Protein 4YF2 (pdb70)

Nearest PDB structures (foldseek):
  4yf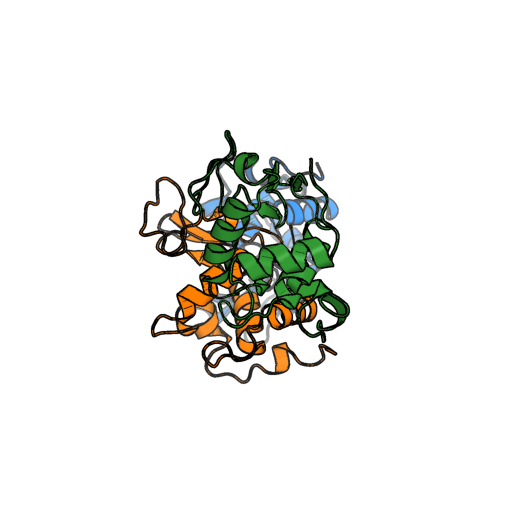2-assembly3_C  TM=1.007E+00  e=3.853E-25  Mus musculus
  1ior-assembly1_A  TM=9.791E-01  e=5.642E-15  Gallus gallus
  1ghl-assembly1_A  TM=9.785E-01  e=8.133E-15  Phasianus colchicus
  3g3a-assembly3_F  TM=9.579E-01  e=1.427E-13  Gallus gallus
  6p4b-assembly2_D  TM=9.277E-01  e=6.462E-14  Gallus gallus

Secondary structure (DSSP, 8-state):
--B--HHHHHHHHHHTT-TTGGG--HHHHHHHHHHHHTTBTT-EEE-TTS-EEETTTTEETTTTSB-SSS----TT-SBGGGGG-SS-HHHHHHHHHHHTSTTGGGGSHHHHHHTTTS--GGGTTT-TT-/--B--HHHHHHHHHHTT-TTGGG--HHHHHHHHHHHHTTBTT-EEE-TTS-EEETTTTEETTTTSB-SSS----TT-SBGGGGG-SS-HHHHHHHHHHTTSTTGGGGSHHHHHHTTTS--GGGTTT---/--B--HHHHHHHHHHTT-TTGGG--HHHHHHHHHHHHTTBTT-EEE-TTS-EEETTTTEETTTTSB-SSS----TT-SBGGGGG-SS-HHHHHHHHHHHTSTTGGGGSHHHHHHTTTS--GGGTTT-

Radius of gyration: 26.05 Å; Cα contacts (8 Å, |Δi|>4): 697; chains: 3; bounding box: 58×75×46 Å

Structure (mmCIF, N/CA/C/O backbone):
data_4YF2
#
_entry.id   4YF2
#
_cell.length_a   136.592
_cell.length_b   136.592
_cell.length_c   33.315
_cell.angle_alpha   90.00
_cell.angle_beta   90.00
_cell.angle_gamma   120.00
#
_symmetry.space_group_name_H-M   'P 65'
#
loop_
_entity.id
_entity.type
_entity.pdbx_description
1 polymer 'Sperm acrosome membrane-associated protein 3'
2 water water
#
loop_
_atom_site.group_PDB
_atom_site.id
_atom_site.type_symbol
_atom_site.label_atom_id
_atom_site.label_alt_id
_atom_site.label_comp_id
_atom_site.label_asym_id
_atom_site.label_entity_id
_atom_site.label_seq_id
_atom_site.pdbx_PDB_ins_code
_atom_site.Cartn_x
_atom_site.Cartn_y
_atom_site.Cartn_z
_atom_site.occupancy
_atom_site.B_iso_or_equiv
_atom_site.auth_seq_id
_atom_site.auth_comp_id
_atom_site.auth_asym_id
_atom_site.auth_atom_id
_atom_site.pdbx_PDB_model_num
ATOM 1 N N . ALA A 1 2 ? -6.891 -34.642 5.379 1.00 67.46 0 ALA A N 1
ATOM 2 C CA . ALA A 1 2 ? -8.368 -34.651 5.489 1.00 66.48 0 ALA A CA 1
ATOM 3 C C . ALA A 1 2 ? -9.058 -34.921 4.139 1.00 66.81 0 ALA A C 1
ATOM 4 O O . ALA A 1 2 ? -10.178 -35.423 4.123 1.00 72.16 0 ALA A O 1
ATOM 6 N N . LYS A 1 3 ? -8.404 -34.612 3.020 1.00 63.76 1 LYS A N 1
ATOM 7 C CA . LYS A 1 3 ? -8.900 -35.008 1.695 1.00 63.82 1 LYS A CA 1
ATOM 8 C C . LYS A 1 3 ? -7.775 -35.313 0.704 1.00 61.48 1 LYS A C 1
ATOM 9 O O . LYS A 1 3 ? -6.834 -34.490 0.549 1.00 58.61 1 LYS A O 1
ATOM 15 N N . VAL A 1 4 ? -7.869 -36.476 0.049 1.00 58.99 2 VAL A N 1
ATOM 16 C CA . VAL A 1 4 ? -7.017 -36.805 -1.092 1.00 57.31 2 VAL A CA 1
ATOM 17 C C . VAL A 1 4 ? -7.913 -37.001 -2.312 1.00 56.43 2 VAL A C 1
ATOM 18 O O . VAL A 1 4 ? -8.695 -37.936 -2.355 1.00 58.66 2 VAL A O 1
ATOM 22 N N . PHE A 1 5 ? -7.784 -36.092 -3.282 1.00 52.20 3 PHE A N 1
ATOM 23 C CA . PHE A 1 5 ? -8.509 -36.145 -4.558 1.00 49.04 3 PHE A CA 1
ATOM 24 C C . PHE A 1 5 ? -7.988 -37.258 -5.450 1.00 50.48 3 PHE A C 1
ATOM 25 O O . PHE A 1 5 ? -6.793 -37.587 -5.391 1.00 51.13 3 PHE A O 1
ATOM 33 N N . SER A 1 6 ? -8.893 -37.857 -6.230 1.00 50.50 4 SER A N 1
ATOM 34 C CA . SER A 1 6 ? -8.542 -38.561 -7.454 1.00 49.65 4 SER A CA 1
ATOM 35 C C . SER A 1 6 ? -8.253 -37.551 -8.559 1.00 47.69 4 SER A C 1
ATOM 36 O O . SER A 1 6 ? -8.663 -36.374 -8.509 1.00 46.92 4 SER A O 1
ATOM 39 N N . ARG A 1 7 ? -7.504 -37.998 -9.542 1.00 46.42 5 ARG A N 1
ATOM 40 C CA . ARG A 1 7 ? -7.084 -37.156 -10.649 1.00 45.47 5 ARG A CA 1
ATOM 41 C C . ARG A 1 7 ? -8.221 -36.347 -11.349 1.00 44.34 5 ARG A C 1
ATOM 42 O O . ARG A 1 7 ? -8.122 -35.147 -11.514 1.00 39.15 5 ARG A O 1
ATOM 50 N N . CYS A 1 8 ? -9.296 -37.042 -11.727 1.00 45.53 6 CYS A N 1
ATOM 51 C CA . CYS A 1 8 ? -10.442 -36.411 -12.401 1.00 44.60 6 CYS A CA 1
ATOM 52 C C . CYS A 1 8 ? -11.321 -35.581 -11.455 1.00 42.85 6 CYS A C 1
ATOM 53 O O . CYS A 1 8 ? -11.838 -34.562 -11.863 1.00 39.59 6 CYS A O 1
ATOM 56 N N . GLU A 1 9 ? -11.480 -36.007 -10.205 1.00 43.56 7 GLU A N 1
ATOM 57 C CA . GLU A 1 9 ? -12.138 -35.202 -9.190 1.00 44.16 7 GLU A CA 1
ATOM 58 C C . GLU A 1 9 ? -11.421 -33.846 -9.073 1.00 40.96 7 GLU A C 1
ATOM 59 O O . GLU A 1 9 ? -12.057 -32.768 -9.082 1.00 37.85 7 GLU A O 1
ATOM 65 N N . LEU A 1 10 ? -10.085 -33.897 -8.996 1.00 38.05 8 LEU A N 1
ATOM 66 C CA . LEU A 1 10 ? -9.319 -32.681 -8.896 1.00 35.82 8 LEU A CA 1
ATOM 67 C C . LEU A 1 10 ? -9.428 -31.823 -10.144 1.00 34.22 8 LEU A C 1
ATOM 68 O O . LEU A 1 10 ? -9.586 -30.623 -10.054 1.00 30.50 8 LEU A O 1
ATOM 73 N N . ALA A 1 11 ? -9.376 -32.464 -11.310 1.00 34.42 9 ALA A N 1
ATOM 74 C CA . ALA A 1 11 ? -9.532 -31.758 -12.543 1.00 33.69 9 ALA A CA 1
ATOM 75 C C . ALA A 1 11 ? -10.877 -31.034 -12.584 1.00 33.85 9 ALA A C 1
ATOM 76 O O . ALA A 1 11 ? -10.936 -29.886 -12.933 1.00 31.27 9 ALA A O 1
ATOM 78 N N . LYS A 1 12 ? -11.932 -31.698 -12.163 1.00 35.30 10 LYS A N 1
ATOM 79 C CA . LYS A 1 12 ? -13.253 -31.107 -12.153 1.00 37.49 10 LYS A CA 1
ATOM 80 C C . LYS A 1 12 ? -13.316 -29.883 -11.230 1.00 35.95 10 LYS A C 1
ATOM 81 O O . LYS A 1 12 ? -13.851 -28.838 -11.638 1.00 33.71 10 LYS A O 1
ATOM 87 N N . GLU A 1 13 ? -12.728 -29.982 -10.047 1.00 34.35 11 GLU A N 1
ATOM 88 C CA . GLU A 1 13 ? -12.745 -28.847 -9.115 1.00 36.89 11 GLU A CA 1
ATOM 89 C C . GLU A 1 13 ? -11.989 -27.660 -9.692 1.00 33.63 11 GLU A C 1
ATOM 90 O O . GLU A 1 13 ? -12.482 -26.579 -9.720 1.00 32.57 11 GLU A O 1
ATOM 96 N N . MET A 1 14 ? -10.808 -27.900 -10.214 1.00 33.90 12 MET A N 1
ATOM 97 C CA . MET A 1 14 ? -10.025 -26.880 -10.881 1.00 33.16 12 MET A CA 1
ATOM 98 C C . MET A 1 14 ? -10.685 -26.278 -12.110 1.00 34.20 12 MET A C 1
ATOM 99 O O . MET A 1 14 ? -10.502 -25.105 -12.355 1.00 34.41 12 MET A O 1
ATOM 104 N N . HIS A 1 15 ? -11.447 -27.072 -12.874 1.00 33.51 13 HIS A N 1
ATOM 105 C CA . HIS A 1 15 ? -12.239 -26.541 -13.959 1.00 35.39 13 HIS A CA 1
ATOM 106 C C . HIS A 1 15 ? -13.296 -25.610 -13.409 1.00 36.05 13 HIS A C 1
ATOM 107 O O . HIS A 1 15 ? -13.467 -24.562 -13.956 1.00 34.45 13 HIS A O 1
ATOM 114 N N . ASP A 1 16 ? -13.953 -25.982 -12.299 1.00 36.71 14 ASP A N 1
ATOM 115 C CA . ASP A 1 16 ? -14.938 -25.113 -11.618 1.00 37.68 14 ASP A CA 1
ATOM 116 C C . ASP A 1 16 ? -14.353 -23.782 -11.126 1.00 35.75 14 ASP A C 1
ATOM 117 O O . ASP A 1 16 ? -15.047 -22.839 -11.060 1.00 35.86 14 ASP A O 1
ATOM 122 N N . PHE A 1 17 ? -13.084 -23.770 -10.760 1.00 34.39 15 PHE A N 1
ATOM 123 C CA . PHE A 1 17 ? -12.406 -22.582 -10.361 1.00 35.23 15 PHE A CA 1
ATOM 124 C C . PHE A 1 17 ? -11.881 -21.722 -11.540 1.00 39.33 15 PHE A C 1
ATOM 125 O O . PHE A 1 17 ? -11.183 -20.705 -11.285 1.00 43.68 15 PHE A O 1
ATOM 133 N N . GLY A 1 18 ? -12.100 -22.118 -12.809 1.00 40.36 16 GLY A N 1
ATOM 134 C CA . GLY A 1 18 ? -11.594 -21.367 -13.945 1.00 39.95 16 GLY A CA 1
ATOM 135 C C . GLY A 1 18 ? -10.099 -21.444 -14.268 1.00 42.34 16 GLY A C 1
ATOM 136 O O . GLY A 1 18 ? -9.552 -20.536 -14.910 1.00 46.24 16 GLY A O 1
ATOM 137 N N . LEU A 1 19 ? -9.398 -22.490 -13.850 1.00 42.40 17 LEU A N 1
ATOM 138 C CA . LEU A 1 19 ? -7.939 -22.570 -14.120 1.00 42.51 17 LEU A CA 1
ATOM 139 C C . LEU A 1 19 ? -7.539 -23.034 -15.537 1.00 46.93 17 LEU A C 1
ATOM 140 O O . LEU A 1 19 ? -6.333 -22.889 -15.904 1.00 48.21 17 LEU A O 1
ATOM 145 N N . ASP A 1 20 ? -8.489 -23.586 -16.321 1.00 46.18 18 ASP A N 1
ATOM 146 C CA . ASP A 1 20 ? -8.178 -23.995 -17.718 1.00 47.37 18 ASP A CA 1
ATOM 147 C C . ASP A 1 20 ? -7.876 -22.673 -18.485 1.00 46.43 18 ASP A C 1
ATOM 148 O O . ASP A 1 20 ? -8.659 -21.737 -18.464 1.00 43.12 18 ASP A O 1
ATOM 153 N N . GLY A 1 21 ? -6.637 -22.551 -18.961 1.00 46.25 19 GLY A N 1
ATOM 154 C CA . GLY A 1 21 ? -6.198 -21.401 -19.714 1.00 46.22 19 GLY A CA 1
ATOM 155 C C . GLY A 1 21 ? -5.711 -20.230 -18.914 1.00 45.62 19 GLY A C 1
ATOM 156 O O . GLY A 1 21 ? -5.175 -19.294 -19.501 1.00 47.51 19 GLY A O 1
ATOM 157 N N . TYR A 1 22 ? -5.817 -20.280 -17.580 1.00 42.64 20 TYR A N 1
ATOM 158 C CA . TYR A 1 22 ? -5.378 -19.181 -16.752 1.00 39.20 20 TYR A CA 1
ATOM 159 C C . TYR A 1 22 ? -3.852 -18.969 -16.903 1.00 37.84 20 TYR A C 1
ATOM 160 O O . TYR A 1 22 ? -3.026 -19.902 -16.711 1.00 35.05 20 TYR A O 1
ATOM 169 N N . ARG A 1 23 ? -3.484 -17.744 -17.257 1.00 39.09 21 ARG A N 1
ATOM 170 C CA . ARG A 1 23 ? -2.076 -17.374 -17.600 1.00 40.64 21 ARG A CA 1
ATOM 171 C C . ARG A 1 23 ? -1.398 -18.308 -18.650 1.00 40.15 21 ARG A C 1
ATOM 172 O O . ARG A 1 23 ? -0.205 -18.571 -18.601 1.00 39.58 21 ARG A O 1
ATOM 180 N N . GLY A 1 24 ? -2.212 -18.820 -19.559 1.00 40.72 22 GLY A N 1
ATOM 181 C CA . GLY A 1 24 ? -1.773 -19.724 -20.596 1.00 41.03 22 GLY A CA 1
ATOM 182 C C . GLY A 1 24 ? -1.476 -21.147 -20.196 1.00 38.89 22 GLY A C 1
ATOM 183 O O . GLY A 1 24 ? -0.738 -21.813 -20.898 1.00 38.42 22 GLY A O 1
ATOM 184 N N . TYR A 1 25 ? -1.986 -21.599 -19.050 1.00 37.16 23 TYR A N 1
ATOM 185 C CA . TYR A 1 25 ? -1.787 -22.973 -18.591 1.00 36.52 23 TYR A CA 1
ATOM 186 C C . TYR A 1 25 ? -3.113 -23.663 -18.643 1.00 39.09 23 TYR A C 1
ATOM 187 O O . TYR A 1 25 ? -4.120 -23.107 -18.242 1.00 42.25 23 TYR A O 1
ATOM 196 N N . ASN A 1 26 ? -3.133 -24.887 -19.131 1.00 40.61 24 ASN A N 1
ATOM 197 C CA . ASN A 1 26 ? -4.380 -25.608 -19.189 1.00 41.31 24 ASN A CA 1
ATOM 198 C C . ASN A 1 26 ? -4.559 -26.459 -17.942 1.00 38.51 24 ASN A C 1
ATOM 199 O O . ASN A 1 26 ? -3.667 -26.559 -17.089 1.00 34.75 24 ASN A O 1
ATOM 204 N N . LEU A 1 27 ? -5.713 -27.099 -17.886 1.00 37.59 25 LEU A N 1
ATOM 205 C CA . LEU A 1 27 ? -6.090 -27.905 -16.727 1.00 36.72 25 LEU A CA 1
ATOM 206 C C . LEU A 1 27 ? -5.064 -28.964 -16.366 1.00 35.04 25 LEU A C 1
ATOM 207 O O . LEU A 1 27 ? -4.698 -29.093 -15.211 1.00 32.99 25 LEU A O 1
ATOM 212 N N . ALA A 1 28 ? -4.505 -29.607 -17.372 1.00 35.82 26 ALA A N 1
ATOM 213 C CA . ALA A 1 28 ? -3.515 -30.631 -17.202 1.00 36.58 26 ALA A CA 1
ATOM 214 C C . ALA A 1 28 ? -2.267 -30.168 -16.468 1.00 35.57 26 ALA A C 1
ATOM 215 O O . ALA A 1 28 ? -1.730 -30.882 -15.609 1.00 35.44 26 ALA A O 1
ATOM 217 N N . ASP A 1 29 ? -1.810 -28.966 -16.804 1.00 36.17 27 ASP A N 1
ATOM 218 C CA . ASP A 1 29 ? -0.676 -28.343 -16.129 1.00 34.38 27 ASP A CA 1
ATOM 219 C C . ASP A 1 29 ? -0.877 -28.331 -14.658 1.00 31.32 27 ASP A C 1
ATOM 220 O O . ASP A 1 29 ? 0.032 -28.631 -13.935 1.00 32.14 27 ASP A O 1
ATOM 225 N N . TRP A 1 30 ? -2.052 -27.877 -14.221 1.00 30.31 28 TRP A N 1
ATOM 226 C CA . TRP A 1 30 ? -2.391 -27.738 -12.800 1.00 28.59 28 TRP A CA 1
ATOM 227 C C . TRP A 1 30 ? -2.551 -29.090 -12.091 1.00 28.60 28 TRP A C 1
ATOM 228 O O . TRP A 1 30 ? -2.231 -29.263 -10.901 1.00 26.72 28 TRP A O 1
ATOM 239 N N . VAL A 1 31 ? -3.133 -30.048 -12.810 1.00 29.51 29 VAL A N 1
ATOM 240 C CA . VAL A 1 31 ? -3.323 -31.387 -12.227 1.00 30.37 29 VAL A CA 1
ATOM 241 C C . VAL A 1 31 ? -1.918 -32.021 -12.028 1.00 31.89 29 VAL A C 1
ATOM 242 O O . VAL A 1 31 ? -1.600 -32.525 -10.972 1.00 31.69 29 VAL A O 1
ATOM 246 N N . CYS A 1 32 ? -1.087 -31.977 -13.066 1.00 32.95 30 CYS A N 1
ATOM 247 C CA . CYS A 1 32 ? 0.276 -32.486 -12.964 1.00 34.66 30 CYS A CA 1
ATOM 248 C C . CYS A 1 32 ? 1.020 -31.797 -11.769 1.00 33.93 30 CYS A C 1
ATOM 249 O O . CYS A 1 32 ? 1.686 -32.448 -10.998 1.00 35.02 30 CYS A O 1
ATOM 252 N N . LEU A 1 33 ? 0.922 -30.479 -11.669 1.00 31.64 31 LEU A N 1
ATOM 253 C CA . LEU A 1 33 ? 1.544 -29.754 -10.568 1.00 31.08 31 LEU A CA 1
ATOM 254 C C . LEU A 1 33 ? 1.122 -30.309 -9.221 1.00 30.99 31 LEU A C 1
ATOM 255 O O . LEU A 1 33 ? 1.963 -30.584 -8.397 1.00 33.08 31 LEU A O 1
ATOM 260 N N . ALA A 1 34 ? -0.180 -30.451 -8.983 1.00 29.92 32 ALA A N 1
ATOM 261 C CA . ALA A 1 34 ? -0.662 -30.957 -7.735 1.00 28.64 32 ALA A CA 1
ATOM 262 C C . ALA A 1 34 ? -0.178 -32.347 -7.455 1.00 30.40 32 ALA A C 1
ATOM 263 O O . ALA A 1 34 ? 0.079 -32.679 -6.339 1.00 31.17 32 ALA A O 1
ATOM 265 N N . TYR A 1 35 ? -0.042 -33.173 -8.472 1.00 32.20 33 TYR A N 1
ATOM 266 C CA . TYR A 1 35 ? 0.344 -34.531 -8.223 1.00 34.19 33 TYR A CA 1
ATOM 267 C C . TYR A 1 35 ? 1.759 -34.579 -7.724 1.00 34.44 33 TYR A C 1
ATOM 268 O O . TYR A 1 35 ? 2.057 -35.285 -6.778 1.00 33.68 33 TYR A O 1
ATOM 277 N N . TYR A 1 36 ? 2.643 -33.864 -8.396 1.00 34.68 34 TYR A N 1
ATOM 278 C CA . TYR A 1 36 ? 4.060 -33.972 -8.058 1.00 36.03 34 TYR A CA 1
ATOM 279 C C . TYR A 1 36 ? 4.437 -33.088 -6.856 1.00 34.58 34 TYR A C 1
ATOM 280 O O . TYR A 1 36 ? 5.487 -33.285 -6.277 1.00 35.48 34 TYR A O 1
ATOM 289 N N . THR A 1 37 ? 3.602 -32.130 -6.461 1.00 31.99 35 THR A N 1
ATOM 290 C CA . THR A 1 37 ? 3.906 -31.353 -5.230 1.00 32.55 35 THR A CA 1
ATOM 291 C C . THR A 1 37 ? 3.405 -32.092 -4.022 1.00 33.09 35 THR A C 1
ATOM 292 O O . THR A 1 37 ? 4.145 -32.328 -3.135 1.00 33.22 35 THR A O 1
ATOM 296 N N . SER A 1 38 ? 2.129 -32.466 -4.030 1.00 34.17 36 SER A N 1
ATOM 297 C CA . SER A 1 38 ? 1.462 -33.006 -2.834 1.00 35.02 36 SER A CA 1
ATOM 298 C C . SER A 1 38 ? 0.868 -34.385 -2.977 1.00 35.45 36 SER A C 1
ATOM 299 O O . SER A 1 38 ? 0.248 -34.851 -2.066 1.00 36.28 36 SER A O 1
ATOM 302 N N . GLY A 1 39 ? 0.996 -35.020 -4.135 1.00 36.45 37 GLY A N 1
ATOM 303 C CA . GLY A 1 39 ? 0.235 -36.215 -4.410 1.00 37.66 37 GLY A CA 1
ATOM 304 C C . GLY A 1 39 ? -1.256 -35.994 -4.229 1.00 37.80 37 GLY A C 1
ATOM 305 O O . GLY A 1 39 ? -1.962 -36.910 -3.882 1.00 38.91 37 GLY A O 1
ATOM 306 N N . PHE A 1 40 ? -1.765 -34.784 -4.497 1.00 36.11 38 PHE A N 1
ATOM 307 C CA . PHE A 1 40 ? -3.220 -34.506 -4.366 1.00 35.80 38 PHE A CA 1
ATOM 308 C C . PHE A 1 40 ? -3.733 -34.483 -2.904 1.00 36.70 38 PHE A C 1
ATOM 309 O O . PHE A 1 40 ? -4.960 -34.528 -2.681 1.00 38.67 38 PHE A O 1
ATOM 317 N N . ASN A 1 41 ? -2.835 -34.349 -1.947 1.00 36.74 39 ASN A N 1
ATOM 318 C CA . ASN A 1 41 ? -3.187 -34.313 -0.540 1.00 38.69 39 ASN A CA 1
ATOM 319 C C . ASN A 1 41 ? -3.315 -32.848 -0.103 1.00 36.19 39 ASN A C 1
ATOM 320 O O . ASN A 1 41 ? -2.323 -32.123 -0.065 1.00 34.44 39 ASN A O 1
ATOM 325 N N . THR A 1 42 ? -4.536 -32.441 0.254 1.00 36.08 40 THR A N 1
ATOM 326 C CA . THR A 1 42 ? -4.831 -31.066 0.661 1.00 35.25 40 THR A CA 1
ATOM 327 C C . THR A 1 42 ? -4.213 -30.706 2.025 1.00 37.10 40 THR A C 1
ATOM 328 O O . THR A 1 42 ? -4.019 -29.530 2.312 1.00 38.68 40 THR A O 1
ATOM 332 N N . ASN A 1 43 ? -3.823 -31.711 2.795 1.00 38.54 41 ASN A N 1
ATOM 333 C CA . ASN A 1 43 ? -3.227 -31.524 4.096 1.00 42.12 41 ASN A CA 1
ATOM 334 C C . ASN A 1 43 ? -1.684 -31.706 4.148 1.00 40.11 41 ASN A C 1
ATOM 335 O O . ASN A 1 43 ? -1.102 -31.689 5.209 1.00 38.61 41 ASN A O 1
ATOM 340 N N . ALA A 1 44 ? -1.036 -31.949 3.017 1.00 36.94 42 ALA A N 1
ATOM 341 C CA . ALA A 1 44 ? 0.395 -32.173 3.021 1.00 35.31 42 ALA A CA 1
ATOM 342 C C . ALA A 1 44 ? 1.167 -30.980 3.615 1.00 34.50 42 ALA A C 1
ATOM 343 O O . ALA A 1 44 ? 0.898 -29.799 3.273 1.00 30.27 42 ALA A O 1
ATOM 345 N N . VAL A 1 45 ? 2.140 -31.281 4.471 1.00 35.38 43 VAL A N 1
ATOM 346 C CA . VAL A 1 45 ? 3.105 -30.314 4.979 1.00 35.98 43 VAL A CA 1
ATOM 347 C C . VAL A 1 45 ? 4.515 -30.888 4.816 1.00 37.93 43 VAL A C 1
ATOM 348 O O . VAL A 1 45 ? 4.786 -32.028 5.186 1.00 39.24 43 VAL A O 1
ATOM 352 N N . ASP A 1 46 ? 5.405 -30.106 4.251 1.00 38.47 44 ASP A N 1
ATOM 353 C CA . ASP A 1 46 ? 6.818 -30.492 4.095 1.00 42.60 44 ASP A CA 1
ATOM 354 C C . ASP A 1 46 ? 7.674 -29.427 4.794 1.00 43.12 44 ASP A C 1
ATOM 355 O O . ASP A 1 46 ? 7.368 -28.253 4.752 1.00 39.81 44 ASP A O 1
ATOM 360 N N . HIS A 1 47 ? 8.688 -29.859 5.519 1.00 47.77 45 HIS A N 1
ATOM 361 C CA . HIS A 1 47 ? 9.472 -28.978 6.366 1.00 51.21 45 HIS A CA 1
ATOM 362 C C . HIS A 1 47 ? 10.837 -28.974 5.724 1.00 52.53 45 HIS A C 1
ATOM 363 O O . HIS A 1 47 ? 11.471 -29.997 5.683 1.00 54.41 45 HIS A O 1
ATOM 370 N N . GLU A 1 48 ? 11.244 -27.838 5.178 1.00 51.79 46 GLU A N 1
ATOM 371 C CA . GLU A 1 48 ? 12.523 -27.714 4.523 1.00 54.34 46 GLU A CA 1
ATOM 372 C C . GLU A 1 48 ? 13.656 -27.572 5.511 1.00 56.42 46 GLU A C 1
ATOM 373 O O . GLU A 1 48 ? 13.439 -27.307 6.690 1.00 58.91 46 GLU A O 1
ATOM 379 N N . ALA A 1 49 ? 14.882 -27.706 5.018 1.00 57.22 47 ALA A N 1
ATOM 380 C CA . ALA A 1 49 ? 16.079 -27.729 5.875 1.00 58.43 47 ALA A CA 1
ATOM 381 C C . ALA A 1 49 ? 16.313 -26.391 6.582 1.00 56.35 47 ALA A C 1
ATOM 382 O O . ALA A 1 49 ? 16.750 -26.388 7.710 1.00 56.61 47 ALA A O 1
ATOM 384 N N . ASP A 1 50 ? 15.979 -25.278 5.945 1.00 54.08 48 ASP A N 1
ATOM 385 C CA . ASP A 1 50 ? 15.933 -23.989 6.649 1.00 55.24 48 ASP A CA 1
ATOM 386 C C . ASP A 1 50 ? 14.747 -23.834 7.661 1.00 54.77 48 ASP A C 1
ATOM 387 O O . ASP A 1 50 ? 14.577 -22.764 8.230 1.00 56.36 48 ASP A O 1
ATOM 392 N N . GLY A 1 51 ? 13.914 -24.864 7.845 1.00 52.87 49 GLY A N 1
ATOM 393 C CA . GLY A 1 51 ? 12.791 -24.835 8.786 1.00 50.80 49 GLY A CA 1
ATOM 394 C C . GLY A 1 51 ? 11.505 -24.215 8.268 1.00 46.43 49 GLY A C 1
ATOM 395 O O . GLY A 1 51 ? 10.506 -24.221 8.981 1.00 47.43 49 GLY A O 1
ATOM 396 N N . SER A 1 52 ? 11.514 -23.649 7.050 1.00 42.04 50 SER A N 1
ATOM 397 C CA . SER A 1 52 ? 10.329 -23.180 6.402 1.00 38.12 50 SER A CA 1
ATOM 398 C C . SER A 1 52 ? 9.471 -24.377 6.042 1.00 35.85 50 SER A C 1
ATOM 399 O O . SER A 1 52 ? 9.937 -25.484 6.071 1.00 35.67 50 SER A O 1
ATOM 402 N N . THR A 1 53 ? 8.186 -24.134 5.825 1.00 34.48 51 THR A N 1
ATOM 403 C CA . THR A 1 53 ? 7.218 -25.180 5.521 1.00 34.87 51 THR A CA 1
ATOM 404 C C . THR A 1 53 ? 6.664 -24.954 4.141 1.00 31.93 51 THR A C 1
ATOM 405 O O . THR A 1 53 ? 6.541 -23.826 3.725 1.00 31.53 51 THR A O 1
ATOM 409 N N . ASN A 1 54 ? 6.358 -26.048 3.453 1.00 32.31 52 ASN A N 1
ATOM 410 C CA . ASN A 1 54 ? 5.547 -26.054 2.230 1.00 30.49 52 ASN A CA 1
ATOM 411 C C . ASN A 1 54 ? 4.216 -26.670 2.523 1.00 28.30 52 ASN A C 1
ATOM 412 O O . ASN A 1 54 ? 4.137 -27.668 3.149 1.00 28.53 52 ASN A O 1
ATOM 417 N N . ASN A 1 55 ? 3.163 -26.020 2.088 1.00 26.57 53 ASN A N 1
ATOM 418 C CA . ASN A 1 55 ? 1.841 -26.245 2.620 1.00 26.54 53 ASN A CA 1
ATOM 419 C C . ASN A 1 55 ? 0.754 -26.502 1.616 1.00 25.73 53 ASN A C 1
ATOM 420 O O . ASN A 1 55 ? 0.518 -25.691 0.702 1.00 23.50 53 ASN A O 1
ATOM 425 N N . GLY A 1 56 ? 0.032 -27.603 1.831 1.00 26.52 54 GLY A N 1
ATOM 426 C CA . GLY A 1 56 ? -1.201 -27.879 1.123 1.00 26.33 54 GLY A CA 1
ATOM 427 C C . GLY A 1 56 ? -1.010 -28.472 -0.254 1.00 27.32 54 GLY A C 1
ATOM 428 O O . GLY A 1 56 ? 0.095 -28.906 -0.629 1.00 27.30 54 GLY A O 1
ATOM 429 N N . ILE A 1 57 ? -2.101 -28.448 -1.026 1.00 27.74 55 ILE A N 1
ATOM 430 C CA . ILE A 1 57 ? -2.181 -29.097 -2.363 1.00 27.87 55 ILE A CA 1
ATOM 431 C C . ILE A 1 57 ? -1.109 -28.632 -3.342 1.00 28.40 55 ILE A C 1
ATOM 432 O O . ILE A 1 57 ? -0.596 -29.436 -4.141 1.00 28.47 55 ILE A O 1
ATOM 437 N N . PHE A 1 58 ? -0.708 -27.343 -3.241 1.00 25.69 56 PHE A N 1
ATOM 438 C CA . PHE A 1 58 ? 0.348 -26.808 -4.078 1.00 25.70 56 PHE A CA 1
ATOM 439 C C . PHE A 1 58 ? 1.664 -26.582 -3.357 1.00 26.95 56 PHE A C 1
ATOM 440 O O . PHE A 1 58 ? 2.581 -25.989 -3.927 1.00 27.85 56 PHE A O 1
ATOM 448 N N . GLN A 1 59 ? 1.770 -26.982 -2.102 1.00 26.73 57 GLN A N 1
ATOM 449 C CA . GLN A 1 59 ? 3.049 -26.887 -1.392 1.00 28.07 57 GLN A CA 1
ATOM 450 C C . GLN A 1 59 ? 3.623 -25.482 -1.387 1.00 26.99 57 GLN A C 1
ATOM 451 O O . GLN A 1 59 ? 4.811 -25.237 -1.657 1.00 26.61 57 GLN A O 1
ATOM 457 N N . ILE A 1 60 ? 2.764 -24.570 -0.959 1.00 26.19 58 ILE A N 1
ATOM 458 C CA . ILE A 1 60 ? 3.136 -23.170 -0.868 1.00 25.85 58 ILE A CA 1
ATOM 459 C C . ILE A 1 60 ? 4.005 -22.874 0.343 1.00 26.25 58 ILE A C 1
ATOM 460 O O . ILE A 1 60 ? 3.685 -23.282 1.474 1.00 26.95 58 ILE A O 1
ATOM 465 N N . SER A 1 61 ? 5.054 -22.061 0.096 1.00 27.12 59 SER A N 1
ATOM 466 C CA . SER A 1 61 ? 6.118 -21.807 1.040 1.00 27.74 59 SER A CA 1
ATOM 467 C C . SER A 1 61 ? 5.827 -20.701 2.039 1.00 28.34 59 SER A C 1
ATOM 468 O O . SER A 1 61 ? 5.441 -19.612 1.635 1.00 28.92 59 SER A O 1
ATOM 471 N N . SER A 1 62 ? 6.072 -20.984 3.333 1.00 29.61 60 SER A N 1
ATOM 472 C CA . SER A 1 62 ? 6.059 -20.006 4.404 1.00 32.22 60 SER A CA 1
ATOM 473 C C . SER A 1 62 ? 7.137 -18.893 4.312 1.00 35.54 60 SER A C 1
ATOM 474 O O . SER A 1 62 ? 7.060 -17.935 5.072 1.00 35.94 60 SER A O 1
ATOM 477 N N . ARG A 1 63 ? 8.148 -19.050 3.455 1.00 36.89 61 ARG A N 1
ATOM 478 C CA . ARG A 1 63 ? 9.196 -18.022 3.331 1.00 39.70 61 ARG A CA 1
ATOM 479 C C . ARG A 1 63 ? 8.734 -16.836 2.581 1.00 37.30 61 ARG A C 1
ATOM 480 O O . ARG A 1 63 ? 9.296 -15.781 2.735 1.00 37.58 61 ARG A O 1
ATOM 488 N N . ARG A 1 64 ? 7.715 -16.981 1.758 1.00 34.60 62 ARG A N 1
ATOM 489 C CA . ARG A 1 64 ? 7.327 -15.843 0.941 1.00 33.07 62 ARG A CA 1
ATOM 490 C C . ARG A 1 64 ? 5.815 -15.543 0.917 1.00 29.28 62 ARG A C 1
ATOM 491 O O . ARG A 1 64 ? 5.408 -14.412 0.913 1.00 28.07 62 ARG A O 1
ATOM 499 N N . TRP A 1 65 ? 5.001 -16.576 0.900 1.00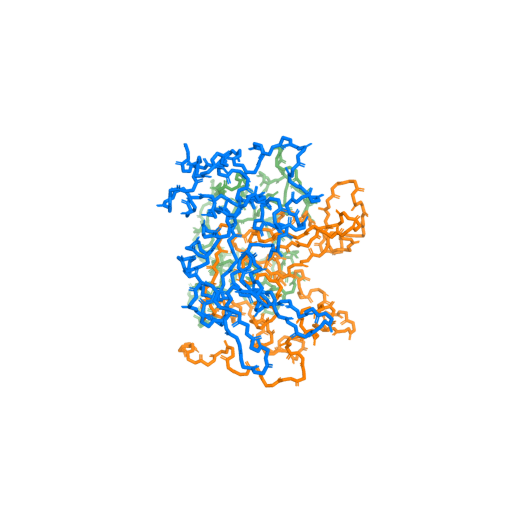 26.31 63 TRP A N 1
ATOM 500 C CA . TRP A 1 65 ? 3.631 -16.457 0.466 1.00 24.70 63 TRP A CA 1
ATOM 501 C C . TRP A 1 65 ? 2.636 -16.503 1.579 1.00 26.41 63 TRP A C 1
ATOM 502 O O . TRP A 1 65 ? 1.555 -15.933 1.480 1.00 26.13 63 TRP A O 1
ATOM 513 N N . CYS A 1 66 ? 2.968 -17.190 2.653 1.00 28.58 64 CYS A N 1
ATOM 514 C CA . CYS A 1 66 ? 2.054 -17.334 3.749 1.00 29.63 64 CYS A CA 1
ATOM 515 C C . CYS A 1 66 ? 2.818 -17.118 5.051 1.00 33.32 64 CYS A C 1
ATOM 516 O O . CYS A 1 66 ? 4.073 -17.104 5.095 1.00 33.85 64 CYS A O 1
ATOM 519 N N . ARG A 1 67 ? 2.040 -16.936 6.098 1.00 35.45 65 ARG A N 1
ATOM 520 C CA . ARG A 1 67 ? 2.557 -16.603 7.423 1.00 39.81 65 ARG A CA 1
ATOM 521 C C . ARG A 1 67 ? 2.550 -17.782 8.408 1.00 41.89 65 ARG A C 1
ATOM 522 O O . ARG A 1 67 ? 1.524 -18.428 8.615 1.00 38.32 65 ARG A O 1
ATOM 530 N N . THR A 1 68 ? 3.712 -18.058 8.992 1.00 48.60 66 THR A N 1
ATOM 531 C CA . THR A 1 68 ? 3.844 -18.842 10.236 1.00 58.13 66 THR A CA 1
ATOM 532 C C . THR A 1 68 ? 4.570 -17.945 11.248 1.00 67.81 66 THR A C 1
ATOM 533 O O . THR A 1 68 ? 5.205 -16.954 10.862 1.00 77.51 66 THR A O 1
ATOM 537 N N . LEU A 1 69 ? 4.517 -18.299 12.525 1.00 73.58 67 LEU A N 1
ATOM 538 C CA . LEU A 1 69 ? 5.323 -17.592 13.551 1.00 79.34 67 LEU A CA 1
ATOM 539 C C . LEU A 1 69 ? 6.762 -18.113 13.683 1.00 83.22 67 LEU A C 1
ATOM 540 O O . LEU A 1 69 ? 7.044 -19.300 13.443 1.00 76.29 67 LEU A O 1
ATOM 545 N N . ALA A 1 70 ? 7.652 -17.183 14.047 1.00 90.64 68 ALA A N 1
ATOM 546 C CA . ALA A 1 70 ? 9.109 -17.366 14.120 1.00 99.38 68 ALA A CA 1
ATOM 547 C C . ALA A 1 70 ? 9.807 -17.417 12.740 1.00 104.19 68 ALA A C 1
ATOM 548 O O . ALA A 1 70 ? 10.928 -16.925 12.610 1.00 111.65 68 ALA A O 1
ATOM 550 N N . SER A 1 71 ? 9.170 -18.011 11.729 1.00 104.66 69 SER A N 1
ATOM 551 C CA . SER A 1 71 ? 9.611 -17.878 10.334 1.00 104.16 69 SER A CA 1
ATOM 552 C C . SER A 1 71 ? 8.920 -16.656 9.656 1.00 101.12 69 SER A C 1
ATOM 553 O O . SER A 1 71 ? 8.249 -16.840 8.645 1.00 105.60 69 SER A O 1
ATOM 555 N N . ASN A 1 72 ? 9.106 -15.425 10.181 1.00 94.68 70 ASN A N 1
ATOM 556 C CA . ASN A 1 72 ? 8.533 -14.188 9.554 1.00 89.94 70 ASN A CA 1
ATOM 557 C C . ASN A 1 72 ? 8.980 -13.989 8.074 1.00 84.75 70 ASN A C 1
ATOM 558 O O . ASN A 1 72 ? 10.094 -14.384 7.690 1.00 89.47 70 ASN A O 1
ATOM 563 N N . GLY A 1 73 ? 8.104 -13.381 7.270 1.00 71.72 71 GLY A N 1
ATOM 564 C CA . GLY A 1 73 ? 8.320 -13.227 5.821 1.00 61.07 71 GLY A CA 1
ATOM 565 C C . GLY A 1 73 ? 7.366 -12.202 5.213 1.00 51.06 71 GLY A C 1
ATOM 566 O O . GLY A 1 73 ? 6.518 -11.650 5.901 1.00 47.39 71 GLY A O 1
ATOM 567 N N . PRO A 1 74 ? 7.487 -11.958 3.905 1.00 43.41 72 PRO A N 1
ATOM 568 C CA . PRO A 1 74 ? 6.574 -11.010 3.329 1.00 39.75 72 PRO A CA 1
ATOM 569 C C . PRO A 1 74 ? 5.110 -11.461 3.265 1.00 34.64 72 PRO A C 1
ATOM 570 O O . PRO A 1 74 ? 4.268 -10.610 3.053 1.00 34.10 72 PRO A O 1
ATOM 574 N N . ASN A 1 75 ? 4.791 -12.753 3.423 1.00 31.35 73 ASN A N 1
ATOM 575 C CA . ASN A 1 75 ? 3.393 -13.185 3.514 1.00 29.07 73 ASN A CA 1
ATOM 576 C C . ASN A 1 75 ? 2.525 -12.575 2.380 1.00 28.95 73 ASN A C 1
ATOM 577 O O . ASN A 1 75 ? 1.491 -11.910 2.600 1.00 28.05 73 ASN A O 1
ATOM 582 N N . LEU A 1 76 ? 2.977 -12.759 1.152 1.00 28.37 74 LEU A N 1
ATOM 583 C CA . LEU A 1 76 ? 2.364 -12.081 0.018 1.00 29.16 74 LEU A CA 1
ATOM 584 C C . LEU A 1 76 ? 0.910 -12.491 -0.248 1.00 28.14 74 LEU A C 1
ATOM 585 O O . LEU A 1 76 ? 0.122 -11.696 -0.781 1.00 29.82 74 LEU A O 1
ATOM 590 N N . CYS A 1 77 ? 0.517 -13.704 0.137 1.00 26.99 75 CYS A N 1
ATOM 591 C CA . CYS A 1 77 ? -0.900 -14.097 0.006 1.00 27.03 75 CYS A CA 1
ATOM 592 C C . CYS A 1 77 ? -1.742 -13.699 1.162 1.00 27.62 75 CYS A C 1
ATOM 593 O O . CYS A 1 77 ? -2.937 -13.919 1.120 1.00 27.29 75 CYS A O 1
ATOM 596 N N . ARG A 1 78 ? -1.137 -13.110 2.184 1.00 29.12 76 ARG A N 1
ATOM 597 C CA . ARG A 1 78 ? -1.838 -12.537 3.368 1.00 33.02 76 ARG A CA 1
ATOM 598 C C . ARG A 1 78 ? -2.732 -13.585 4.033 1.00 30.95 76 ARG A C 1
ATOM 599 O O . ARG A 1 78 ? -3.948 -13.447 4.125 1.00 27.90 76 ARG A O 1
ATOM 607 N N . ILE A 1 79 ? -2.063 -14.665 4.443 1.00 29.50 77 ILE A N 1
ATOM 608 C CA . ILE A 1 79 ? -2.754 -15.811 4.925 1.00 27.67 77 ILE A CA 1
ATOM 609 C C . ILE A 1 79 ? -1.855 -16.610 5.825 1.00 27.44 77 ILE A C 1
ATOM 610 O O . ILE A 1 79 ? -0.643 -16.734 5.551 1.00 25.45 77 ILE A O 1
ATOM 615 N N . TYR A 1 80 ? -2.430 -17.165 6.911 1.00 27.79 78 TYR A N 1
ATOM 616 C CA . TYR A 1 80 ? -1.658 -18.135 7.682 1.00 29.12 78 TYR A CA 1
ATOM 617 C C . TYR A 1 80 ? -1.437 -19.381 6.817 1.00 28.45 78 TYR A C 1
ATOM 618 O O . TYR A 1 80 ? -2.369 -19.861 6.174 1.00 26.31 78 TYR A O 1
ATOM 627 N N . CYS A 1 81 ? -0.232 -19.925 6.863 1.00 29.00 79 CYS A N 1
ATOM 628 C CA . CYS A 1 81 ? 0.046 -21.193 6.191 1.00 30.57 79 CYS A CA 1
ATOM 629 C C . CYS A 1 81 ? -0.956 -22.350 6.471 1.00 31.29 79 CYS A C 1
ATOM 630 O O . CYS A 1 81 ? -1.297 -23.119 5.590 1.00 29.80 79 CYS A O 1
ATOM 633 N N . THR A 1 82 ? -1.409 -22.428 7.707 1.00 32.39 80 THR A N 1
ATOM 634 C CA . THR A 1 82 ? -2.265 -23.475 8.184 1.00 34.84 80 THR A CA 1
ATOM 635 C C . THR A 1 82 ? -3.620 -23.388 7.481 1.00 34.64 80 THR A C 1
ATOM 636 O O . THR A 1 82 ? -4.293 -24.396 7.287 1.00 34.45 80 THR A O 1
ATOM 640 N N . ASP A 1 83 ? -4.011 -22.187 7.073 1.00 34.48 81 ASP A N 1
ATOM 641 C CA . ASP A 1 83 ? -5.202 -22.018 6.256 1.00 36.91 81 ASP A CA 1
ATOM 642 C C . ASP A 1 83 ? -5.127 -22.537 4.811 1.00 33.29 81 ASP A C 1
ATOM 643 O O . ASP A 1 83 ? -6.141 -22.684 4.156 1.00 35.64 81 ASP A O 1
ATOM 648 N N . LEU A 1 84 ? -3.940 -22.818 4.325 1.00 31.28 82 LEU A N 1
ATOM 649 C CA . LEU A 1 84 ? -3.767 -23.491 3.047 1.00 29.94 82 LEU A CA 1
ATOM 650 C C . LEU A 1 84 ? -3.896 -25.008 3.168 1.00 33.02 82 LEU A C 1
ATOM 651 O O . LEU A 1 84 ? -3.654 -25.679 2.155 1.00 35.41 82 LEU A O 1
ATOM 656 N N . LEU A 1 85 ? -4.246 -25.557 4.356 1.00 33.56 83 LEU A N 1
ATOM 657 C CA . LEU A 1 85 ? -4.408 -27.007 4.566 1.00 35.08 83 LEU A CA 1
ATOM 658 C C . LEU A 1 85 ? -5.856 -27.467 4.538 1.00 37.93 83 LEU A C 1
ATOM 659 O O . LEU A 1 85 ? -6.162 -28.602 4.845 1.00 39.71 83 LEU A O 1
ATOM 664 N N . ASN A 1 86 ? -6.731 -26.624 4.040 1.00 38.47 84 ASN A N 1
ATOM 665 C CA . ASN A 1 86 ? -8.157 -26.911 4.027 1.00 38.54 84 ASN A CA 1
ATOM 666 C C . ASN A 1 86 ? -8.584 -27.926 2.960 1.00 38.48 84 ASN A C 1
ATOM 667 O O . ASN A 1 86 ? -8.066 -27.899 1.873 1.00 37.69 84 ASN A O 1
ATOM 672 N N . ASN A 1 87 ? -9.612 -28.741 3.216 1.00 40.76 85 ASN A N 1
ATOM 673 C CA . ASN A 1 87 ? -10.201 -29.579 2.136 1.00 41.46 85 ASN A CA 1
ATOM 674 C C . ASN A 1 87 ? -10.705 -28.804 0.945 1.00 38.33 85 ASN A C 1
ATOM 675 O O . ASN A 1 87 ? -10.680 -29.298 -0.172 1.00 37.07 85 ASN A O 1
ATOM 680 N N . ASP A 1 88 ? -11.249 -27.629 1.220 1.00 38.99 86 ASP A N 1
ATOM 681 C CA . ASP A 1 88 ? -11.706 -26.697 0.196 1.00 39.92 86 ASP A CA 1
ATOM 682 C C . ASP A 1 88 ? -10.458 -26.009 -0.349 1.00 36.86 86 ASP A C 1
ATOM 683 O O . ASP A 1 88 ? -9.695 -25.418 0.407 1.00 40.17 86 ASP A O 1
ATOM 688 N N . LEU A 1 89 ? -10.287 -26.057 -1.653 1.00 34.65 87 LEU A N 1
ATOM 689 C CA . LEU A 1 89 ? -9.091 -25.558 -2.340 1.00 32.11 87 LEU A CA 1
ATOM 690 C C . LEU A 1 89 ? -8.994 -24.073 -2.513 1.00 30.18 87 LEU A C 1
ATOM 691 O O . LEU A 1 89 ? -7.970 -23.616 -2.994 1.00 28.50 87 LEU A O 1
ATOM 696 N N . LYS A 1 90 ? -10.035 -23.292 -2.175 1.00 28.41 88 LYS A N 1
ATOM 697 C CA . LYS A 1 90 ? -10.102 -21.943 -2.663 1.00 27.43 88 LYS A CA 1
ATOM 698 C C . LYS A 1 90 ? -8.861 -21.117 -2.303 1.00 26.23 88 LYS A C 1
ATOM 699 O O . LYS A 1 90 ? -8.388 -20.364 -3.116 1.00 27.64 88 LYS A O 1
ATOM 705 N N . ASP A 1 91 ? -8.380 -21.179 -1.077 1.00 25.67 89 ASP A N 1
ATOM 706 C CA . ASP A 1 91 ? -7.311 -20.269 -0.698 1.00 25.03 89 ASP A CA 1
ATOM 707 C C . ASP A 1 91 ? -5.988 -20.664 -1.305 1.00 22.37 89 ASP A C 1
ATOM 708 O O . ASP A 1 91 ? -5.137 -19.810 -1.560 1.00 21.99 89 ASP A O 1
ATOM 713 N N . SER A 1 92 ? -5.790 -21.948 -1.503 1.00 21.81 90 SER A N 1
ATOM 714 C CA . SER A 1 92 ? -4.605 -22.432 -2.209 1.00 22.22 90 SER A CA 1
ATOM 715 C C . SER A 1 92 ? -4.666 -22.032 -3.683 1.00 22.49 90 SER A C 1
ATOM 716 O O . SER A 1 92 ? -3.688 -21.576 -4.250 1.00 22.84 90 SER A O 1
ATOM 719 N N . ILE A 1 93 ? -5.853 -22.104 -4.269 1.00 22.55 91 ILE A N 1
ATOM 720 C CA . ILE A 1 93 ? -6.034 -21.660 -5.611 1.00 23.02 91 ILE A CA 1
ATOM 721 C C . ILE A 1 93 ? -5.734 -20.189 -5.714 1.00 22.94 91 ILE A C 1
ATOM 722 O O . ILE A 1 93 ? -5.024 -19.780 -6.613 1.00 22.07 91 ILE A O 1
ATOM 727 N N . VAL A 1 94 ? -6.323 -19.369 -4.853 1.00 23.39 92 VAL A N 1
ATOM 728 C CA . VAL A 1 94 ? -6.095 -17.940 -4.926 1.00 24.35 92 VAL A CA 1
ATOM 729 C C . VAL A 1 94 ? -4.593 -17.616 -4.801 1.00 23.79 92 VAL A C 1
ATOM 730 O O . VAL A 1 94 ? -4.070 -16.814 -5.543 1.00 26.35 92 VAL A O 1
ATOM 734 N N . CYS A 1 95 ? -3.920 -18.250 -3.879 1.00 24.23 93 CYS A N 1
ATOM 735 C CA . CYS A 1 95 ? -2.511 -17.992 -3.657 1.00 24.57 93 CYS A CA 1
ATOM 736 C C . CYS A 1 95 ? -1.637 -18.468 -4.819 1.00 23.79 93 CYS A C 1
ATOM 737 O O . CYS A 1 95 ? -0.772 -17.729 -5.272 1.00 23.13 93 CYS A O 1
ATOM 740 N N . ALA A 1 96 ? -1.914 -19.657 -5.334 1.00 21.81 94 ALA A N 1
ATOM 741 C CA . ALA A 1 96 ? -1.267 -20.116 -6.579 1.00 21.99 94 ALA A CA 1
ATOM 742 C C . ALA A 1 96 ? -1.458 -19.205 -7.779 1.00 21.68 94 ALA A C 1
ATOM 743 O O . ALA A 1 96 ? -0.540 -18.987 -8.526 1.00 21.77 94 ALA A O 1
ATOM 745 N N . MET A 1 97 ? -2.640 -18.639 -7.936 1.00 22.52 95 MET A N 1
ATOM 746 C CA . MET A 1 97 ? -2.878 -17.627 -8.944 1.00 23.76 95 MET A CA 1
ATOM 747 C C . MET A 1 97 ? -2.034 -16.408 -8.829 1.00 24.50 95 MET A C 1
ATOM 748 O O . MET A 1 97 ? -1.639 -15.846 -9.832 1.00 24.29 95 MET A O 1
ATOM 753 N N . LYS A 1 98 ? -1.771 -15.972 -7.608 1.00 25.31 96 LYS A N 1
ATOM 754 C CA . LYS A 1 98 ? -0.862 -14.847 -7.386 1.00 27.45 96 LYS A CA 1
ATOM 755 C C . LYS A 1 98 ? 0.553 -15.262 -7.701 1.00 25.89 96 LYS A C 1
ATOM 756 O O . LYS A 1 98 ? 1.280 -14.488 -8.343 1.00 24.40 96 LYS A O 1
ATOM 762 N N . ILE A 1 99 ? 0.930 -16.499 -7.337 1.00 23.05 97 ILE A N 1
ATOM 763 C CA . ILE A 1 99 ? 2.265 -16.950 -7.639 1.00 23.15 97 ILE A CA 1
ATOM 764 C C . ILE A 1 99 ? 2.516 -17.011 -9.140 1.00 24.40 97 ILE A C 1
ATOM 765 O O . ILE A 1 99 ? 3.522 -16.516 -9.604 1.00 24.06 97 ILE A O 1
ATOM 770 N N . VAL A 1 100 ? 1.596 -17.595 -9.896 1.00 26.33 98 VAL A N 1
ATOM 771 C CA . VAL A 1 100 ? 1.779 -17.683 -11.333 1.00 28.63 98 VAL A CA 1
ATOM 772 C C . VAL A 1 100 ? 1.790 -16.359 -12.101 1.00 29.74 98 VAL A C 1
ATOM 773 O O . VAL A 1 100 ? 2.166 -16.352 -13.265 1.00 29.35 98 VAL A O 1
ATOM 777 N N . GLN A 1 101 ? 1.363 -15.277 -11.463 1.00 31.47 99 GLN A N 1
ATOM 778 C CA . GLN A 1 101 ? 1.508 -13.960 -12.039 1.00 36.20 99 GLN A CA 1
ATOM 779 C C . GLN A 1 101 ? 2.930 -13.425 -12.000 1.00 35.85 99 GLN A C 1
ATOM 780 O O . GLN A 1 101 ? 3.221 -12.450 -12.640 1.00 36.37 99 GLN A O 1
ATOM 786 N N . GLU A 1 102 ? 3.815 -14.074 -11.263 1.00 34.85 100 GLU A N 1
ATOM 787 C CA . GLU A 1 102 ? 5.214 -13.720 -11.315 1.00 37.55 100 GLU A CA 1
ATOM 788 C C . GLU A 1 102 ? 5.773 -14.237 -12.650 1.00 37.65 100 GLU A C 1
ATOM 789 O O . GLU A 1 102 ? 5.166 -15.078 -13.327 1.00 34.35 100 GLU A O 1
ATOM 795 N N . PRO A 1 103 ? 6.927 -13.727 -13.053 1.00 39.47 101 PRO A N 1
ATOM 796 C CA . PRO A 1 103 ? 7.490 -14.030 -14.389 1.00 40.19 101 PRO A CA 1
ATOM 797 C C . PRO A 1 103 ? 7.707 -15.481 -14.751 1.00 37.83 101 PRO A C 1
ATOM 798 O O . PRO A 1 103 ? 7.795 -15.792 -15.909 1.00 41.62 101 PRO A O 1
ATOM 802 N N . LEU A 1 104 ? 7.910 -16.359 -13.784 1.00 35.42 102 LEU A N 1
ATOM 803 C CA . LEU A 1 104 ? 8.162 -17.747 -14.085 1.00 34.65 102 LEU A CA 1
ATOM 804 C C . LEU A 1 104 ? 6.905 -18.538 -14.300 1.00 33.75 102 LEU A C 1
ATOM 805 O O . LEU A 1 104 ? 6.999 -19.683 -14.767 1.00 32.94 102 LEU A O 1
ATOM 810 N N . GLY A 1 105 ? 5.755 -18.030 -13.857 1.00 30.67 103 GLY A N 1
ATOM 811 C CA . GLY A 1 105 ? 4.580 -18.806 -13.964 1.00 30.19 103 GLY A CA 1
ATOM 812 C C . GLY A 1 105 ? 4.717 -20.068 -13.134 1.00 29.61 103 GLY A C 1
ATOM 813 O O . GLY A 1 105 ? 5.234 -20.028 -12.027 1.00 29.73 103 GLY A O 1
ATOM 814 N N . LEU A 1 106 ? 4.269 -21.201 -13.674 1.00 29.94 104 LEU A N 1
ATOM 815 C CA . LEU A 1 106 ? 4.380 -22.478 -12.985 1.00 29.26 104 LEU A CA 1
ATOM 816 C C . LEU A 1 106 ? 5.807 -22.999 -12.891 1.00 29.60 104 LEU A C 1
ATOM 817 O O . LEU A 1 106 ? 6.049 -23.874 -12.136 1.00 29.76 104 LEU A O 1
ATOM 822 N N . GLY A 1 107 ? 6.748 -22.433 -13.634 1.00 30.23 105 GLY A N 1
ATOM 823 C CA . GLY A 1 107 ? 8.140 -22.754 -13.445 1.00 32.30 105 GLY A CA 1
ATOM 824 C C . GLY A 1 107 ? 8.705 -22.444 -12.066 1.00 31.68 105 GLY A C 1
ATOM 825 O O . GLY A 1 107 ? 9.832 -22.803 -11.773 1.00 33.12 105 GLY A O 1
ATOM 826 N N . TYR A 1 108 ? 7.972 -21.690 -11.286 1.00 29.84 106 TYR A N 1
ATOM 827 C CA . TYR A 1 108 ? 8.333 -21.403 -9.902 1.00 30.02 106 TYR A CA 1
ATOM 828 C C . TYR A 1 108 ? 8.398 -22.653 -9.018 1.00 28.25 106 TYR A C 1
ATOM 829 O O . TYR A 1 108 ? 9.130 -22.687 -8.084 1.00 28.38 106 TYR A O 1
ATOM 838 N N . TRP A 1 109 ? 7.588 -23.641 -9.328 1.00 27.88 107 TRP A N 1
ATOM 839 C CA . TRP A 1 109 ? 7.612 -24.942 -8.650 1.00 28.17 107 TRP A CA 1
ATOM 840 C C . TRP A 1 109 ? 8.640 -25.900 -9.263 1.00 31.10 107 TRP A C 1
ATOM 841 O O . TRP A 1 109 ? 8.548 -26.205 -10.435 1.00 30.60 107 TRP A O 1
ATOM 852 N N . GLU A 1 110 ? 9.603 -26.375 -8.445 1.00 33.18 108 GLU A N 1
ATOM 853 C CA . GLU A 1 110 ? 10.598 -27.400 -8.841 1.00 36.19 108 GLU A CA 1
ATOM 854 C C . GLU A 1 110 ? 9.914 -28.653 -9.386 1.00 37.72 108 GLU A C 1
ATOM 855 O O . GLU A 1 110 ? 10.278 -29.190 -10.454 1.00 39.27 108 GLU A O 1
ATOM 858 N N . ALA A 1 111 ? 8.870 -29.084 -8.688 1.00 37.49 109 ALA A N 1
ATOM 859 C CA . ALA A 1 111 ? 8.125 -30.267 -9.082 1.00 38.27 109 ALA A CA 1
ATOM 860 C C . ALA A 1 111 ? 7.581 -30.122 -10.496 1.00 37.59 109 ALA A C 1
ATOM 861 O O . ALA A 1 111 ? 7.566 -31.079 -11.270 1.00 40.12 109 ALA A O 1
ATOM 863 N N . TRP A 1 112 ? 7.082 -28.942 -10.830 1.00 36.52 110 TRP A N 1
ATOM 864 C CA . TRP A 1 112 ? 6.543 -28.706 -12.187 1.00 36.80 110 TRP A CA 1
ATOM 865 C C . TRP A 1 112 ? 7.663 -28.636 -13.235 1.00 39.77 110 TRP A C 1
ATOM 866 O O . TRP A 1 112 ? 7.511 -29.074 -14.383 1.00 39.92 110 TRP A O 1
ATOM 877 N N . ARG A 1 113 ? 8.756 -27.994 -12.868 1.00 40.67 111 ARG A N 1
ATOM 878 C CA . ARG A 1 113 ? 9.867 -27.923 -13.783 1.00 45.01 111 ARG A CA 1
ATOM 879 C C . ARG A 1 113 ? 10.369 -29.315 -14.047 1.00 46.62 111 ARG A C 1
ATOM 880 O O . ARG A 1 113 ? 10.569 -29.655 -15.194 1.00 49.34 111 ARG A O 1
ATOM 888 N N . HIS A 1 114 ? 10.552 -30.104 -12.988 1.00 47.78 112 HIS A N 1
ATOM 889 C CA . HIS A 1 114 ? 11.186 -31.424 -13.117 1.00 50.87 112 HIS A CA 1
ATOM 890 C C . HIS A 1 114 ? 10.316 -32.538 -13.537 1.00 50.77 112 HIS A C 1
ATOM 891 O O . HIS A 1 114 ? 10.845 -33.536 -13.951 1.00 54.21 112 HIS A O 1
ATOM 898 N N . HIS A 1 115 ? 8.994 -32.408 -13.483 1.00 48.47 113 HIS A N 1
ATOM 899 C CA . HIS A 1 115 ? 8.092 -33.518 -13.903 1.00 48.24 113 HIS A CA 1
ATOM 900 C C . HIS A 1 115 ? 6.980 -33.173 -14.893 1.00 47.22 113 HIS A C 1
ATOM 901 O O . HIS A 1 115 ? 6.284 -34.046 -15.312 1.00 50.20 113 HIS A O 1
ATOM 908 N N . CYS A 1 116 ? 6.748 -31.908 -15.225 1.00 46.87 114 CYS A N 1
ATOM 909 C CA . CYS A 1 116 ? 5.554 -31.510 -16.007 1.00 47.17 114 CYS A CA 1
ATOM 910 C C . CYS A 1 116 ? 5.884 -30.686 -17.215 1.00 51.26 114 CYS A C 1
ATOM 911 O O . CYS A 1 116 ? 5.196 -30.732 -18.237 1.00 54.52 114 CYS A O 1
ATOM 914 N N . GLN A 1 117 ? 6.855 -29.804 -17.048 1.00 56.06 115 GLN A N 1
ATOM 915 C CA . GLN A 1 117 ? 7.336 -28.997 -18.135 1.00 60.68 115 GLN A CA 1
ATOM 916 C C . GLN A 1 117 ? 7.973 -29.922 -19.149 1.00 66.77 115 GLN A C 1
ATOM 917 O O . GLN A 1 117 ? 8.487 -30.989 -18.787 1.00 68.60 115 GLN A O 1
ATOM 923 N N . GLY A 1 118 ? 7.962 -29.513 -20.414 1.00 71.38 116 GLY A N 1
ATOM 924 C CA . GLY A 1 118 ? 8.733 -30.240 -21.450 1.00 76.94 116 GLY A CA 1
ATOM 925 C C . GLY A 1 118 ? 8.176 -31.618 -21.826 1.00 79.27 116 GLY A C 1
ATOM 926 O O . GLY A 1 118 ? 8.889 -32.427 -22.424 1.00 83.94 116 GLY A O 1
ATOM 927 N N . ARG A 1 119 ? 6.902 -31.844 -21.487 1.00 78.70 117 ARG A N 1
ATOM 928 C CA . ARG A 1 119 ? 6.206 -33.126 -21.579 1.00 79.36 117 ARG A CA 1
ATOM 929 C C . ARG A 1 119 ? 4.809 -32.884 -22.116 1.00 79.68 117 ARG A C 1
ATOM 930 O O . ARG A 1 119 ? 4.221 -31.824 -21.877 1.00 78.75 117 ARG A O 1
ATOM 934 N N . ASP A 1 120 ? 4.271 -33.864 -22.832 1.00 83.34 118 ASP A N 1
ATOM 935 C CA . ASP A 1 120 ? 2.843 -33.891 -23.168 1.00 81.18 118 ASP A CA 1
ATOM 936 C C . ASP A 1 120 ? 2.081 -34.307 -21.904 1.00 77.53 118 ASP A C 1
ATOM 937 O O . ASP A 1 120 ? 2.404 -35.338 -21.306 1.00 78.06 118 ASP A O 1
ATOM 939 N N . LEU A 1 121 ? 1.111 -33.484 -21.482 1.00 70.39 119 LEU A N 1
ATOM 940 C CA . LEU A 1 121 ? 0.415 -33.689 -20.212 1.00 63.85 119 LEU A CA 1
ATOM 941 C C . LEU A 1 121 ? -1.051 -34.008 -20.372 1.00 59.69 119 LEU A C 1
ATOM 942 O O . LEU A 1 121 ? -1.746 -34.149 -19.370 1.00 59.18 119 LEU A O 1
ATOM 947 N N . SER A 1 122 ? -1.520 -34.176 -21.611 1.00 56.14 120 SER A N 1
ATOM 948 C CA . SER A 1 122 ? -2.929 -34.412 -21.870 1.00 53.06 120 SER A CA 1
ATOM 949 C C . SER A 1 122 ? -3.435 -35.650 -21.136 1.00 51.15 120 SER A C 1
ATOM 950 O O . SER A 1 122 ? -4.605 -35.712 -20.809 1.00 50.07 120 SER A O 1
ATOM 953 N N . ASP A 1 123 ? -2.565 -36.626 -20.911 1.00 50.82 121 ASP A N 1
ATOM 954 C CA . ASP A 1 123 ? -2.840 -37.787 -20.046 1.00 50.78 121 ASP A CA 1
ATOM 955 C C . ASP A 1 123 ? -3.493 -37.466 -18.726 1.00 46.39 121 ASP A C 1
ATOM 956 O O . ASP A 1 123 ? -4.337 -38.203 -18.233 1.00 45.94 121 ASP A O 1
ATOM 961 N N . TRP A 1 124 ? -3.069 -36.371 -18.127 1.00 44.55 122 TRP A N 1
ATOM 962 C CA . TRP A 1 124 ? -3.572 -35.977 -16.844 1.00 41.85 122 TRP A CA 1
ATOM 963 C C . TRP A 1 124 ? -5.069 -35.669 -16.822 1.00 41.18 122 TRP A C 1
ATOM 964 O O . TRP A 1 124 ? -5.704 -35.837 -15.780 1.00 38.86 122 TRP A O 1
ATOM 975 N N . VAL A 1 125 ? -5.652 -35.314 -17.974 1.00 41.85 123 VAL A N 1
ATOM 976 C CA . VAL A 1 125 ? -7.125 -35.075 -18.043 1.00 40.97 123 VAL A CA 1
ATOM 977 C C . VAL A 1 125 ? -7.880 -36.021 -18.967 1.00 43.21 123 VAL A C 1
ATOM 978 O O . VAL A 1 125 ? -9.107 -35.924 -19.082 1.00 43.36 123 VAL A O 1
ATOM 982 N N . ASP A 1 126 ? -7.172 -36.956 -19.570 1.00 44.28 124 ASP A N 1
ATOM 983 C CA . ASP A 1 126 ? -7.776 -37.963 -20.398 1.00 47.47 124 ASP A CA 1
ATOM 984 C C . ASP A 1 126 ? -8.774 -38.820 -19.602 1.00 48.13 124 ASP A C 1
ATOM 985 O O . ASP A 1 126 ? -8.533 -39.192 -18.443 1.00 45.73 124 ASP A O 1
ATOM 990 N N . GLY A 1 127 ? -9.897 -39.125 -20.254 1.00 50.86 125 GLY A N 1
ATOM 991 C CA . GLY A 1 127 ? -10.891 -40.012 -19.695 1.00 53.35 125 GLY A CA 1
ATOM 992 C C . GLY A 1 127 ? -11.757 -39.387 -18.621 1.00 53.01 125 GLY A C 1
ATOM 993 O O . GLY A 1 127 ? -12.510 -40.111 -17.977 1.00 54.77 125 GLY A O 1
ATOM 994 N N . CYS A 1 128 ? -11.658 -38.068 -18.407 1.00 51.74 126 CYS A N 1
ATOM 995 C CA . CYS A 1 128 ? -12.358 -37.423 -17.306 1.00 52.26 126 CYS A CA 1
ATOM 996 C C . CYS A 1 128 ? -13.808 -37.160 -17.702 1.00 54.42 126 CYS A C 1
ATOM 997 O O . CYS A 1 128 ? -14.099 -36.469 -18.695 1.00 54.58 126 CYS A O 1
ATOM 1000 N N . ASP A 1 129 ? -14.700 -37.803 -16.935 1.00 57.38 127 ASP A N 1
ATOM 1001 C CA . ASP A 1 129 ? -16.164 -37.808 -17.148 1.00 61.45 127 ASP A CA 1
ATOM 1002 C C . ASP A 1 129 ? -16.713 -36.383 -17.329 1.00 61.00 127 ASP A C 1
ATOM 1003 O O . ASP A 1 129 ? -17.295 -36.078 -18.370 1.00 63.00 127 ASP A O 1
ATOM 1008 N N . PHE A 1 130 ? -16.423 -35.493 -16.389 1.00 57.62 128 PHE A N 1
ATOM 1009 C CA . PHE A 1 130 ? -16.957 -34.155 -16.442 1.00 57.85 128 PHE A CA 1
ATOM 1010 C C . PHE A 1 130 ? -16.718 -33.384 -17.757 1.00 60.08 128 PHE A C 1
ATOM 1011 O O . PHE A 1 130 ? -17.366 -32.352 -17.952 1.00 63.89 128 PHE A O 1
ATOM 1019 N N . LEU A 1 131 ? -15.775 -33.816 -18.605 1.00 60.79 129 LEU A N 1
ATOM 1020 C CA . LEU A 1 131 ? -15.460 -33.126 -19.881 1.00 62.54 129 LEU A CA 1
ATOM 1021 C C . LEU A 1 131 ? -16.260 -33.588 -21.103 1.00 62.78 129 LEU A C 1
ATOM 1022 O O . LEU A 1 131 ? -17.081 -34.497 -21.013 1.00 63.92 129 LEU A O 1
ATOM 1027 N N . ALA B 1 2 ? -14.947 -46.874 -5.980 1.00 67.27 0 ALA B N 1
ATOM 1028 C CA . ALA B 1 2 ? -16.389 -47.215 -6.089 1.00 68.66 0 ALA B CA 1
ATOM 1029 C C . ALA B 1 2 ? -17.113 -47.107 -4.735 1.00 67.53 0 ALA B C 1
ATOM 1030 O O . ALA B 1 2 ? -18.330 -46.886 -4.718 1.00 73.58 0 ALA B O 1
ATOM 1032 N N . LYS B 1 3 ? -16.380 -47.229 -3.619 1.00 61.29 1 LYS B N 1
ATOM 1033 C CA . LYS B 1 3 ? -16.932 -46.952 -2.301 1.00 58.75 1 LYS B CA 1
ATOM 1034 C C . LYS B 1 3 ? -15.888 -46.382 -1.346 1.00 53.86 1 LYS B C 1
ATOM 1035 O O . LYS B 1 3 ? -14.822 -46.979 -1.161 1.00 48.08 1 LYS B O 1
ATOM 1041 N N . VAL B 1 4 ? -16.230 -45.250 -0.720 1.00 50.85 2 VAL B N 1
ATOM 1042 C CA . VAL B 1 4 ? -15.485 -44.719 0.430 1.00 48.69 2 VAL B CA 1
ATOM 1043 C C . VAL B 1 4 ? -16.404 -44.710 1.641 1.00 47.16 2 VAL B C 1
ATOM 1044 O O . VAL B 1 4 ? -17.380 -44.011 1.665 1.00 47.86 2 VAL B O 1
ATOM 1048 N N . PHE B 1 5 ? -16.070 -45.564 2.612 1.00 45.22 3 PHE B N 1
ATOM 1049 C CA . PHE B 1 5 ? -16.777 -45.669 3.858 1.00 43.05 3 PHE B CA 1
ATOM 1050 C C . PHE B 1 5 ? -16.522 -44.439 4.700 1.00 43.01 3 PHE B C 1
ATOM 1051 O O . PHE B 1 5 ? -15.440 -43.882 4.678 1.00 40.94 3 PHE B O 1
ATOM 1059 N N . SER B 1 6 ? -17.532 -44.065 5.480 1.00 42.88 4 SER B N 1
ATOM 1060 C CA . SER B 1 6 ? -17.327 -43.284 6.658 1.00 42.23 4 SER B CA 1
ATOM 1061 C C . SER B 1 6 ? -16.761 -44.198 7.789 1.00 41.00 4 SER B C 1
ATOM 1062 O O . SER B 1 6 ? -16.937 -45.419 7.806 1.00 40.13 4 SER B O 1
ATOM 1065 N N . ARG B 1 7 ? -16.139 -43.565 8.779 1.00 39.42 5 ARG B N 1
ATOM 1066 C CA . ARG B 1 7 ? -15.582 -44.243 9.927 1.00 37.15 5 ARG B CA 1
ATOM 1067 C C . ARG B 1 7 ? -16.532 -45.242 10.609 1.00 37.44 5 ARG B C 1
ATOM 1068 O O . ARG B 1 7 ? -16.135 -46.422 10.840 1.00 34.67 5 ARG B O 1
ATOM 1076 N N . CYS B 1 8 ? -17.733 -44.788 10.941 1.00 39.09 6 CYS B N 1
ATOM 1077 C CA . CYS B 1 8 ? -18.711 -45.628 11.669 1.00 42.61 6 CYS B CA 1
ATOM 1078 C C . CYS B 1 8 ? -19.372 -46.688 10.774 1.00 42.32 6 CYS B C 1
ATOM 1079 O O . CYS B 1 8 ? -19.607 -47.806 11.228 1.00 42.69 6 CYS B O 1
ATOM 1082 N N . GLU B 1 9 ? -19.613 -46.353 9.514 1.00 42.71 7 GLU B N 1
ATOM 1083 C CA . GLU B 1 9 ? -20.054 -47.335 8.528 1.00 44.49 7 GLU B CA 1
ATOM 1084 C C . GLU B 1 9 ? -19.041 -48.498 8.418 1.00 40.77 7 GLU B C 1
ATOM 1085 O O . GLU B 1 9 ? -19.411 -49.691 8.489 1.00 38.22 7 GLU B O 1
ATOM 1091 N N . LEU B 1 10 ? -17.762 -48.146 8.320 1.00 37.37 8 LEU B N 1
ATOM 1092 C CA . LEU B 1 10 ? -16.745 -49.175 8.238 1.00 36.16 8 LEU B CA 1
ATOM 1093 C C . LEU B 1 10 ? -16.664 -50.005 9.521 1.00 34.74 8 LEU B C 1
ATOM 1094 O O . LEU B 1 10 ? -16.535 -51.214 9.473 1.00 33.95 8 LEU B O 1
ATOM 1099 N N . ALA B 1 11 ? -16.742 -49.343 10.661 1.00 34.05 9 ALA B N 1
ATOM 1100 C CA . ALA B 1 11 ? -16.706 -50.023 11.927 1.00 34.68 9 ALA B CA 1
ATOM 1101 C C . ALA B 1 11 ? -17.832 -51.023 12.006 1.00 36.08 9 ALA B C 1
ATOM 1102 O O . ALA B 1 11 ? -17.629 -52.159 12.381 1.00 35.62 9 ALA B O 1
ATOM 1104 N N . LYS B 1 12 ? -19.010 -50.618 11.595 1.00 39.77 10 LYS B N 1
ATOM 1105 C CA . LYS B 1 12 ? -20.158 -51.516 11.598 1.00 44.21 10 LYS B CA 1
ATOM 1106 C C . LYS B 1 12 ? -19.913 -52.753 10.714 1.00 43.55 10 LYS B C 1
ATOM 1107 O O . LYS B 1 12 ? -20.220 -53.880 11.121 1.00 42.74 10 LYS B O 1
ATOM 1113 N N . GLU B 1 13 ? -19.389 -52.542 9.506 1.00 42.75 11 GLU B N 1
ATOM 1114 C CA . GLU B 1 13 ? -19.181 -53.654 8.584 1.00 43.45 11 GLU B CA 1
ATOM 1115 C C . GLU B 1 13 ? -18.161 -54.636 9.174 1.00 41.17 11 GLU B C 1
ATOM 1116 O O . GLU B 1 13 ? -18.397 -55.817 9.211 1.00 41.18 11 GLU B O 1
ATOM 1122 N N . MET B 1 14 ? -17.062 -54.124 9.679 1.00 39.64 12 MET B N 1
ATOM 1123 C CA . MET B 1 14 ? -16.062 -54.926 10.342 1.00 39.04 12 MET B CA 1
ATOM 1124 C C . MET B 1 14 ? -16.535 -55.641 11.591 1.00 39.42 12 MET B C 1
ATOM 1125 O O . MET B 1 14 ? -16.113 -56.770 11.844 1.00 37.22 12 MET B O 1
ATOM 1130 N N . HIS B 1 15 ? -17.454 -55.027 12.341 1.00 39.95 13 HIS B N 1
ATOM 1131 C CA . HIS B 1 15 ? -18.093 -55.706 13.444 1.00 41.24 13 HIS B CA 1
ATOM 1132 C C . HIS B 1 15 ? -18.919 -56.864 12.894 1.00 43.31 13 HIS B C 1
ATOM 1133 O O . HIS B 1 15 ? -18.868 -57.934 13.475 1.00 45.61 13 HIS B O 1
ATOM 1140 N N . ASP B 1 16 ? -19.648 -56.663 11.796 1.00 43.14 14 ASP B N 1
ATOM 1141 C CA . ASP B 1 16 ? -20.422 -57.746 11.152 1.00 46.30 14 ASP B CA 1
ATOM 1142 C C . ASP B 1 16 ? -19.579 -58.912 10.664 1.00 45.41 14 ASP B C 1
ATOM 1143 O O . ASP B 1 16 ? -20.059 -60.016 10.624 1.00 47.77 14 ASP B O 1
ATOM 1148 N N . PHE B 1 17 ? -18.341 -58.657 10.293 1.00 42.94 15 PHE B N 1
ATOM 1149 C CA . PHE B 1 17 ? -17.426 -59.686 9.882 1.00 42.88 15 PHE B CA 1
ATOM 1150 C C . PHE B 1 17 ? -16.674 -60.375 11.058 1.00 43.94 15 PHE B C 1
ATOM 1151 O O . PHE B 1 17 ? -15.816 -61.231 10.820 1.00 47.50 15 PHE B O 1
ATOM 1159 N N . GLY B 1 18 ? -16.954 -60.022 12.308 1.00 45.39 16 GLY B N 1
ATOM 1160 C CA . GLY B 1 18 ? -16.297 -60.674 13.453 1.00 44.55 16 GLY B CA 1
ATOM 1161 C C . GLY B 1 18 ? -14.850 -60.265 13.739 1.00 43.66 16 GLY B C 1
ATOM 1162 O O . GLY B 1 18 ? -14.132 -60.998 14.407 1.00 44.19 16 GLY B O 1
ATOM 1163 N N . LEU B 1 19 ? -14.422 -59.073 13.340 1.00 42.22 17 LEU B N 1
ATOM 1164 C CA . LEU B 1 19 ? -13.035 -58.674 13.595 1.00 41.87 17 LEU B CA 1
ATOM 1165 C C . LEU B 1 19 ? -12.742 -58.119 14.999 1.00 44.01 17 LEU B C 1
ATOM 1166 O O . LEU B 1 19 ? -11.540 -57.978 15.356 1.00 50.40 17 LEU B O 1
ATOM 1171 N N . ASP B 1 20 ? -13.771 -57.772 15.786 1.00 44.23 18 ASP B N 1
ATOM 1172 C CA . ASP B 1 20 ? -13.554 -57.285 17.159 1.00 43.91 18 ASP B CA 1
ATOM 1173 C C . ASP B 1 20 ? -12.973 -58.494 17.937 1.00 43.12 18 ASP B C 1
ATOM 1174 O O . ASP B 1 20 ? -13.522 -59.579 17.942 1.00 42.70 18 ASP B O 1
ATOM 1179 N N . GLY B 1 21 ? -11.747 -58.327 18.416 1.00 42.13 19 GLY B N 1
ATOM 1180 C CA . GLY B 1 21 ? -11.041 -59.355 19.161 1.00 41.76 19 GLY B CA 1
ATOM 1181 C C . GLY B 1 21 ? -10.271 -60.368 18.361 1.00 40.10 19 GLY B C 1
ATOM 1182 O O . GLY B 1 21 ? -9.568 -61.184 18.934 1.00 41.07 19 GLY B O 1
ATOM 1183 N N . TYR B 1 22 ? -10.397 -60.350 17.036 1.00 39.92 20 TYR B N 1
ATOM 1184 C CA . TYR B 1 22 ? -9.733 -61.355 16.202 1.00 38.93 20 TYR B CA 1
ATOM 1185 C C . TYR B 1 22 ? -8.201 -61.230 16.315 1.00 37.34 20 TYR B C 1
ATOM 1186 O O . TYR B 1 22 ? -7.618 -60.122 16.143 1.00 35.65 20 TYR B O 1
ATOM 1195 N N . ARG B 1 23 ? -7.551 -62.343 16.626 1.00 37.21 21 ARG B N 1
ATOM 1196 C CA . ARG B 1 23 ? -6.117 -62.363 16.966 1.00 36.59 21 ARG B CA 1
ATOM 1197 C C . ARG B 1 23 ? -5.685 -61.282 18.008 1.00 34.65 21 ARG B C 1
ATOM 1198 O O . ARG B 1 23 ? -4.563 -60.751 17.990 1.00 32.80 21 ARG B O 1
ATOM 1206 N N . GLY B 1 24 ? -6.583 -61.000 18.943 1.00 34.71 22 GLY B N 1
ATOM 1207 C CA . GLY B 1 24 ? -6.331 -60.036 20.000 1.00 34.65 22 GLY B CA 1
ATOM 1208 C C . GLY B 1 24 ? -6.366 -58.564 19.611 1.00 33.22 22 GLY B C 1
ATOM 1209 O O . GLY B 1 24 ? -5.841 -57.750 20.350 1.00 31.98 22 GLY B O 1
ATOM 1210 N N . TYR B 1 25 ? -6.960 -58.227 18.460 1.00 31.54 23 TYR B N 1
ATOM 1211 C CA . TYR B 1 25 ? -7.096 -56.862 18.024 1.00 31.26 23 TYR B CA 1
ATOM 1212 C C . TYR B 1 25 ? -8.569 -56.473 18.082 1.00 32.89 23 TYR B C 1
ATOM 1213 O O . TYR B 1 25 ? -9.415 -57.235 17.673 1.00 35.17 23 TYR B O 1
ATOM 1222 N N . ASN B 1 26 ? -8.861 -55.275 18.565 1.00 33.91 24 ASN B N 1
ATOM 1223 C CA . ASN B 1 26 ? -10.226 -54.836 18.633 1.00 34.88 24 ASN B CA 1
ATOM 1224 C C . ASN B 1 26 ? -10.591 -54.045 17.404 1.00 33.52 24 ASN B C 1
ATOM 1225 O O . ASN B 1 26 ? -9.761 -53.759 16.540 1.00 32.20 24 ASN B O 1
ATOM 1230 N N . LEU B 1 27 ? -11.857 -53.706 17.323 1.00 33.37 25 LEU B N 1
ATOM 1231 C CA . LEU B 1 27 ? -12.427 -53.003 16.189 1.00 33.39 25 LEU B CA 1
ATOM 1232 C C . LEU B 1 27 ? -11.670 -51.754 15.823 1.00 31.25 25 LEU B C 1
ATOM 1233 O O . LEU B 1 27 ? -11.381 -51.532 14.661 1.00 32.78 25 LEU B O 1
ATOM 1238 N N . ALA B 1 28 ? -11.288 -50.981 16.819 1.00 31.60 26 ALA B N 1
ATOM 1239 C CA . ALA B 1 28 ? -10.541 -49.736 16.630 1.00 30.92 26 ALA B CA 1
ATOM 1240 C C . ALA B 1 28 ? -9.213 -49.903 15.904 1.00 29.00 26 ALA B C 1
ATOM 1241 O O . ALA B 1 28 ? -8.886 -49.125 15.024 1.00 27.68 26 ALA B O 1
ATOM 1243 N N . ASP B 1 29 ? -8.498 -50.968 16.244 1.00 30.29 27 ASP B N 1
ATOM 1244 C CA . ASP B 1 29 ? -7.264 -51.387 15.550 1.00 29.07 27 ASP B CA 1
ATOM 1245 C C . ASP B 1 29 ? -7.472 -51.478 14.070 1.00 28.13 27 ASP B C 1
ATOM 1246 O O . ASP B 1 29 ? -6.665 -50.965 13.342 1.00 26.90 27 ASP B O 1
ATOM 1251 N N . TRP B 1 30 ? -8.553 -52.135 13.662 1.00 27.15 28 TRP B N 1
ATOM 1252 C CA . TRP B 1 30 ? -8.869 -52.370 12.250 1.00 28.15 28 TRP B CA 1
ATOM 1253 C C . TRP B 1 30 ? -9.365 -51.113 11.524 1.00 26.92 28 TRP B C 1
ATOM 1254 O O . TRP B 1 30 ? -9.067 -50.890 10.343 1.00 25.37 28 TRP B O 1
ATOM 1265 N N . VAL B 1 31 ? -10.122 -50.296 12.243 1.00 26.50 29 VAL B N 1
ATOM 1266 C CA . VAL B 1 31 ? -10.606 -49.053 11.655 1.00 27.20 29 VAL B CA 1
ATOM 1267 C C . VAL B 1 31 ? -9.379 -48.164 11.453 1.00 27.19 29 VAL B C 1
ATOM 1268 O O . VAL B 1 31 ? -9.197 -47.583 10.380 1.00 26.58 29 VAL B O 1
ATOM 1272 N N . CYS B 1 32 ? -8.555 -48.023 12.491 1.00 27.25 30 CYS B N 1
ATOM 1273 C CA . CYS B 1 32 ? -7.339 -47.203 12.373 1.00 28.37 30 CYS B CA 1
ATOM 1274 C C . CYS B 1 32 ? -6.441 -47.714 11.208 1.00 28.47 30 CYS B C 1
ATOM 1275 O O . CYS B 1 32 ? -5.971 -46.921 10.385 1.00 28.17 30 CYS B O 1
ATOM 1278 N N . LEU B 1 33 ? -6.252 -49.024 11.107 1.00 26.50 31 LEU B N 1
ATOM 1279 C CA . LEU B 1 33 ? -5.502 -49.607 9.968 1.00 27.39 31 LEU B CA 1
ATOM 1280 C C . LEU B 1 33 ? -6.054 -49.154 8.631 1.00 25.50 31 LEU B C 1
ATOM 1281 O O . LEU B 1 33 ? -5.315 -48.702 7.799 1.00 25.74 31 LEU B O 1
ATOM 1286 N N . ALA B 1 34 ? -7.368 -49.284 8.421 1.00 24.18 32 ALA B N 1
ATOM 1287 C CA . ALA B 1 34 ? -7.948 -48.961 7.162 1.00 23.40 32 ALA B CA 1
ATOM 1288 C C . ALA B 1 34 ? -7.806 -47.503 6.873 1.00 24.04 32 ALA B C 1
ATOM 1289 O O . ALA B 1 34 ? -7.655 -47.125 5.738 1.00 23.63 32 ALA B O 1
ATOM 1291 N N . TYR B 1 35 ? -7.877 -46.652 7.901 1.00 24.75 33 TYR B N 1
ATOM 1292 C CA . TYR B 1 35 ? -7.814 -45.245 7.631 1.00 26.59 33 TYR B CA 1
ATOM 1293 C C . TYR B 1 35 ? -6.444 -44.905 7.107 1.00 26.95 33 TYR B C 1
ATOM 1294 O O . TYR B 1 35 ? -6.323 -44.149 6.147 1.00 28.86 33 TYR B O 1
ATOM 1303 N N . TYR B 1 36 ? -5.408 -45.435 7.733 1.00 26.60 34 TYR B N 1
ATOM 1304 C CA . TYR B 1 36 ? -4.056 -45.012 7.378 1.00 27.89 34 TYR B CA 1
ATOM 1305 C C . TYR B 1 36 ? -3.476 -45.792 6.197 1.00 28.28 34 TYR B C 1
ATOM 1306 O O . TYR B 1 36 ? -2.539 -45.323 5.585 1.00 30.53 34 TYR B O 1
ATOM 1315 N N . THR B 1 37 ? -4.077 -46.907 5.811 1.00 26.69 35 THR B N 1
ATOM 1316 C CA . THR B 1 37 ? -3.666 -47.575 4.596 1.00 27.24 35 THR B CA 1
ATOM 1317 C C . THR B 1 37 ? -4.339 -46.958 3.395 1.00 28.21 35 THR B C 1
ATOM 1318 O O . THR B 1 37 ? -3.667 -46.533 2.498 1.00 30.34 35 THR B O 1
ATOM 1322 N N . SER B 1 38 ? -5.663 -46.892 3.404 1.00 27.92 36 SER B N 1
ATOM 1323 C CA . SER B 1 38 ? -6.427 -46.521 2.240 1.00 28.76 36 SER B CA 1
ATOM 1324 C C . SER B 1 38 ? -7.336 -45.308 2.411 1.00 30.21 36 SER B C 1
ATOM 1325 O O . SER B 1 38 ? -8.036 -44.961 1.476 1.00 31.10 36 SER B O 1
ATOM 1328 N N . GLY B 1 39 ? -7.356 -44.681 3.583 1.00 29.11 37 GLY B N 1
ATOM 1329 C CA . GLY B 1 39 ? -8.358 -43.678 3.837 1.00 30.04 37 GLY B CA 1
ATOM 1330 C C . GLY B 1 39 ? -9.759 -44.218 3.667 1.00 30.13 37 GLY B C 1
ATOM 1331 O O . GLY B 1 39 ? -10.628 -43.459 3.294 1.00 31.52 37 GLY B O 1
ATOM 1332 N N . PHE B 1 40 ? -9.979 -45.523 3.911 1.00 27.42 38 PHE B N 1
ATOM 1333 C CA . PHE B 1 40 ? -11.299 -46.119 3.768 1.00 27.63 38 PHE B CA 1
ATOM 1334 C C . PHE B 1 40 ? -11.792 -46.272 2.307 1.00 30.01 38 PHE B C 1
ATOM 1335 O O . PHE B 1 40 ? -12.981 -46.482 2.070 1.00 30.17 38 PHE B O 1
ATOM 1343 N N . ASN B 1 41 ? -10.893 -46.168 1.349 1.00 30.74 39 ASN B N 1
ATOM 1344 C CA . ASN B 1 41 ? -11.235 -46.293 -0.076 1.00 33.44 39 ASN B CA 1
ATOM 1345 C C . ASN B 1 41 ? -11.036 -47.752 -0.517 1.00 31.56 39 ASN B C 1
ATOM 1346 O O . ASN B 1 41 ? -9.919 -48.232 -0.532 1.00 29.10 39 ASN B O 1
ATOM 1351 N N . THR B 1 42 ? -12.137 -48.426 -0.838 1.00 34.21 40 THR B N 1
ATOM 1352 C CA . THR B 1 42 ? -12.095 -49.826 -1.225 1.00 36.09 40 THR B CA 1
ATOM 1353 C C . THR B 1 42 ? -11.417 -50.035 -2.591 1.00 38.06 40 THR B C 1
ATOM 1354 O O . THR B 1 42 ? -10.974 -51.148 -2.887 1.00 40.36 40 THR B O 1
ATOM 1358 N N . ASN B 1 43 ? -11.309 -48.973 -3.385 1.00 39.64 41 ASN B N 1
ATOM 1359 C CA . ASN B 1 43 ? -10.684 -49.000 -4.680 1.00 42.05 41 ASN B CA 1
ATOM 1360 C C . ASN B 1 43 ? -9.257 -48.440 -4.736 1.00 38.69 41 ASN B C 1
ATOM 1361 O O . ASN B 1 43 ? -8.675 -48.333 -5.804 1.00 37.97 41 ASN B O 1
ATOM 1366 N N . ALA B 1 44 ? -8.681 -48.066 -3.607 1.00 35.41 42 ALA B N 1
ATOM 1367 C CA . ALA B 1 44 ? -7.311 -47.537 -3.583 1.00 35.82 42 ALA B CA 1
ATOM 1368 C C . ALA B 1 44 ? -6.267 -48.507 -4.149 1.00 34.87 42 ALA B C 1
ATOM 1369 O O . ALA B 1 44 ? -6.279 -49.716 -3.857 1.00 34.84 42 ALA B O 1
ATOM 1371 N N . VAL B 1 45 ? -5.393 -47.965 -4.988 1.00 36.64 43 VAL B N 1
ATOM 1372 C CA . VAL B 1 45 ? -4.249 -48.680 -5.533 1.00 38.01 43 VAL B CA 1
ATOM 1373 C C . VAL B 1 45 ? -3.053 -47.784 -5.374 1.00 39.17 43 VAL B C 1
ATOM 1374 O O . VAL B 1 45 ? -3.071 -46.618 -5.776 1.00 40.05 43 VAL B O 1
ATOM 1378 N N . ASP B 1 46 ? -1.990 -48.329 -4.827 1.00 40.09 44 ASP B N 1
ATOM 1379 C CA . ASP B 1 46 ? -0.718 -47.637 -4.729 1.00 42.67 44 ASP B CA 1
ATOM 1380 C C . ASP B 1 46 ? 0.310 -48.476 -5.468 1.00 42.42 44 ASP B C 1
ATOM 1381 O O . ASP B 1 46 ? 0.343 -49.678 -5.381 1.00 40.30 44 ASP B O 1
ATOM 1386 N N . HIS B 1 47 ? 1.171 -47.826 -6.202 1.00 46.89 45 HIS B N 1
ATOM 1387 C CA . HIS B 1 47 ? 2.154 -48.486 -7.047 1.00 50.02 45 HIS B CA 1
ATOM 1388 C C . HIS B 1 47 ? 3.491 -48.158 -6.420 1.00 51.34 45 HIS B C 1
ATOM 1389 O O . HIS B 1 47 ? 3.869 -47.013 -6.377 1.00 53.65 45 HIS B O 1
ATOM 1396 N N . GLU B 1 48 ? 4.172 -49.159 -5.883 1.00 52.70 46 GLU B N 1
ATOM 1397 C CA . GLU B 1 48 ? 5.462 -48.955 -5.232 1.00 54.86 46 GLU B CA 1
ATOM 1398 C C . GLU B 1 48 ? 6.596 -48.807 -6.252 1.00 56.20 46 GLU B C 1
ATOM 1399 O O . GLU B 1 48 ? 6.436 -49.141 -7.419 1.00 56.71 46 GLU B O 1
ATOM 1405 N N . ALA B 1 49 ? 7.755 -48.385 -5.773 1.00 56.00 47 ALA B N 1
ATOM 1406 C CA . ALA B 1 49 ? 8.894 -48.099 -6.624 1.00 58.72 47 ALA B CA 1
ATOM 1407 C C . ALA B 1 49 ? 9.414 -49.342 -7.324 1.00 57.87 47 ALA B C 1
ATOM 1408 O O . ALA B 1 49 ? 9.849 -49.252 -8.465 1.00 60.30 47 ALA B O 1
ATOM 1410 N N . ASP B 1 50 ? 9.364 -50.500 -6.674 1.00 55.49 48 ASP B N 1
ATOM 1411 C CA . ASP B 1 50 ? 9.633 -51.768 -7.384 1.00 56.45 48 ASP B CA 1
ATOM 1412 C C . ASP B 1 50 ? 8.540 -52.194 -8.417 1.00 54.53 48 ASP B C 1
ATOM 1413 O O . ASP B 1 50 ? 8.628 -53.277 -8.967 1.00 55.37 48 ASP B O 1
ATOM 1418 N N . GLY B 1 51 ? 7.486 -51.393 -8.609 1.00 53.07 49 GLY B N 1
ATOM 1419 C CA . GLY B 1 51 ? 6.395 -51.709 -9.534 1.00 51.63 49 GLY B CA 1
ATOM 1420 C C . GLY B 1 51 ? 5.315 -52.659 -9.007 1.00 49.67 49 GLY B C 1
ATOM 1421 O O . GLY B 1 51 ? 4.335 -52.917 -9.700 1.00 50.58 49 GLY B O 1
ATOM 1422 N N . SER B 1 52 ? 5.463 -53.182 -7.784 1.00 47.08 50 SER B N 1
ATOM 1423 C CA . SER B 1 52 ? 4.401 -53.910 -7.113 1.00 41.77 50 SER B CA 1
ATOM 1424 C C . SER B 1 52 ? 3.288 -52.953 -6.775 1.00 38.74 50 SER B C 1
ATOM 1425 O O . SER B 1 52 ? 3.490 -51.750 -6.770 1.00 38.90 50 SER B O 1
ATOM 1428 N N . THR B 1 53 ? 2.102 -53.488 -6.517 1.00 35.83 51 THR B N 1
ATOM 1429 C CA . THR B 1 53 ? 0.917 -52.673 -6.174 1.00 34.55 51 THR B CA 1
ATOM 1430 C C . THR B 1 53 ? 0.459 -53.033 -4.793 1.00 32.72 51 THR B C 1
ATOM 1431 O O . THR B 1 53 ? 0.614 -54.174 -4.369 1.00 31.88 51 THR B O 1
ATOM 1435 N N . ASN B 1 54 ? -0.106 -52.061 -4.111 1.00 33.08 52 ASN B N 1
ATOM 1436 C CA . ASN B 1 54 ? -0.868 -52.263 -2.864 1.00 32.59 52 ASN B CA 1
ATOM 1437 C C . ASN B 1 54 ? -2.319 -51.982 -3.141 1.00 30.33 52 ASN B C 1
ATOM 1438 O O . ASN B 1 54 ? -2.635 -51.021 -3.765 1.00 29.62 52 ASN B O 1
ATOM 1443 N N . ASN B 1 55 ? -3.181 -52.859 -2.685 1.00 28.34 53 ASN B N 1
ATOM 1444 C CA . ASN B 1 55 ? -4.520 -52.961 -3.220 1.00 28.73 53 ASN B CA 1
ATOM 1445 C C . ASN B 1 55 ? -5.626 -52.976 -2.200 1.00 27.51 53 ASN B C 1
ATOM 1446 O O . ASN B 1 55 ? -5.657 -53.830 -1.290 1.00 25.43 53 ASN B O 1
ATOM 1451 N N . GLY B 1 56 ? -6.576 -52.076 -2.415 1.00 27.49 54 GLY B N 1
ATOM 1452 C CA . GLY B 1 56 ? -7.857 -52.113 -1.713 1.00 27.86 54 GLY B CA 1
ATOM 1453 C C . GLY B 1 56 ? -7.790 -51.498 -0.325 1.00 27.14 54 GLY B C 1
ATOM 1454 O O . GLY B 1 56 ? -6.820 -50.811 0.035 1.00 24.81 54 GLY B O 1
ATOM 1455 N N . ILE B 1 57 ? -8.839 -51.776 0.437 1.00 27.15 55 ILE B N 1
ATOM 1456 C CA . ILE B 1 57 ? -9.057 -51.167 1.776 1.00 29.18 55 ILE B CA 1
ATOM 1457 C C . ILE B 1 57 ? -7.895 -51.381 2.780 1.00 29.29 55 ILE B C 1
ATOM 1458 O O . ILE B 1 57 ? -7.583 -50.453 3.556 1.00 30.73 55 ILE B O 1
ATOM 1463 N N . PHE B 1 58 ? -7.190 -52.520 2.669 1.00 26.25 56 PHE B N 1
ATOM 1464 C CA . PHE B 1 58 ? -6.057 -52.788 3.456 1.00 26.05 56 PHE B CA 1
ATOM 1465 C C . PHE B 1 58 ? -4.736 -52.735 2.737 1.00 26.86 56 PHE B C 1
ATOM 1466 O O . PHE B 1 58 ? -3.704 -53.059 3.317 1.00 27.64 56 PHE B O 1
ATOM 1474 N N . GLN B 1 59 ? -4.713 -52.313 1.478 1.00 28.36 57 GLN B N 1
ATOM 1475 C CA . GLN B 1 59 ? -3.444 -52.081 0.776 1.00 28.24 57 GLN B CA 1
ATOM 1476 C C . GLN B 1 59 ? -2.567 -53.310 0.797 1.00 28.63 57 GLN B C 1
ATOM 1477 O O . GLN B 1 59 ? -1.343 -53.256 1.042 1.00 29.23 57 GLN B O 1
ATOM 1483 N N . ILE B 1 60 ? -3.193 -54.413 0.397 1.00 26.91 58 ILE B N 1
ATOM 1484 C CA . ILE B 1 60 ? -2.525 -55.691 0.274 1.00 25.87 58 ILE B CA 1
ATOM 1485 C C . ILE B 1 60 ? -1.626 -55.787 -0.950 1.00 26.90 58 ILE B C 1
ATOM 1486 O O . ILE B 1 60 ? -2.009 -55.389 -2.079 1.00 28.32 58 ILE B O 1
ATOM 1491 N N . SER B 1 61 ? -0.410 -56.308 -0.722 1.00 26.46 59 SER B N 1
ATOM 1492 C CA . SER B 1 61 ? 0.696 -56.253 -1.689 1.00 28.79 59 SER B CA 1
ATOM 1493 C C . SER B 1 61 ? 0.703 -57.389 -2.683 1.00 29.42 59 SER B C 1
ATOM 1494 O O . SER B 1 61 ? 0.575 -58.536 -2.289 1.00 29.55 59 SER B O 1
ATOM 1497 N N . SER B 1 62 ? 0.860 -57.046 -3.978 1.00 30.64 60 SER B N 1
ATOM 1498 C CA . SER B 1 62 ? 1.043 -58.000 -5.037 1.00 31.24 60 SER B CA 1
ATOM 1499 C C . SER B 1 62 ? 2.353 -58.826 -4.956 1.00 34.13 60 SER B C 1
ATOM 1500 O O . SER B 1 62 ? 2.506 -59.770 -5.743 1.00 32.90 60 SER B O 1
ATOM 1503 N N . ARG B 1 63 ? 3.316 -58.436 -4.101 1.00 36.32 61 ARG B N 1
ATOM 1504 C CA . ARG B 1 63 ? 4.583 -59.181 -3.986 1.00 41.24 61 ARG B CA 1
ATOM 1505 C C . ARG B 1 63 ? 4.444 -60.445 -3.220 1.00 39.14 61 ARG B C 1
ATOM 1506 O O . ARG B 1 63 ? 5.205 -61.347 -3.414 1.00 44.53 61 ARG B O 1
ATOM 1514 N N . ARG B 1 64 ? 3.426 -60.559 -2.405 1.00 36.17 62 ARG B N 1
ATOM 1515 C CA . ARG B 1 64 ? 3.283 -61.726 -1.615 1.00 35.08 62 ARG B CA 1
ATOM 1516 C C . ARG B 1 64 ? 1.884 -62.364 -1.584 1.00 31.58 62 ARG B C 1
ATOM 1517 O O . ARG B 1 64 ? 1.748 -63.594 -1.568 1.00 32.94 62 ARG B O 1
ATOM 1525 N N . TRP B 1 65 ? 0.842 -61.574 -1.599 1.00 28.69 63 TRP B N 1
ATOM 1526 C CA . TRP B 1 65 ? -0.471 -62.050 -1.114 1.00 28.26 63 TRP B CA 1
ATOM 1527 C C . TRP B 1 65 ? -1.437 -62.236 -2.219 1.00 28.51 63 TRP B C 1
ATOM 1528 O O . TRP B 1 65 ? -2.353 -63.024 -2.109 1.00 29.03 63 TRP B O 1
ATOM 1539 N N . CYS B 1 66 ? -1.264 -61.480 -3.281 1.00 30.56 64 CYS B N 1
ATOM 1540 C CA . CYS B 1 66 ? -2.183 -61.536 -4.376 1.00 32.19 64 CYS B CA 1
ATOM 1541 C C . CYS B 1 66 ? -1.418 -61.550 -5.683 1.00 34.45 64 CYS B C 1
ATOM 1542 O O . CYS B 1 66 ? -0.218 -61.283 -5.728 1.00 36.63 64 CYS B O 1
ATOM 1545 N N . ARG B 1 67 ? -2.141 -61.893 -6.736 1.00 36.13 65 ARG B N 1
ATOM 1546 C CA . ARG B 1 67 ? -1.573 -62.110 -8.037 1.00 40.08 65 ARG B CA 1
ATOM 1547 C C . ARG B 1 67 ? -1.843 -60.972 -9.016 1.00 40.97 65 ARG B C 1
ATOM 1548 O O . ARG B 1 67 ? -2.990 -60.590 -9.222 1.00 37.96 65 ARG B O 1
ATOM 1556 N N . THR B 1 68 ? -0.778 -60.451 -9.603 1.00 46.71 66 THR B N 1
ATOM 1557 C CA . THR B 1 68 ? -0.829 -59.661 -10.853 1.00 55.41 66 THR B CA 1
ATOM 1558 C C . THR B 1 68 ? 0.094 -60.330 -11.860 1.00 60.28 66 THR B C 1
ATOM 1559 O O . THR B 1 68 ? 0.932 -61.155 -11.478 1.00 63.52 66 THR B O 1
ATOM 1563 N N . LEU B 1 69 ? -0.048 -59.995 -13.135 1.00 64.31 67 LEU B N 1
ATOM 1564 C CA . LEU B 1 69 ? 0.889 -60.501 -14.169 1.00 69.79 67 LEU B CA 1
ATOM 1565 C C . LEU B 1 69 ? 2.167 -59.663 -14.302 1.00 76.47 67 LEU B C 1
ATOM 1566 O O . LEU B 1 69 ? 2.164 -58.440 -14.058 1.00 71.20 67 LEU B O 1
ATOM 1571 N N . ALA B 1 70 ? 3.251 -60.358 -14.677 1.00 86.11 68 ALA B N 1
ATOM 1572 C CA . ALA B 1 70 ? 4.627 -59.833 -14.759 1.00 94.35 68 ALA B CA 1
ATOM 1573 C C . ALA B 1 70 ? 5.293 -59.620 -13.383 1.00 98.09 68 ALA B C 1
ATOM 1574 O O . ALA B 1 70 ? 6.499 -59.820 -13.259 1.00 108.36 68 ALA B O 1
ATOM 1576 N N . SER B 1 71 ? 4.536 -59.196 -12.369 1.00 98.35 69 SER B N 1
ATOM 1577 C CA . SER B 1 71 ? 4.987 -59.215 -10.978 1.00 94.63 69 SER B CA 1
ATOM 1578 C C . SER B 1 71 ? 4.629 -60.566 -10.298 1.00 92.11 69 SER B C 1
ATOM 1579 O O . SER B 1 71 ? 3.928 -60.558 -9.297 1.00 93.14 69 SER B O 1
ATOM 1581 N N . ASN B 1 72 ? 5.109 -61.712 -10.826 1.00 91.85 70 ASN B N 1
ATOM 1582 C CA . ASN B 1 72 ? 4.829 -63.055 -10.223 1.00 89.09 70 ASN B CA 1
ATOM 1583 C C . ASN B 1 72 ? 5.293 -63.156 -8.753 1.00 87.63 70 ASN B C 1
ATOM 1584 O O . ASN B 1 72 ? 6.291 -62.519 -8.359 1.00 89.31 70 ASN B O 1
ATOM 1589 N N . GLY B 1 73 ? 4.567 -63.947 -7.953 1.00 79.57 71 GLY B N 1
ATOM 1590 C CA . GLY B 1 73 ? 4.805 -64.049 -6.493 1.00 67.50 71 GLY B CA 1
ATOM 1591 C C . GLY B 1 73 ? 4.133 -65.260 -5.890 1.00 58.55 71 GLY B C 1
ATOM 1592 O O . GLY B 1 73 ? 3.428 -66.005 -6.576 1.00 60.02 71 GLY B O 1
ATOM 1593 N N . PRO B 1 74 ? 4.330 -65.481 -4.592 1.00 50.31 72 PRO B N 1
ATOM 1594 C CA . PRO B 1 74 ? 3.667 -66.631 -4.011 1.00 45.38 72 PRO B CA 1
ATOM 1595 C C . PRO B 1 74 ? 2.132 -66.537 -3.918 1.00 41.67 72 PRO B C 1
ATOM 1596 O O . PRO B 1 74 ? 1.502 -67.565 -3.699 1.00 40.24 72 PRO B O 1
ATOM 1600 N N . ASN B 1 75 ? 1.521 -65.353 -4.034 1.00 37.52 73 ASN B N 1
ATOM 1601 C CA . ASN B 1 75 ? 0.054 -65.274 -4.119 1.00 34.65 73 ASN B CA 1
ATOM 1602 C C . ASN B 1 75 ? -0.649 -66.054 -2.988 1.00 33.33 73 ASN B C 1
ATOM 1603 O O . ASN B 1 75 ? -1.494 -66.953 -3.228 1.00 31.47 73 ASN B O 1
ATOM 1608 N N . LEU B 1 76 ? -0.275 -65.733 -1.751 1.00 31.57 74 LEU B N 1
ATOM 1609 C CA . LEU B 1 76 ? -0.679 -66.544 -0.631 1.00 31.67 74 LEU B CA 1
ATOM 1610 C C . LEU B 1 76 ? -2.178 -66.488 -0.333 1.00 30.95 74 LEU B C 1
ATOM 1611 O O . LEU B 1 76 ? -2.755 -67.472 0.170 1.00 31.89 74 LEU B O 1
ATOM 1616 N N . CYS B 1 77 ? -2.842 -65.406 -0.688 1.00 29.06 75 CYS B N 1
ATOM 1617 C CA . CYS B 1 77 ? -4.305 -65.361 -0.554 1.00 30.08 75 CYS B CA 1
ATOM 1618 C C . CYS B 1 77 ? -5.051 -66.003 -1.739 1.00 30.71 75 CYS B C 1
ATOM 1619 O O . CYS B 1 77 ? -6.255 -66.046 -1.710 1.00 29.83 75 CYS B O 1
ATOM 1622 N N . ARG B 1 78 ? -4.325 -66.433 -2.771 1.00 32.61 76 ARG B N 1
ATOM 1623 C CA . ARG B 1 78 ? -4.881 -67.110 -3.936 1.00 36.15 76 ARG B CA 1
ATOM 1624 C C . ARG B 1 78 ? -5.975 -66.300 -4.590 1.00 32.93 76 ARG B C 1
ATOM 1625 O O . ARG B 1 78 ? -7.146 -66.735 -4.708 1.00 34.31 76 ARG B O 1
ATOM 1633 N N . ILE B 1 79 ? -5.582 -65.114 -5.016 1.00 29.68 77 ILE B N 1
ATOM 1634 C CA . IL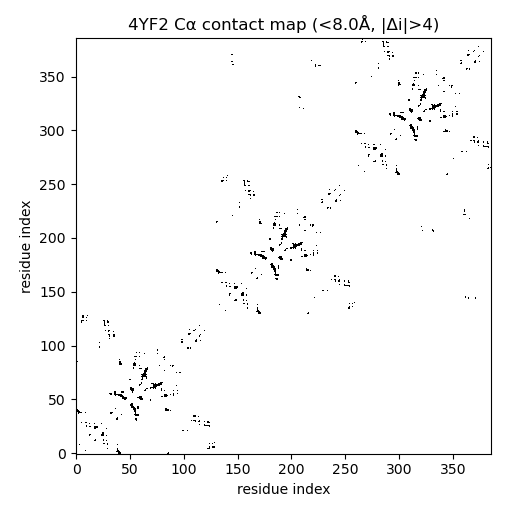E B 1 79 ? -6.540 -64.176 -5.530 1.00 28.40 77 ILE B CA 1
ATOM 1635 C C . ILE B 1 79 ? -5.852 -63.187 -6.444 1.00 28.20 77 ILE B C 1
ATOM 1636 O O . ILE B 1 79 ? -4.708 -62.765 -6.175 1.00 27.80 77 ILE B O 1
ATOM 1641 N N . TYR B 1 80 ? -6.535 -62.776 -7.498 1.00 28.71 78 TYR B N 1
ATOM 1642 C CA . TYR B 1 80 ? -6.033 -61.628 -8.282 1.00 28.89 78 TYR B CA 1
ATOM 1643 C C . TYR B 1 80 ? -6.111 -60.383 -7.442 1.00 28.39 78 TYR B C 1
ATOM 1644 O O . TYR B 1 80 ? -7.119 -60.139 -6.787 1.00 28.31 78 TYR B O 1
ATOM 1653 N N . CYS B 1 81 ? -5.071 -59.583 -7.470 1.00 29.07 79 CYS B N 1
ATOM 1654 C CA . CYS B 1 81 ? -5.093 -58.284 -6.786 1.00 30.43 79 CYS B CA 1
ATOM 1655 C C . CYS B 1 81 ? -6.308 -57.393 -7.059 1.00 30.20 79 CYS B C 1
ATOM 1656 O O . CYS B 1 81 ? -6.835 -56.735 -6.171 1.00 28.81 79 CYS B O 1
ATOM 1659 N N . THR B 1 82 ? -6.739 -57.407 -8.294 1.00 32.50 80 THR B N 1
ATOM 1660 C CA . THR B 1 82 ? -7.853 -56.592 -8.774 1.00 35.58 80 THR B CA 1
ATOM 1661 C C . THR B 1 82 ? -9.153 -56.995 -8.044 1.00 34.89 80 THR B C 1
ATOM 1662 O O . THR B 1 82 ? -10.043 -56.188 -7.849 1.00 34.03 80 THR B O 1
ATOM 1666 N N . ASP B 1 83 ? -9.239 -58.252 -7.629 1.00 35.37 81 ASP B N 1
ATOM 1667 C CA . ASP B 1 83 ? -10.370 -58.704 -6.833 1.00 37.93 81 ASP B CA 1
ATOM 1668 C C . ASP B 1 83 ? -10.426 -58.182 -5.417 1.00 35.66 81 ASP B C 1
ATOM 1669 O O . ASP B 1 83 ? -11.450 -58.308 -4.749 1.00 36.59 81 ASP B O 1
ATOM 1674 N N . LEU B 1 84 ? -9.332 -57.635 -4.938 1.00 33.79 82 LEU B N 1
ATOM 1675 C CA . LEU B 1 84 ? -9.319 -56.950 -3.641 1.00 33.12 82 LEU B CA 1
ATOM 1676 C C . LEU B 1 84 ? -9.784 -55.507 -3.749 1.00 36.16 82 LEU B C 1
ATOM 1677 O O . LEU B 1 84 ? -9.720 -54.804 -2.746 1.00 38.30 82 LEU B O 1
ATOM 1682 N N . LEU B 1 85 ? -10.244 -55.061 -4.935 1.00 37.98 83 LEU B N 1
ATOM 1683 C CA . LEU B 1 85 ? -10.756 -53.698 -5.122 1.00 39.27 83 LEU B CA 1
ATOM 1684 C C . LEU B 1 85 ? -12.289 -53.597 -5.075 1.00 42.86 83 LEU B C 1
ATOM 1685 O O . LEU B 1 85 ? -12.856 -52.564 -5.403 1.00 46.11 83 LEU B O 1
ATOM 1690 N N . ASN B 1 86 ? -12.941 -54.628 -4.599 1.00 43.80 84 ASN B N 1
ATOM 1691 C CA . ASN B 1 86 ? -14.396 -54.694 -4.583 1.00 46.77 84 ASN B CA 1
ATOM 1692 C C . ASN B 1 86 ? -15.048 -53.805 -3.504 1.00 46.92 84 ASN B C 1
ATOM 1693 O O . ASN B 1 86 ? -14.511 -53.702 -2.426 1.00 46.50 84 ASN B O 1
ATOM 1698 N N . ASN B 1 87 ? -16.232 -53.243 -3.755 1.00 48.19 85 ASN B N 1
ATOM 1699 C CA . ASN B 1 87 ? -16.976 -52.561 -2.687 1.00 49.24 85 ASN B CA 1
ATOM 1700 C C . ASN B 1 87 ? -17.288 -53.431 -1.497 1.00 47.09 85 ASN B C 1
ATOM 1701 O O . ASN B 1 87 ? -17.359 -52.929 -0.375 1.00 44.77 85 ASN B O 1
ATOM 1706 N N . ASP B 1 88 ? -17.581 -54.707 -1.771 1.00 47.14 86 ASP B N 1
ATOM 1707 C CA . ASP B 1 88 ? -17.767 -55.721 -0.746 1.00 48.23 86 ASP B CA 1
ATOM 1708 C C . ASP B 1 88 ? -16.379 -56.099 -0.198 1.00 44.38 86 ASP B C 1
ATOM 1709 O O . ASP B 1 88 ? -15.509 -56.506 -0.958 1.00 44.07 86 ASP B O 1
ATOM 1714 N N . LEU B 1 89 ? -16.222 -56.000 1.115 1.00 40.51 87 LEU B N 1
ATOM 1715 C CA . LEU B 1 89 ? -14.947 -56.212 1.778 1.00 37.43 87 LEU B CA 1
ATOM 1716 C C . LEU B 1 89 ? -14.502 -57.641 1.973 1.00 34.79 87 LEU B C 1
ATOM 1717 O O . LEU B 1 89 ? -13.409 -57.836 2.455 1.00 32.94 87 LEU B O 1
ATOM 1722 N N . LYS B 1 90 ? -15.329 -58.631 1.675 1.00 34.23 88 LYS B N 1
ATOM 1723 C CA . LYS B 1 90 ? -15.082 -59.979 2.158 1.00 34.33 88 LYS B CA 1
ATOM 1724 C C . LYS B 1 90 ? -13.708 -60.527 1.783 1.00 33.36 88 LYS B C 1
ATOM 1725 O O . LYS B 1 90 ? -13.053 -61.100 2.616 1.00 31.67 88 LYS B O 1
ATOM 1731 N N . ASP B 1 91 ? -13.256 -60.351 0.547 1.00 33.94 89 ASP B N 1
ATOM 1732 C CA . ASP B 1 91 ? -11.983 -60.977 0.137 1.00 33.06 89 ASP B CA 1
ATOM 1733 C C . ASP B 1 91 ? -10.788 -60.256 0.715 1.00 29.27 89 ASP B C 1
ATOM 1734 O O . ASP B 1 91 ? -9.774 -60.862 1.002 1.00 27.93 89 ASP B O 1
ATOM 1739 N N . SER B 1 92 ? -10.918 -58.975 0.919 1.00 27.72 90 SER B N 1
ATOM 1740 C CA . SER B 1 92 ? -9.863 -58.192 1.648 1.00 27.45 90 SER B CA 1
ATOM 1741 C C . SER B 1 92 ? -9.836 -58.607 3.111 1.00 27.56 90 SER B C 1
ATOM 1742 O O . SER B 1 92 ? -8.758 -58.801 3.690 1.00 28.12 90 SER B O 1
ATOM 1745 N N . ILE B 1 93 ? -11.018 -58.831 3.700 1.00 27.70 91 ILE B N 1
ATOM 1746 C CA . ILE B 1 93 ? -11.087 -59.284 5.088 1.00 27.60 91 ILE B CA 1
ATOM 1747 C C . ILE B 1 93 ? -10.451 -60.632 5.214 1.00 28.18 91 ILE B C 1
ATOM 1748 O O . ILE B 1 93 ? -9.641 -60.832 6.080 1.00 27.75 91 ILE B O 1
ATOM 1753 N N . VAL B 1 94 ? -10.786 -61.564 4.328 1.00 28.90 92 VAL B N 1
ATOM 1754 C CA . VAL B 1 94 ? -10.222 -62.893 4.437 1.00 30.50 92 VAL B CA 1
ATOM 1755 C C . VAL B 1 94 ? -8.703 -62.838 4.314 1.00 29.74 92 VAL B C 1
ATOM 1756 O O . VAL B 1 94 ? -8.004 -63.512 5.028 1.00 29.50 92 VAL B O 1
ATOM 1760 N N . CYS B 1 95 ? -8.207 -62.060 3.360 1.00 28.72 93 CYS B N 1
ATOM 1761 C CA . CYS B 1 95 ? -6.800 -62.009 3.125 1.00 29.54 93 CYS B CA 1
ATOM 1762 C C . CYS B 1 95 ? -6.067 -61.368 4.304 1.00 28.68 93 CYS B C 1
ATOM 1763 O O . CYS B 1 95 ? -5.011 -61.836 4.705 1.00 30.74 93 CYS B O 1
ATOM 1766 N N . ALA B 1 96 ? -6.605 -60.283 4.827 1.00 28.15 94 ALA B N 1
ATOM 1767 C CA . ALA B 1 96 ? -6.057 -59.651 6.031 1.00 27.32 94 ALA B CA 1
ATOM 1768 C C . ALA B 1 96 ? -6.015 -60.570 7.227 1.00 27.74 94 ALA B C 1
ATOM 1769 O O . ALA B 1 96 ? -5.054 -60.543 7.957 1.00 26.76 94 ALA B O 1
ATOM 1771 N N . MET B 1 97 ? -7.043 -61.397 7.389 1.00 28.66 95 MET B N 1
ATOM 1772 C CA . MET B 1 97 ? -7.061 -62.431 8.412 1.00 30.45 95 MET B CA 1
ATOM 1773 C C . MET B 1 97 ? -5.948 -63.464 8.279 1.00 29.89 95 MET B C 1
ATOM 1774 O O . MET B 1 97 ? -5.373 -63.849 9.284 1.00 29.66 95 MET B O 1
ATOM 1779 N N . LYS B 1 98 ? -5.590 -63.826 7.051 1.00 29.73 96 LYS B N 1
ATOM 1780 C CA . LYS B 1 98 ? -4.415 -64.665 6.815 1.00 31.52 96 LYS B CA 1
ATOM 1781 C C . LYS B 1 98 ? -3.126 -63.913 7.141 1.00 28.98 96 LYS B C 1
ATOM 1782 O O . LYS B 1 98 ? -2.236 -64.451 7.792 1.00 28.52 96 LYS B O 1
ATOM 1788 N N . ILE B 1 99 ? -3.043 -62.662 6.727 1.00 27.09 97 ILE B N 1
ATOM 1789 C CA . ILE B 1 99 ? -1.834 -61.885 7.016 1.00 28.12 97 ILE B CA 1
ATOM 1790 C C . ILE B 1 99 ? -1.593 -61.756 8.532 1.00 28.11 97 ILE B C 1
ATOM 1791 O O . ILE B 1 99 ? -0.495 -61.972 8.981 1.00 28.12 97 ILE B O 1
ATOM 1796 N N . VAL B 1 100 ? -2.626 -61.425 9.300 1.00 28.92 98 VAL B N 1
ATOM 1797 C CA . VAL B 1 100 ? -2.452 -61.259 10.750 1.00 32.56 98 VAL B CA 1
ATOM 1798 C C . VAL B 1 100 ? -2.088 -62.512 11.517 1.00 33.96 98 VAL B C 1
ATOM 1799 O O . VAL B 1 100 ? -1.727 -62.410 12.680 1.00 33.44 98 VAL B O 1
ATOM 1803 N N . GLN B 1 101 ? -2.262 -63.675 10.896 1.00 36.04 99 GLN B N 1
ATOM 1804 C CA . GLN B 1 101 ? -1.810 -64.917 11.465 1.00 38.84 99 GLN B CA 1
ATOM 1805 C C . GLN B 1 101 ? -0.310 -65.078 11.401 1.00 38.99 99 GLN B C 1
ATOM 1806 O O . GLN B 1 101 ? 0.218 -65.945 12.041 1.00 39.49 99 GLN B O 1
ATOM 1812 N N . GLU B 1 102 ? 0.382 -64.236 10.650 1.00 38.20 100 GLU B N 1
ATOM 1813 C CA . GLU B 1 102 ? 1.837 -64.221 10.692 1.00 40.41 100 GLU B CA 1
ATOM 1814 C C . GLU B 1 102 ? 2.280 -63.572 12.024 1.00 38.35 100 GLU B C 1
ATOM 1815 O O . GLU B 1 102 ? 1.491 -62.932 12.709 1.00 34.10 100 GLU B O 1
ATOM 1821 N N . PRO B 1 103 ? 3.549 -63.758 12.392 1.00 39.71 101 PRO B N 1
ATOM 1822 C CA . PRO B 1 103 ? 4.037 -63.375 13.733 1.00 40.67 101 PRO B CA 1
ATOM 1823 C C . PRO B 1 103 ? 3.945 -61.921 14.100 1.00 37.90 101 PRO B C 1
ATOM 1824 O O . PRO B 1 103 ? 3.926 -61.603 15.263 1.00 39.23 101 PRO B O 1
ATOM 1828 N N . LEU B 1 104 ? 3.915 -61.038 13.123 1.00 35.12 102 LEU B N 1
ATOM 1829 C CA . LEU B 1 104 ? 3.810 -59.645 13.399 1.00 34.83 102 LEU B CA 1
ATOM 1830 C C . LEU B 1 104 ? 2.387 -59.172 13.629 1.00 31.48 102 LEU B C 1
ATOM 1831 O O . LEU B 1 104 ? 2.210 -58.033 14.092 1.00 33.08 102 LEU B O 1
ATOM 1836 N N . GLY B 1 105 ? 1.390 -59.929 13.218 1.00 28.09 103 GLY B N 1
ATOM 1837 C CA . GLY B 1 105 ? 0.046 -59.439 13.336 1.00 26.66 103 GLY B CA 1
ATOM 1838 C C . GLY B 1 105 ? -0.103 -58.196 12.487 1.00 25.97 103 GLY B C 1
ATOM 1839 O O . GLY B 1 105 ? 0.378 -58.143 11.376 1.00 26.32 103 GLY B O 1
ATOM 1840 N N . LEU B 1 106 ? -0.761 -57.190 13.028 1.00 26.51 104 LEU B N 1
ATOM 1841 C CA . LEU B 1 106 ? -0.966 -55.952 12.356 1.00 26.10 104 LEU B CA 1
ATOM 1842 C C . LEU B 1 106 ? 0.279 -55.133 12.226 1.00 26.32 104 LEU B C 1
ATOM 1843 O O . LEU B 1 106 ? 0.294 -54.227 11.442 1.00 26.50 104 LEU B O 1
ATOM 1848 N N . GLY B 1 107 ? 1.325 -55.444 12.967 1.00 28.46 105 GLY B N 1
ATOM 1849 C CA . GLY B 1 107 ? 2.631 -54.827 12.743 1.00 29.78 105 GLY B CA 1
ATOM 1850 C C . GLY B 1 107 ? 3.233 -55.040 11.358 1.00 29.90 105 GLY B C 1
ATOM 1851 O O . GLY B 1 107 ? 4.203 -54.407 11.002 1.00 32.84 105 GLY B O 1
ATOM 1852 N N . TYR B 1 108 ? 2.662 -55.940 10.589 1.00 29.14 106 TYR B N 1
ATOM 1853 C CA . TYR B 1 108 ? 3.029 -56.145 9.191 1.00 29.70 106 TYR B CA 1
ATOM 1854 C C . TYR B 1 108 ? 2.773 -54.918 8.285 1.00 27.96 106 TYR B C 1
ATOM 1855 O O . TYR B 1 108 ? 3.478 -54.723 7.325 1.00 26.88 106 TYR B O 1
ATOM 1864 N N . TRP B 1 109 ? 1.773 -54.126 8.625 1.00 25.71 107 TRP B N 1
ATOM 1865 C CA . TRP B 1 109 ? 1.479 -52.859 7.937 1.00 26.57 107 TRP B CA 1
ATOM 1866 C C . TRP B 1 109 ? 2.246 -51.672 8.484 1.00 27.74 107 TRP B C 1
ATOM 1867 O O . TRP B 1 109 ? 2.143 -51.392 9.666 1.00 29.11 107 TRP B O 1
ATOM 1878 N N . GLU B 1 110 ? 3.064 -51.037 7.642 1.00 30.28 108 GLU B N 1
ATOM 1879 C CA . GLU B 1 110 ? 3.821 -49.809 8.015 1.00 33.49 108 GLU B CA 1
ATOM 1880 C C . GLU B 1 110 ? 2.870 -48.733 8.577 1.00 33.84 108 GLU B C 1
ATOM 1881 O O . GLU B 1 110 ? 3.126 -48.104 9.632 1.00 34.84 108 GLU B O 1
ATOM 1884 N N . ALA B 1 111 ? 1.728 -48.595 7.917 1.00 33.49 109 ALA B N 1
ATOM 1885 C CA . ALA B 1 111 ? 0.732 -47.613 8.354 1.00 34.77 109 ALA B CA 1
ATOM 1886 C C . ALA B 1 111 ? 0.259 -47.842 9.773 1.00 32.91 109 ALA B C 1
ATOM 1887 O O . ALA B 1 111 ? 0.056 -46.902 10.542 1.00 34.56 109 ALA B O 1
ATOM 1889 N N . TRP B 1 112 ? 0.070 -49.097 10.130 1.00 32.69 110 TRP B N 1
ATOM 1890 C CA . TRP B 1 112 ? -0.365 -49.430 11.485 1.00 32.96 110 TRP B CA 1
ATOM 1891 C C . TRP B 1 112 ? 0.770 -49.234 12.504 1.00 34.13 110 TRP B C 1
ATOM 1892 O O . TRP B 1 112 ? 0.556 -48.810 13.647 1.00 33.58 110 TRP B O 1
ATOM 1903 N N . ARG B 1 113 ? 1.971 -49.607 12.111 1.00 35.22 111 ARG B N 1
ATOM 1904 C CA . ARG B 1 113 ? 3.103 -49.397 12.990 1.00 38.83 111 ARG B CA 1
ATOM 1905 C C . ARG B 1 113 ? 3.282 -47.921 13.228 1.00 40.21 111 ARG B C 1
ATOM 1906 O O . ARG B 1 113 ? 3.421 -47.533 14.367 1.00 42.53 111 ARG B O 1
ATOM 1914 N N . HIS B 1 114 ? 3.249 -47.121 12.153 1.00 40.18 112 HIS B N 1
ATOM 1915 C CA . HIS B 1 114 ? 3.544 -45.694 12.249 1.00 42.52 112 HIS B CA 1
ATOM 1916 C C . HIS B 1 114 ? 2.433 -44.804 12.696 1.00 40.55 112 HIS B C 1
ATOM 1917 O O . HIS B 1 114 ? 2.715 -43.709 13.105 1.00 41.20 112 HIS B O 1
ATOM 1924 N N . HIS B 1 115 ? 1.179 -45.251 12.675 1.00 38.75 113 HIS B N 1
ATOM 1925 C CA . HIS B 1 115 ? 0.025 -44.386 13.118 1.00 37.19 113 HIS B CA 1
ATOM 1926 C C . HIS B 1 115 ? -0.950 -44.976 14.131 1.00 34.61 113 HIS B C 1
ATOM 1927 O O . HIS B 1 115 ? -1.812 -44.283 14.589 1.00 37.04 113 HIS B O 1
ATOM 1934 N N . CYS B 1 116 ? -0.839 -46.243 14.510 1.00 34.10 114 CYS B N 1
ATOM 1935 C CA . CYS B 1 116 ? -1.893 -46.916 15.322 1.00 33.11 114 CYS B CA 1
ATOM 1936 C C . CYS B 1 116 ? -1.348 -47.649 16.528 1.00 35.01 114 CYS B C 1
ATOM 1937 O O . CYS B 1 116 ? -2.028 -47.786 17.550 1.00 36.52 114 CYS B O 1
ATOM 1940 N N . GLN B 1 117 ? -0.192 -48.252 16.334 1.00 37.72 115 GLN B N 1
ATOM 1941 C CA . GLN B 1 117 ? 0.504 -48.942 17.390 1.00 43.07 115 GLN B CA 1
ATOM 1942 C C . GLN B 1 117 ? 0.943 -47.972 18.434 1.00 43.12 115 GLN B C 1
ATOM 1943 O O . GLN B 1 117 ? 1.155 -46.786 18.103 1.00 43.50 115 GLN B O 1
ATOM 1949 N N . GLY B 1 118 ? 1.023 -48.435 19.681 1.00 43.09 116 GLY B N 1
ATOM 1950 C CA . GLY B 1 118 ? 1.592 -47.594 20.756 1.00 46.44 116 GLY B CA 1
ATOM 1951 C C . GLY B 1 118 ? 0.750 -46.392 21.173 1.00 47.69 116 GLY B C 1
ATOM 1952 O O . GLY B 1 118 ? 1.256 -45.445 21.774 1.00 50.87 116 GLY B O 1
ATOM 1953 N N . ARG B 1 119 ? -0.545 -46.461 20.870 1.00 48.46 117 ARG B N 1
ATOM 1954 C CA . ARG B 1 119 ? -1.521 -45.383 21.025 1.00 48.91 117 ARG B CA 1
ATOM 1955 C C . ARG B 1 119 ? -2.826 -45.944 21.557 1.00 47.84 117 ARG B C 1
ATOM 1956 O O . ARG B 1 119 ? -3.209 -47.068 21.224 1.00 48.76 117 ARG B O 1
ATOM 1964 N N . ASP B 1 120 ? -3.560 -45.128 22.282 1.00 50.24 118 ASP B N 1
ATOM 1965 C CA . ASP B 1 120 ? -4.977 -45.378 22.564 1.00 51.49 118 ASP B CA 1
ATOM 1966 C C . ASP B 1 120 ? -5.761 -45.090 21.281 1.00 45.93 118 ASP B C 1
ATOM 1967 O O . ASP B 1 120 ? -5.676 -43.980 20.756 1.00 44.17 118 ASP B O 1
ATOM 1972 N N . LEU B 1 121 ? -6.571 -46.052 20.844 1.00 42.46 119 LEU B N 1
ATOM 1973 C CA . LEU B 1 121 ? -7.325 -45.943 19.592 1.00 39.68 119 LEU B CA 1
ATOM 1974 C C . LEU B 1 121 ? -8.839 -45.917 19.761 1.00 40.04 119 LEU B C 1
ATOM 1975 O O . LEU B 1 121 ? -9.574 -45.913 18.771 1.00 40.56 119 LEU B O 1
ATOM 1980 N N . SER B 1 122 ? -9.332 -45.837 20.993 1.00 42.54 120 SER B N 1
ATOM 1981 C CA . SER B 1 122 ? -1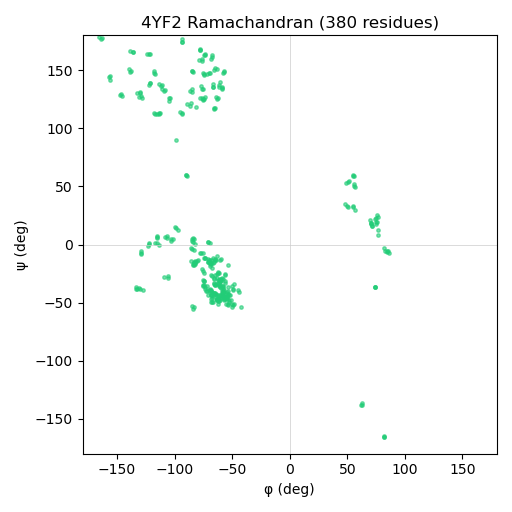0.791 -45.894 21.250 1.00 42.86 120 SER B CA 1
ATOM 1982 C C . SER B 1 122 ? -11.562 -44.798 20.566 1.00 41.84 120 SER B C 1
ATOM 1983 O O . SER B 1 122 ? -12.723 -44.997 20.217 1.00 43.34 120 SER B O 1
ATOM 1986 N N . ASP B 1 123 ? -10.919 -43.646 20.365 1.00 41.94 121 ASP B N 1
ATOM 1987 C CA . ASP B 1 123 ? -11.463 -42.539 19.531 1.00 41.76 121 ASP B CA 1
ATOM 1988 C C . ASP B 1 123 ? -11.983 -43.005 18.150 1.00 39.54 121 ASP B C 1
ATOM 1989 O O . ASP B 1 123 ? -12.988 -42.482 17.617 1.00 39.66 121 ASP B O 1
ATOM 1994 N N . TRP B 1 124 ? -11.340 -44.003 17.562 1.00 36.20 122 TRP B N 1
ATOM 1995 C CA . TRP B 1 124 ? -11.780 -44.503 16.270 1.00 35.13 122 TRP B CA 1
ATOM 1996 C C . TRP B 1 124 ? -13.162 -45.108 16.255 1.00 37.17 122 TRP B C 1
ATOM 1997 O O . TRP B 1 124 ? -13.826 -45.137 15.177 1.00 38.96 122 TRP B O 1
ATOM 2008 N N . VAL B 1 125 ? -13.638 -45.603 17.389 1.00 38.72 123 VAL B N 1
ATOM 2009 C CA . VAL B 1 125 ? -15.020 -46.164 17.432 1.00 41.70 123 VAL B CA 1
ATOM 2010 C C . VAL B 1 125 ? -15.983 -45.363 18.299 1.00 45.46 123 VAL B C 1
ATOM 2011 O O . VAL B 1 125 ? -17.147 -45.708 18.390 1.00 44.91 123 VAL B O 1
ATOM 2015 N N . ASP B 1 126 ? -15.486 -44.297 18.910 1.00 50.60 124 ASP B N 1
ATOM 2016 C CA . ASP B 1 126 ? -16.304 -43.422 19.742 1.00 56.62 124 ASP B CA 1
ATOM 2017 C C . ASP B 1 126 ? -17.433 -42.775 18.927 1.00 57.59 124 ASP B C 1
ATOM 2018 O O . ASP B 1 126 ? -17.238 -42.361 17.777 1.00 53.02 124 ASP B O 1
ATOM 2023 N N . GLY B 1 127 ? -18.635 -42.766 19.504 1.00 58.99 125 GLY B N 1
ATOM 2024 C CA . GLY B 1 127 ? -19.789 -42.119 18.876 1.00 60.89 125 GLY B CA 1
ATOM 2025 C C . GLY B 1 127 ? -20.427 -42.889 17.747 1.00 61.84 125 GLY B C 1
ATOM 2026 O O . GLY B 1 127 ? -21.222 -42.315 17.011 1.00 63.33 125 GLY B O 1
ATOM 2027 N N . CYS B 1 128 ? -20.078 -44.174 17.587 1.00 61.00 126 CYS B N 1
ATOM 2028 C CA . CYS B 1 128 ? -20.667 -45.018 16.553 1.00 61.58 126 CYS B CA 1
ATOM 2029 C C . CYS B 1 128 ? -21.780 -45.856 17.194 1.00 66.53 126 CYS B C 1
ATOM 2030 O O . CYS B 1 128 ? -21.501 -46.950 17.662 1.00 68.61 126 CYS B O 1
ATOM 2033 N N . ASP B 1 129 ? -23.023 -45.380 17.223 1.00 73.33 127 ASP B N 1
ATOM 2034 C CA . ASP B 1 129 ? -24.013 -45.879 18.247 1.00 78.78 127 ASP B CA 1
ATOM 2035 C C . ASP B 1 129 ? -24.007 -47.409 18.489 1.00 79.83 127 ASP B C 1
ATOM 2036 O O . ASP B 1 129 ? -23.847 -47.871 19.640 1.00 78.19 127 ASP B O 1
ATOM 2038 N N . PHE B 1 130 ? -24.152 -48.178 17.403 1.00 80.72 128 PHE B N 1
ATOM 2039 C CA . PHE B 1 130 ? -24.081 -49.648 17.458 1.00 79.97 128 PHE B CA 1
ATOM 2040 C C . PHE B 1 130 ? -22.995 -50.096 18.464 1.00 78.31 128 PHE B C 1
ATOM 2041 O O . PHE B 1 130 ? -23.085 -51.143 19.103 1.00 76.29 128 PHE B O 1
ATOM 2049 N N . ALA C 1 2 ? -35.113 -75.328 -11.875 1.00 80.83 0 ALA C N 1
ATOM 2050 C CA . ALA C 1 2 ? -35.537 -76.743 -12.028 1.00 81.99 0 ALA C CA 1
ATOM 2051 C C . ALA C 1 2 ? -36.007 -77.348 -10.705 1.00 81.51 0 ALA C C 1
ATOM 2052 O O . ALA C 1 2 ? -36.802 -78.308 -10.722 1.00 91.23 0 ALA C O 1
ATOM 2054 N N . LYS C 1 3 ? -35.527 -76.824 -9.570 1.00 73.40 1 LYS C N 1
ATOM 2055 C CA . LYS C 1 3 ? -36.050 -77.210 -8.266 1.00 68.20 1 LYS C CA 1
ATOM 2056 C C . LYS C 1 3 ? -36.031 -76.046 -7.282 1.00 62.44 1 LYS C C 1
ATOM 2057 O O . LYS C 1 3 ? -35.002 -75.431 -7.069 1.00 55.91 1 LYS C O 1
ATOM 2063 N N . VAL C 1 4 ? -37.193 -75.793 -6.669 1.00 62.38 2 VAL C N 1
ATOM 2064 C CA . VAL C 1 4 ? -37.301 -74.942 -5.499 1.00 60.36 2 VAL C CA 1
ATOM 2065 C C . VAL C 1 4 ? -37.768 -75.806 -4.331 1.00 60.03 2 VAL C C 1
ATOM 2066 O O . VAL C 1 4 ? -38.884 -76.280 -4.312 1.00 63.14 2 VAL C O 1
ATOM 2070 N N . PHE C 1 5 ? -36.876 -75.988 -3.359 1.00 58.84 3 PHE C N 1
ATOM 2071 C CA . PHE C 1 5 ? -37.163 -76.694 -2.110 1.00 57.85 3 PHE C CA 1
ATOM 2072 C C . PHE C 1 5 ? -38.107 -75.903 -1.227 1.00 59.27 3 PHE C C 1
ATOM 2073 O O . PHE C 1 5 ? -38.078 -74.664 -1.221 1.00 58.36 3 PHE C O 1
ATOM 2081 N N . SER C 1 6 ? -38.926 -76.642 -0.477 1.00 60.44 4 SER C N 1
ATOM 2082 C CA . SER C 1 6 ? -39.548 -76.123 0.709 1.00 62.60 4 SER C CA 1
ATOM 2083 C C . SER C 1 6 ? -38.517 -76.148 1.852 1.00 60.36 4 SER C C 1
ATOM 2084 O O . SER C 1 6 ? -37.533 -76.888 1.832 1.00 58.13 4 SER C O 1
ATOM 2087 N N . ARG C 1 7 ? -38.766 -75.324 2.851 1.00 60.34 5 ARG C N 1
ATOM 2088 C CA . ARG C 1 7 ? -37.906 -75.216 3.998 1.00 58.31 5 ARG C CA 1
ATOM 2089 C C . ARG C 1 7 ? -37.508 -76.566 4.646 1.00 58.03 5 ARG C C 1
ATOM 2090 O O . ARG C 1 7 ? -36.317 -76.809 4.888 1.00 56.17 5 ARG C O 1
ATOM 2098 N N . CYS C 1 8 ? -38.498 -77.409 4.947 1.00 62.53 6 CYS C N 1
ATOM 2099 C CA . CYS C 1 8 ? -38.270 -78.709 5.628 1.00 63.92 6 CYS C CA 1
ATOM 2100 C C . CYS C 1 8 ? -37.672 -79.774 4.705 1.00 60.99 6 CYS C C 1
ATOM 2101 O O . CYS C 1 8 ? -36.816 -80.537 5.136 1.00 59.55 6 CYS C O 1
ATOM 2104 N N . GLU C 1 9 ? -38.060 -79.767 3.437 1.00 59.34 7 GLU C N 1
ATOM 2105 C CA . GLU C 1 9 ? -37.405 -80.590 2.437 1.00 58.44 7 GLU C CA 1
ATOM 2106 C C . GLU C 1 9 ? -35.902 -80.280 2.367 1.00 55.14 7 GLU C C 1
ATOM 2107 O O . GLU C 1 9 ? -35.050 -81.191 2.408 1.00 52.96 7 GLU C O 1
ATOM 2113 N N . LEU C 1 10 ? -35.568 -78.987 2.309 1.00 52.66 8 LEU C N 1
ATOM 2114 C CA . LEU C 1 10 ? -34.178 -78.587 2.277 1.00 49.58 8 LEU C CA 1
ATOM 2115 C C . LEU C 1 10 ? -33.436 -78.968 3.559 1.00 48.99 8 LEU C C 1
ATOM 2116 O O . LEU C 1 10 ? -32.324 -79.453 3.504 1.00 46.30 8 LEU C O 1
ATOM 2121 N N . ALA C 1 11 ? -34.064 -78.749 4.700 1.00 51.51 9 ALA C N 1
ATOM 2122 C CA . ALA C 1 11 ? -33.473 -79.124 5.950 1.00 52.64 9 ALA C CA 1
ATOM 2123 C C . ALA C 1 11 ? -33.145 -80.615 5.963 1.00 53.70 9 ALA C C 1
ATOM 2124 O O . ALA C 1 11 ? -32.072 -81.006 6.371 1.00 51.11 9 ALA C O 1
ATOM 2126 N N . LYS C 1 12 ? -34.074 -81.432 5.499 1.00 57.03 10 LYS C N 1
ATOM 2127 C CA . LYS C 1 12 ? -33.881 -82.876 5.485 1.00 60.48 10 LYS C CA 1
ATOM 2128 C C . LYS C 1 12 ? -32.695 -83.271 4.609 1.00 57.92 10 LYS C C 1
ATOM 2129 O O . LYS C 1 12 ? -31.847 -84.066 5.026 1.00 57.15 10 LYS C O 1
ATOM 2135 N N . GLU C 1 13 ? -32.607 -82.676 3.422 1.00 57.95 11 GLU C N 1
ATOM 2136 C CA . GLU C 1 13 ? -31.493 -82.975 2.518 1.00 56.04 11 GLU C CA 1
ATOM 2137 C C . GLU C 1 13 ? -30.178 -82.588 3.179 1.00 52.08 11 GLU C C 1
ATOM 2138 O O . GLU C 1 13 ? -29.252 -83.361 3.193 1.00 50.62 11 GLU C O 1
ATOM 2144 N N . MET C 1 14 ? -30.099 -81.385 3.721 1.00 49.67 12 MET C N 1
ATOM 2145 C CA . MET C 1 14 ? -28.903 -80.932 4.389 1.00 48.66 12 MET C CA 1
ATOM 2146 C C . MET C 1 14 ? -28.525 -81.768 5.604 1.00 50.62 12 MET C C 1
ATOM 2147 O O . MET C 1 14 ? -27.334 -81.919 5.901 1.00 48.19 12 MET C O 1
ATOM 2152 N N . HIS C 1 15 ? -29.527 -82.292 6.319 1.00 52.96 13 HIS C N 1
ATOM 2153 C CA . HIS C 1 15 ? -29.262 -83.202 7.419 1.00 54.73 13 HIS C CA 1
ATOM 2154 C C . HIS C 1 15 ? -28.666 -84.474 6.867 1.00 55.38 13 HIS C C 1
ATOM 2155 O O . HIS C 1 15 ? -27.692 -84.952 7.430 1.00 57.95 13 HIS C O 1
ATOM 2162 N N . ASP C 1 16 ? -29.189 -84.979 5.755 1.00 56.01 14 ASP C N 1
ATOM 2163 C CA . ASP C 1 16 ? -28.597 -86.153 5.073 1.00 58.45 14 ASP C CA 1
ATOM 2164 C C . ASP C 1 16 ? -27.141 -85.947 4.622 1.00 55.76 14 ASP C C 1
ATOM 2165 O O . ASP C 1 16 ? -26.399 -86.896 4.542 1.00 56.93 14 ASP C O 1
ATOM 2170 N N . PHE C 1 17 ? -26.763 -84.728 4.285 1.00 52.80 15 PHE C N 1
ATOM 2171 C CA . PHE C 1 17 ? -25.403 -84.409 3.904 1.00 51.17 15 PHE C CA 1
ATOM 2172 C C . PHE C 1 17 ? -24.441 -84.129 5.115 1.00 55.91 15 PHE C C 1
ATOM 2173 O O . PHE C 1 17 ? -23.278 -83.774 4.900 1.00 57.90 15 PHE C O 1
ATOM 2181 N N . GLY C 1 18 ? -24.921 -84.240 6.366 1.00 59.32 16 GLY C N 1
ATOM 2182 C CA . GLY C 1 18 ? -24.068 -84.030 7.550 1.00 59.32 16 GLY C CA 1
ATOM 2183 C C . GLY C 1 18 ? -23.736 -82.587 7.891 1.00 58.30 16 GLY C C 1
ATOM 2184 O O . GLY C 1 18 ? -22.732 -82.331 8.553 1.00 60.05 16 GLY C O 1
ATOM 2185 N N . LEU C 1 19 ? -24.546 -81.618 7.474 1.00 57.23 17 LEU C N 1
ATOM 2186 C CA . LEU C 1 19 ? -24.214 -80.205 7.768 1.00 57.05 17 LEU C CA 1
ATOM 2187 C C . LEU C 1 19 ? -24.562 -79.703 9.184 1.00 61.14 17 LEU C C 1
ATOM 2188 O O . LEU C 1 19 ? -24.076 -78.601 9.568 1.00 61.66 17 LEU C O 1
ATOM 2193 N N . ASP C 1 20 ? -25.383 -80.450 9.943 1.00 61.77 18 ASP C N 1
ATOM 2194 C CA . ASP C 1 20 ? -25.699 -80.060 11.324 1.00 65.21 18 ASP C CA 1
ATOM 2195 C C . ASP C 1 20 ? -24.369 -80.153 12.127 1.00 66.99 18 ASP C C 1
ATOM 2196 O O . ASP C 1 20 ? -23.686 -81.181 12.106 1.00 69.47 18 ASP C O 1
ATOM 2201 N N . GLY C 1 21 ? -23.914 -79.014 12.647 1.00 64.82 19 GLY C N 1
ATOM 2202 C CA . GLY C 1 21 ? -22.674 -78.926 13.397 1.00 64.69 19 GLY C CA 1
ATOM 2203 C C . GLY C 1 21 ? -21.399 -78.766 12.609 1.00 60.19 19 GLY C C 1
ATOM 2204 O O . GLY C 1 21 ? -20.338 -78.561 13.199 1.00 64.03 19 GLY C O 1
ATOM 2205 N N . TYR C 1 22 ? -21.462 -78.841 11.289 1.00 56.66 20 TYR C N 1
ATOM 2206 C CA . TYR C 1 22 ? -20.260 -78.713 10.462 1.00 51.43 20 TYR C CA 1
ATOM 2207 C C . TYR C 1 22 ? -19.600 -77.319 10.623 1.00 46.92 20 TYR C C 1
ATOM 2208 O O . TYR C 1 22 ? -20.249 -76.282 10.460 1.00 43.07 20 TYR C O 1
ATOM 2217 N N . ARG C 1 23 ? -18.312 -77.326 10.963 1.00 47.24 21 ARG C N 1
ATOM 2218 C CA . ARG C 1 23 ? -17.562 -76.109 11.339 1.00 47.22 21 ARG C CA 1
ATOM 2219 C C . ARG C 1 23 ? -18.270 -75.223 12.405 1.00 46.52 21 ARG C C 1
ATOM 2220 O O . ARG C 1 23 ? -18.172 -74.001 12.395 1.00 43.19 21 ARG C O 1
ATOM 2228 N N . GLY C 1 24 ? -18.999 -75.878 13.302 1.00 48.50 22 GLY C N 1
ATOM 2229 C CA . GLY C 1 24 ? -19.743 -75.197 14.353 1.00 51.06 22 GLY C CA 1
ATOM 2230 C C . GLY C 1 24 ? -21.012 -74.470 13.937 1.00 49.68 22 GLY C C 1
ATOM 2231 O O . GLY C 1 24 ? -21.454 -73.586 14.643 1.00 50.46 22 GLY C O 1
ATOM 2232 N N . TYR C 1 25 ? -21.601 -74.840 12.813 1.00 47.42 23 TYR C N 1
ATOM 2233 C CA . TYR C 1 25 ? -22.859 -74.267 12.367 1.00 48.70 23 TYR C CA 1
ATOM 2234 C C . TYR C 1 25 ? -23.904 -75.344 12.400 1.00 51.41 23 TYR C C 1
ATOM 2235 O O . TYR C 1 25 ? -23.670 -76.454 11.946 1.00 54.38 23 TYR C O 1
ATOM 2244 N N . ASN C 1 26 ? -25.094 -75.022 12.860 1.00 54.33 24 ASN C N 1
ATOM 2245 C CA . ASN C 1 26 ? -26.167 -76.003 12.867 1.00 56.01 24 ASN C CA 1
ATOM 2246 C C . ASN C 1 26 ? -27.019 -75.910 11.601 1.00 52.38 24 ASN C C 1
ATOM 2247 O O . ASN C 1 26 ? -26.846 -75.034 10.772 1.00 48.28 24 ASN C O 1
ATOM 2252 N N . LEU C 1 27 ? -27.936 -76.847 11.480 1.00 52.51 25 LEU C N 1
ATOM 2253 C CA . LEU C 1 27 ? -28.775 -76.986 10.315 1.00 51.83 25 LEU C CA 1
ATOM 2254 C C . LEU C 1 27 ? -29.481 -75.691 9.963 1.00 51.64 25 LEU C C 1
ATOM 2255 O O . LEU C 1 27 ? -29.548 -75.306 8.817 1.00 50.75 25 LEU C O 1
ATOM 2260 N N . ALA C 1 28 ? -29.994 -75.022 10.963 1.00 54.75 26 ALA C N 1
ATOM 2261 C CA . ALA C 1 28 ? -30.729 -73.790 10.792 1.00 56.72 26 ALA C CA 1
ATOM 2262 C C . ALA C 1 28 ? -29.901 -72.729 10.081 1.00 54.44 26 ALA C C 1
ATOM 2263 O O . ALA C 1 28 ? -30.438 -71.982 9.274 1.00 53.38 26 ALA C O 1
ATOM 2265 N N . ASP C 1 29 ? -28.620 -72.644 10.451 1.00 54.43 27 ASP C N 1
ATOM 2266 C CA . ASP C 1 29 ? -27.682 -71.702 9.851 1.00 51.91 27 ASP C CA 1
ATOM 2267 C C . ASP C 1 29 ? -27.698 -71.857 8.372 1.00 47.01 27 ASP C C 1
ATOM 2268 O O . ASP C 1 29 ? -27.727 -70.879 7.674 1.00 47.77 27 ASP C O 1
ATOM 2273 N N . TRP C 1 30 ? -27.622 -73.097 7.915 1.00 43.72 28 TRP C N 1
ATOM 2274 C CA . TRP C 1 30 ? -27.563 -73.422 6.494 1.00 40.81 28 TRP C CA 1
ATOM 2275 C C . TRP C 1 30 ? -28.902 -73.205 5.753 1.00 40.08 28 TRP C C 1
ATOM 2276 O O . TRP C 1 30 ? -28.943 -72.808 4.584 1.00 36.69 28 TRP C O 1
ATOM 2287 N N . VAL C 1 31 ? -29.988 -73.492 6.446 1.00 43.14 29 VAL C N 1
ATOM 2288 C CA . VAL C 1 31 ? -31.320 -73.285 5.869 1.00 44.95 29 VAL C CA 1
ATOM 2289 C C . VAL C 1 31 ? -31.532 -71.771 5.712 1.00 46.17 29 VAL C C 1
ATOM 2290 O O . VAL C 1 31 ? -31.882 -71.285 4.634 1.00 45.85 29 VAL C O 1
ATOM 2294 N N . CYS C 1 32 ? -31.261 -71.031 6.774 1.00 49.99 30 CYS C N 1
ATOM 2295 C CA . CYS C 1 32 ? -31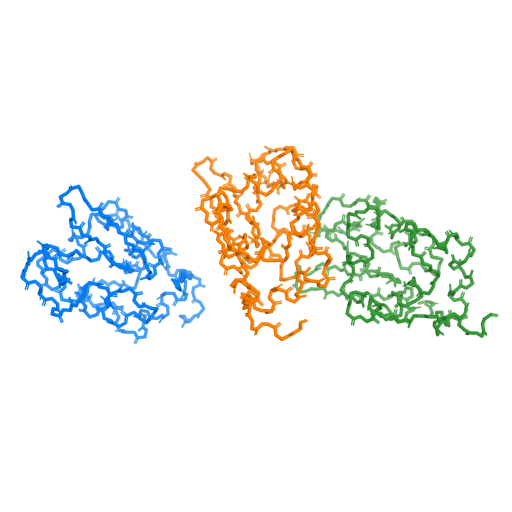.319 -69.561 6.700 1.00 54.29 30 CYS C CA 1
ATOM 2296 C C . CYS C 1 32 ? -30.426 -68.993 5.562 1.00 52.19 30 CYS C C 1
ATOM 2297 O O . CYS C 1 32 ? -30.867 -68.158 4.767 1.00 52.20 30 CYS C O 1
ATOM 2300 N N . LEU C 1 33 ? -29.197 -69.487 5.451 1.00 48.69 31 LEU C N 1
ATOM 2301 C CA . LEU C 1 33 ? -28.303 -69.052 4.365 1.00 47.62 31 LEU C CA 1
ATOM 2302 C C . LEU C 1 33 ? -28.951 -69.246 3.002 1.00 45.79 31 LEU C C 1
ATOM 2303 O O . LEU C 1 33 ? -28.942 -68.345 2.186 1.00 46.80 31 LEU C O 1
ATOM 2308 N N . ALA C 1 34 ? -29.454 -70.444 2.740 1.00 44.64 32 ALA C N 1
ATOM 2309 C CA . ALA C 1 34 ? -29.999 -70.742 1.435 1.00 43.79 32 ALA C CA 1
ATOM 2310 C C . ALA C 1 34 ? -31.213 -69.870 1.161 1.00 45.88 32 ALA C C 1
ATOM 2311 O O . ALA C 1 34 ? -31.429 -69.499 0.045 1.00 44.00 32 ALA C O 1
ATOM 2313 N N . TYR C 1 35 ? -31.991 -69.544 2.187 1.00 48.19 33 TYR C N 1
ATOM 2314 C CA . TYR C 1 35 ? -33.180 -68.781 1.939 1.00 52.54 33 TYR C CA 1
ATOM 2315 C C . TYR C 1 35 ? -32.819 -67.386 1.491 1.00 52.61 33 TYR C C 1
ATOM 2316 O O . TYR C 1 35 ? -33.380 -66.885 0.533 1.00 53.25 33 TYR C O 1
ATOM 2325 N N . TYR C 1 36 ? -31.889 -66.764 2.186 1.00 52.31 34 TYR C N 1
ATOM 2326 C CA . TYR C 1 36 ? -31.557 -65.382 1.881 1.00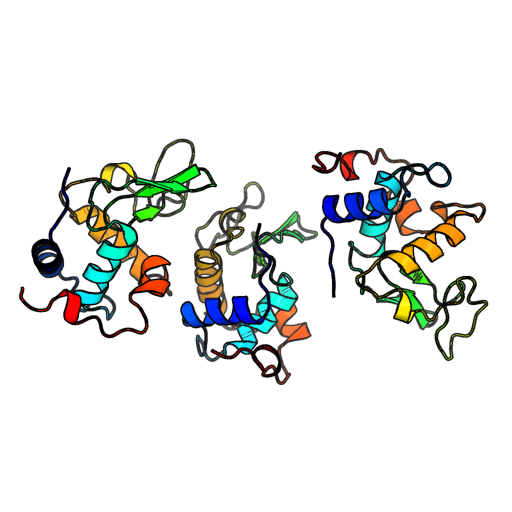 54.42 34 TYR C CA 1
ATOM 2327 C C . TYR C 1 36 ? -30.569 -65.214 0.721 1.00 51.13 34 TYR C C 1
ATOM 2328 O O . TYR C 1 36 ? -30.497 -64.142 0.158 1.00 53.17 34 TYR C O 1
ATOM 2337 N N . THR C 1 37 ? -29.856 -66.260 0.297 1.00 46.60 35 THR C N 1
ATOM 2338 C CA . THR C 1 37 ? -29.032 -66.160 -0.909 1.00 44.41 35 THR C CA 1
ATOM 2339 C C . THR C 1 37 ? -29.890 -66.397 -2.124 1.00 45.55 35 THR C C 1
ATOM 2340 O O . THR C 1 37 ? -29.866 -65.601 -3.028 1.00 46.63 35 THR C O 1
ATOM 2344 N N . SER C 1 38 ? -30.622 -67.520 -2.166 1.00 44.21 36 SER C N 1
ATOM 2345 C CA . SER C 1 38 ? -31.282 -67.982 -3.382 1.00 42.95 36 SER C CA 1
ATOM 2346 C C . SER C 1 38 ? -32.763 -68.169 -3.265 1.00 44.88 36 SER C C 1
ATOM 2347 O O . SER C 1 38 ? -33.387 -68.581 -4.220 1.00 47.42 36 SER C O 1
ATOM 2350 N N . GLY C 1 39 ? -33.349 -67.930 -2.104 1.00 46.03 37 GLY C N 1
ATOM 2351 C CA . GLY C 1 39 ? -34.726 -68.329 -1.871 1.00 48.31 37 GLY C CA 1
ATOM 2352 C C . GLY C 1 39 ? -34.945 -69.803 -2.124 1.00 46.88 37 GLY C C 1
ATOM 2353 O O . GLY C 1 39 ? -36.018 -70.178 -2.521 1.00 48.29 37 GLY C O 1
ATOM 2354 N N . PHE C 1 40 ? -33.936 -70.645 -1.857 1.00 43.16 38 PHE C N 1
ATOM 2355 C CA . PHE C 1 40 ? -34.068 -72.093 -2.040 1.00 42.67 38 PHE C CA 1
ATOM 2356 C C . PHE C 1 40 ? -34.126 -72.566 -3.511 1.00 42.64 38 PHE C C 1
ATOM 2357 O O . PHE C 1 40 ? -34.559 -73.695 -3.780 1.00 42.13 38 PHE C O 1
ATOM 2365 N N . ASN C 1 41 ? -33.736 -71.697 -4.441 1.00 44.28 39 ASN C N 1
ATOM 2366 C CA . ASN C 1 41 ? -33.810 -71.989 -5.855 1.00 46.44 39 ASN C CA 1
ATOM 2367 C C . ASN C 1 41 ? -32.455 -72.540 -6.258 1.00 43.34 39 ASN C C 1
ATOM 2368 O O . ASN C 1 41 ? -31.474 -71.805 -6.270 1.00 41.22 39 ASN C O 1
ATOM 2373 N N . THR C 1 42 ? -32.425 -73.820 -6.631 1.00 43.25 40 THR C N 1
ATOM 2374 C CA . THR C 1 42 ? -31.170 -74.478 -7.048 1.00 41.94 40 THR C CA 1
ATOM 2375 C C . THR C 1 42 ? -30.625 -73.910 -8.375 1.00 43.28 40 THR C C 1
ATOM 2376 O O . THR C 1 42 ? -29.475 -74.111 -8.670 1.00 42.08 40 THR C O 1
ATOM 2380 N N . ASN C 1 43 ? -31.480 -73.255 -9.161 1.00 46.03 41 ASN C N 1
ATOM 2381 C CA . ASN C 1 43 ? -31.150 -72.733 -10.467 1.00 48.36 41 ASN C CA 1
ATOM 2382 C C . ASN C 1 43 ? -30.930 -71.211 -10.487 1.00 46.25 41 ASN C C 1
ATOM 2383 O O . ASN C 1 43 ? -30.698 -70.646 -11.536 1.00 44.25 41 ASN C O 1
ATOM 2388 N N . ALA C 1 44 ? -30.959 -70.557 -9.332 1.00 43.48 42 ALA C N 1
ATOM 2389 C CA . ALA C 1 44 ? -30.737 -69.112 -9.278 1.00 43.71 42 ALA C CA 1
ATOM 2390 C C . ALA C 1 44 ? -29.354 -68.711 -9.859 1.00 43.19 42 ALA C C 1
ATOM 2391 O O . ALA C 1 44 ? -28.310 -69.336 -9.531 1.00 40.64 42 ALA C O 1
ATOM 2393 N N . VAL C 1 45 ? -29.362 -67.685 -10.706 1.00 45.16 43 VAL C N 1
ATOM 2394 C CA . VAL C 1 45 ? -28.158 -67.046 -11.205 1.00 46.56 43 VAL C CA 1
ATOM 2395 C C . VAL C 1 45 ? -28.304 -65.547 -11.018 1.00 49.37 43 VAL C C 1
ATOM 2396 O O . VAL C 1 45 ? -29.296 -64.959 -11.402 1.00 50.73 43 VAL C O 1
ATOM 2400 N N . ASP C 1 46 ? -27.284 -64.930 -10.445 1.00 51.36 44 ASP C N 1
ATOM 2401 C CA . ASP C 1 46 ? -27.222 -63.473 -10.295 1.00 56.08 44 ASP C CA 1
ATOM 2402 C C . ASP C 1 46 ? -25.952 -62.987 -11.008 1.00 55.57 44 ASP C C 1
ATOM 2403 O O . ASP C 1 46 ? -24.920 -63.604 -10.933 1.00 52.19 44 ASP C O 1
ATOM 2408 N N . HIS C 1 47 ? -26.052 -61.887 -11.718 1.00 61.65 45 HIS C N 1
ATOM 2409 C CA . HIS C 1 47 ? -24.966 -61.391 -12.549 1.00 65.25 45 HIS C CA 1
ATOM 2410 C C . HIS C 1 47 ? -24.566 -60.097 -11.889 1.00 66.59 45 HIS C C 1
ATOM 2411 O O . HIS C 1 47 ? -25.349 -59.176 -11.840 1.00 71.14 45 HIS C O 1
ATOM 2418 N N . GLU C 1 48 ? -23.369 -60.055 -11.325 1.00 66.09 46 GLU C N 1
ATOM 2419 C CA . GLU C 1 48 ? -22.870 -58.860 -10.640 1.00 69.64 46 GLU C CA 1
ATOM 2420 C C . GLU C 1 48 ? -22.373 -57.784 -11.607 1.00 71.63 46 GLU C C 1
ATOM 2421 O O . GLU C 1 48 ? -22.192 -58.048 -12.788 1.00 73.54 46 GLU C O 1
ATOM 2427 N N . ALA C 1 49 ? -22.146 -56.583 -11.082 1.00 72.19 47 ALA C N 1
ATOM 2428 C CA . ALA C 1 49 ? -21.807 -55.420 -11.889 1.00 76.61 47 ALA C CA 1
ATOM 2429 C C . ALA C 1 49 ? -20.454 -55.582 -12.579 1.00 75.89 47 ALA C C 1
ATOM 2430 O O . ALA C 1 49 ? -20.303 -55.129 -13.701 1.00 80.32 47 ALA C O 1
ATOM 2432 N N . ASP C 1 50 ? -19.501 -56.265 -11.949 1.00 71.75 48 ASP C N 1
ATOM 2433 C CA . ASP C 1 50 ? -18.270 -56.700 -12.657 1.00 71.71 48 ASP C CA 1
ATOM 2434 C C . ASP C 1 50 ? -18.463 -57.843 -13.698 1.00 69.27 48 ASP C C 1
ATOM 2435 O O . ASP C 1 50 ? -17.496 -58.295 -14.282 1.00 68.65 48 ASP C O 1
ATOM 2440 N N . GLY C 1 51 ? -19.701 -58.311 -13.916 1.00 68.30 49 GLY C N 1
ATOM 2441 C CA . GLY C 1 51 ? -20.008 -59.361 -14.895 1.00 65.80 49 GLY C CA 1
ATOM 2442 C C . GLY C 1 51 ? -19.797 -60.788 -14.416 1.00 59.62 49 GLY C C 1
ATOM 2443 O O . GLY C 1 51 ? -20.118 -61.726 -15.141 1.00 58.45 49 GLY C O 1
ATOM 2444 N N . SER C 1 52 ? -19.256 -60.969 -13.203 1.00 54.93 50 SER C N 1
ATOM 2445 C CA . SER C 1 52 ? -19.171 -62.281 -12.592 1.00 49.45 50 SER C CA 1
ATOM 2446 C C . SER C 1 52 ? -20.574 -62.754 -12.268 1.00 46.53 50 SER C C 1
ATOM 2447 O O . SER C 1 52 ? -21.505 -61.954 -12.241 1.00 46.07 50 SER C O 1
ATOM 2450 N N . THR C 1 53 ? -20.716 -64.059 -12.032 1.00 43.01 51 THR C N 1
ATOM 2451 C CA . THR C 1 53 ? -22.023 -64.660 -11.716 1.00 42.35 51 THR C CA 1
ATOM 2452 C C . THR C 1 53 ? -21.985 -65.268 -10.348 1.00 38.20 51 THR C C 1
ATOM 2453 O O . THR C 1 53 ? -20.944 -65.718 -9.932 1.00 35.66 51 THR C O 1
ATOM 2457 N N . ASN C 1 54 ? -23.124 -65.242 -9.653 1.00 38.79 52 ASN C N 1
ATOM 2458 C CA . ASN C 1 54 ? -23.357 -66.002 -8.438 1.00 36.40 52 ASN C CA 1
ATOM 2459 C C . ASN C 1 54 ? -24.324 -67.098 -8.755 1.00 36.04 52 ASN C C 1
ATOM 2460 O O . ASN C 1 54 ? -25.328 -66.874 -9.367 1.00 37.50 52 ASN C O 1
ATOM 2465 N N . ASN C 1 55 ? -24.003 -68.303 -8.320 1.00 34.53 53 ASN C N 1
ATOM 2466 C CA . ASN C 1 55 ? -24.605 -69.510 -8.871 1.00 34.73 53 ASN C CA 1
ATOM 2467 C C . ASN C 1 55 ? -25.199 -70.470 -7.881 1.00 32.87 53 ASN C C 1
ATOM 2468 O O . ASN C 1 55 ? -24.516 -70.943 -6.953 1.00 31.76 53 ASN C O 1
ATOM 2473 N N . GLY C 1 56 ? -26.479 -70.805 -8.119 1.00 35.58 54 GLY C N 1
ATOM 2474 C CA . GLY C 1 56 ? -27.135 -71.922 -7.430 1.00 34.77 54 GLY C CA 1
ATOM 2475 C C . GLY C 1 56 ? -27.662 -71.601 -6.057 1.00 34.34 54 GLY C C 1
ATOM 2476 O O . GLY C 1 56 ? -27.721 -70.432 -5.635 1.00 32.54 54 GLY C O 1
ATOM 2477 N N . ILE C 1 57 ? -27.951 -72.675 -5.327 1.00 35.31 55 ILE C N 1
ATOM 2478 C CA . ILE C 1 57 ? -28.572 -72.583 -3.975 1.00 37.41 55 ILE C CA 1
ATOM 2479 C C . ILE C 1 57 ? -27.818 -71.675 -2.985 1.00 37.01 55 ILE C C 1
ATOM 2480 O O . ILE C 1 57 ? -28.459 -71.002 -2.148 1.00 40.79 55 ILE C O 1
ATOM 2485 N N . PHE C 1 58 ? -26.488 -71.687 -3.053 1.00 32.82 56 PHE C N 1
ATOM 2486 C CA . PHE C 1 58 ? -25.675 -70.853 -2.210 1.00 33.02 56 PHE C CA 1
ATOM 2487 C C . PHE C 1 58 ? -25.021 -69.656 -2.899 1.00 32.68 56 PHE C C 1
ATOM 2488 O O . PHE C 1 58 ? -24.245 -68.957 -2.284 1.00 32.34 56 PHE C O 1
ATOM 2496 N N . GLN C 1 59 ? -25.357 -69.383 -4.153 1.00 34.18 57 GLN C N 1
ATOM 2497 C CA . GLN C 1 59 ? -24.923 -68.172 -4.838 1.00 35.06 57 GLN C CA 1
ATOM 2498 C C . GLN C 1 59 ? -23.397 -68.030 -4.858 1.00 34.88 57 GLN C C 1
ATOM 2499 O O . GLN C 1 59 ? -22.837 -66.999 -4.519 1.00 36.25 57 GLN C O 1
ATOM 2505 N N . ILE C 1 60 ? -22.759 -69.123 -5.275 1.00 33.87 58 ILE C N 1
ATOM 2506 C CA . ILE C 1 60 ? -21.328 -69.231 -5.337 1.00 31.40 58 ILE C CA 1
ATOM 2507 C C . ILE C 1 60 ? -20.784 -68.479 -6.546 1.00 32.57 58 ILE C C 1
ATOM 2508 O O . ILE C 1 60 ? -21.296 -68.609 -7.676 1.00 32.96 58 ILE C O 1
ATOM 2513 N N . SER C 1 61 ? -19.723 -67.698 -6.289 1.00 32.13 59 SER C N 1
ATOM 2514 C CA . SER C 1 61 ? -19.184 -66.735 -7.256 1.00 33.61 59 SER C CA 1
ATOM 2515 C C . SER C 1 61 ? -18.198 -67.336 -8.249 1.00 34.32 59 SER C C 1
ATOM 2516 O O . SER C 1 61 ? -17.267 -68.036 -7.836 1.00 33.13 59 SER C O 1
ATOM 2519 N N . SER C 1 62 ? -18.376 -66.999 -9.527 1.00 35.67 60 SER C N 1
ATOM 2520 C CA . SER C 1 62 ? -17.423 -67.311 -10.606 1.00 37.82 60 SER C CA 1
ATOM 2521 C C . SER C 1 62 ? -16.069 -66.610 -10.524 1.00 40.60 60 SER C C 1
ATOM 2522 O O . SER C 1 62 ? -15.161 -66.974 -11.267 1.00 40.90 60 SER C O 1
ATOM 2525 N N . ARG C 1 63 ? -15.925 -65.609 -9.646 1.00 43.21 61 ARG C N 1
ATOM 2526 C CA . ARG C 1 63 ? -14.633 -64.928 -9.491 1.00 46.23 61 ARG C CA 1
ATOM 2527 C C . ARG C 1 63 ? -13.629 -65.734 -8.747 1.00 40.75 61 ARG C C 1
ATOM 2528 O O . ARG C 1 63 ? -12.455 -65.508 -8.883 1.00 40.50 61 ARG C O 1
ATOM 2536 N N . ARG C 1 64 ? -14.070 -66.649 -7.924 1.00 36.46 62 ARG C N 1
ATOM 2537 C CA . ARG C 1 64 ? -13.127 -67.340 -7.103 1.00 33.18 62 ARG C CA 1
ATOM 2538 C C . ARG C 1 64 ? -13.307 -68.860 -7.086 1.00 29.64 62 ARG C C 1
ATOM 2539 O O . ARG C 1 64 ? -12.321 -69.598 -7.071 1.00 29.86 62 ARG C O 1
ATOM 2547 N N . TRP C 1 65 ? -14.531 -69.333 -7.079 1.00 27.25 63 TRP C N 1
ATOM 2548 C CA . TRP C 1 65 ? -14.816 -70.704 -6.624 1.00 27.60 63 TRP C CA 1
ATOM 2549 C C . TRP C 1 65 ? -15.130 -71.627 -7.764 1.00 29.48 63 TRP C C 1
ATOM 2550 O O . TRP C 1 65 ? -14.892 -72.829 -7.680 1.00 29.44 63 TRP C O 1
ATOM 2561 N N . CYS C 1 66 ? -15.643 -71.077 -8.853 1.00 32.55 64 CYS C N 1
ATOM 2562 C CA . CYS C 1 66 ? -16.053 -71.917 -9.974 1.00 35.32 64 CYS C CA 1
ATOM 2563 C C . CYS C 1 66 ? -15.627 -71.253 -11.266 1.00 36.78 64 CYS C C 1
ATOM 2564 O O . CYS C 1 66 ? -15.239 -70.085 -11.283 1.00 37.38 64 CYS C O 1
ATOM 2567 N N . ARG C 1 67 ? -15.686 -72.035 -12.323 1.00 39.33 65 ARG C N 1
ATOM 2568 C CA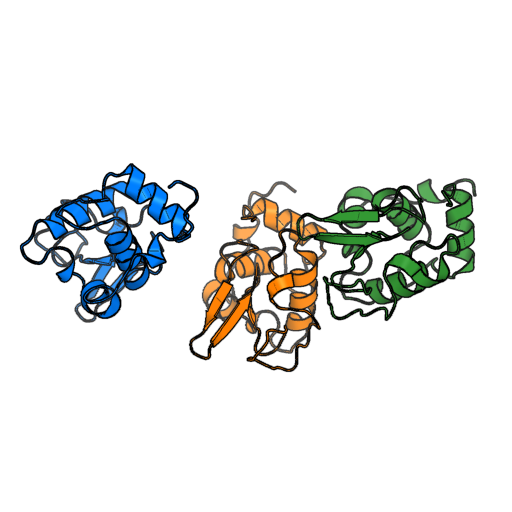 . ARG C 1 67 ? -15.193 -71.673 -13.632 1.00 44.69 65 ARG C CA 1
ATOM 2569 C C . ARG C 1 67 ? -16.294 -71.332 -14.634 1.00 46.98 65 ARG C C 1
ATOM 2570 O O . ARG C 1 67 ? -17.225 -72.097 -14.839 1.00 43.17 65 ARG C O 1
ATOM 2578 N N . THR C 1 68 ? -16.204 -70.138 -15.197 1.00 53.01 66 THR C N 1
ATOM 2579 C CA . THR C 1 68 ? -16.907 -69.772 -16.441 1.00 62.08 66 THR C CA 1
ATOM 2580 C C . THR C 1 68 ? -15.834 -69.351 -17.442 1.00 68.91 66 THR C C 1
ATOM 2581 O O . THR C 1 68 ? -14.712 -69.023 -17.046 1.00 70.63 66 THR C O 1
ATOM 2585 N N . LEU C 1 69 ? -16.190 -69.290 -18.717 1.00 75.10 67 LEU C N 1
ATOM 2586 C CA . LEU C 1 69 ? -15.282 -68.729 -19.738 1.00 84.27 67 LEU C CA 1
ATOM 2587 C C . LEU C 1 69 ? -15.336 -67.196 -19.861 1.00 89.52 67 LEU C C 1
ATOM 2588 O O . LEU C 1 69 ? -16.381 -66.566 -19.625 1.00 89.81 67 LEU C O 1
ATOM 2593 N N . ALA C 1 70 ? -14.183 -66.628 -20.222 1.00 94.97 68 ALA C N 1
ATOM 2594 C CA . ALA C 1 70 ? -13.922 -65.178 -20.287 1.00 102.85 68 ALA C CA 1
ATOM 2595 C C . ALA C 1 70 ? -13.765 -64.498 -18.911 1.00 103.63 68 ALA C C 1
ATOM 2596 O O . ALA C 1 70 ? -12.952 -63.585 -18.776 1.00 110.71 68 ALA C O 1
ATOM 2598 N N . SER C 1 71 ? -14.531 -64.918 -17.905 1.00 102.67 69 SER C N 1
ATOM 2599 C CA . SER C 1 71 ? -14.277 -64.533 -16.504 1.00 100.58 69 SER C CA 1
ATOM 2600 C C . SER C 1 71 ? -13.321 -65.547 -15.807 1.00 95.49 69 SER C C 1
ATOM 2601 O O . SER C 1 71 ? -13.724 -66.153 -14.814 1.00 97.05 69 SER C O 1
ATOM 2603 N N . ASN C 1 72 ? -12.080 -65.730 -16.309 1.00 90.74 70 ASN C N 1
ATOM 2604 C CA . ASN C 1 72 ? -11.087 -66.659 -15.679 1.00 85.34 70 ASN C CA 1
ATOM 2605 C C . ASN C 1 72 ? -10.798 -66.307 -14.197 1.00 82.63 70 ASN C C 1
ATOM 2606 O O . ASN C 1 72 ? -10.859 -65.125 -13.808 1.00 91.25 70 ASN C O 1
ATOM 2611 N N . GLY C 1 73 ? -10.485 -67.327 -13.389 1.00 72.79 71 GLY C N 1
ATOM 2612 C CA . GLY C 1 73 ? -10.267 -67.169 -11.936 1.00 63.20 71 GLY C CA 1
ATOM 2613 C C . GLY C 1 73 ? -9.540 -68.367 -11.335 1.00 56.27 71 GLY C C 1
ATOM 2614 O O . GLY C 1 73 ? -9.272 -69.353 -12.020 1.00 54.17 71 GLY C O 1
ATOM 2615 N N . PRO C 1 74 ? -9.246 -68.313 -10.035 1.00 48.77 72 PRO C N 1
ATOM 2616 C CA . PRO C 1 74 ? -8.636 -69.479 -9.426 1.00 45.77 72 PRO C CA 1
ATOM 2617 C C . PRO C 1 74 ? -9.540 -70.751 -9.346 1.00 41.25 72 PRO C C 1
ATOM 2618 O O . PRO C 1 74 ? -8.999 -71.812 -9.158 1.00 40.79 72 PRO C O 1
ATOM 2622 N N . ASN C 1 75 ? -10.859 -70.661 -9.512 1.00 37.24 73 ASN C N 1
ATOM 2623 C CA . ASN C 1 75 ? -11.689 -71.887 -9.637 1.00 35.10 73 ASN C CA 1
ATOM 2624 C C . ASN C 1 75 ? -11.412 -72.891 -8.528 1.00 32.82 73 ASN C C 1
ATOM 2625 O O . ASN C 1 75 ? -11.066 -74.063 -8.766 1.00 31.63 73 ASN C O 1
ATOM 2630 N N . LEU C 1 76 ? -11.513 -72.413 -7.296 1.00 31.90 74 LEU C N 1
ATOM 2631 C CA . LEU C 1 76 ? -11.031 -73.200 -6.160 1.00 31.99 74 LEU C CA 1
ATOM 2632 C C . LEU C 1 76 ? -11.835 -74.459 -5.897 1.00 31.52 74 LEU C C 1
ATOM 2633 O O . LEU C 1 76 ? -11.300 -75.442 -5.377 1.00 33.20 74 LEU C O 1
ATOM 2638 N N . CYS C 1 77 ? -13.103 -74.477 -6.274 1.00 30.28 75 CYS C N 1
ATOM 2639 C CA . CYS C 1 77 ? -13.891 -75.701 -6.164 1.00 30.93 75 CYS C CA 1
ATOM 2640 C C . CYS C 1 77 ? -13.732 -76.648 -7.355 1.00 32.52 75 CYS C C 1
ATOM 2641 O O . CYS C 1 77 ? -14.301 -77.735 -7.329 1.00 31.88 75 CYS C O 1
ATOM 2644 N N . ARG C 1 78 ? -12.984 -76.238 -8.371 1.00 33.99 76 ARG C N 1
ATOM 2645 C CA . ARG C 1 78 ? -12.647 -77.058 -9.528 1.00 38.64 76 ARG C CA 1
ATOM 2646 C C . ARG C 1 78 ? -13.888 -77.586 -10.192 1.00 36.85 76 ARG C C 1
ATOM 2647 O O . ARG C 1 78 ? -14.092 -78.811 -10.340 1.00 37.41 76 ARG C O 1
ATOM 2655 N N . ILE C 1 79 ? -14.710 -76.641 -10.614 1.00 34.42 77 ILE C N 1
ATOM 2656 C CA . ILE C 1 79 ? -15.984 -76.977 -11.167 1.00 33.90 77 ILE C CA 1
ATOM 2657 C C . ILE C 1 79 ? -16.464 -75.880 -12.080 1.00 34.58 77 ILE C C 1
ATOM 2658 O O . ILE C 1 79 ? -16.256 -74.690 -11.797 1.00 34.70 77 ILE C O 1
ATOM 2663 N N . TYR C 1 80 ? -17.158 -76.245 -13.149 1.00 35.59 78 TYR C N 1
ATOM 2664 C CA . TYR C 1 80 ? -17.886 -75.232 -13.915 1.00 37.03 78 TYR C CA 1
ATOM 2665 C C . TYR C 1 80 ? -19.022 -74.658 -13.090 1.00 35.98 78 TYR C C 1
ATOM 2666 O O . TYR C 1 80 ? -19.749 -75.404 -12.433 1.00 34.00 78 TYR C O 1
ATOM 2675 N N . CYS C 1 81 ? -19.181 -73.344 -13.109 1.00 36.72 79 CYS C N 1
ATOM 2676 C CA . CYS C 1 81 ? -20.313 -72.692 -12.409 1.00 38.55 79 CYS C CA 1
ATOM 2677 C C . CYS C 1 81 ? -21.686 -73.277 -12.711 1.00 40.37 79 CYS C C 1
ATOM 2678 O O . CYS C 1 81 ? -22.542 -73.398 -11.830 1.00 39.17 79 CYS C O 1
ATOM 2681 N N . THR C 1 82 ? -21.874 -73.696 -13.952 1.00 42.99 80 THR C N 1
ATOM 2682 C CA . THR C 1 82 ? -23.140 -74.216 -14.438 1.00 45.79 80 THR C CA 1
ATOM 2683 C C . THR C 1 82 ? -23.474 -75.543 -13.704 1.00 44.32 80 THR C C 1
ATOM 2684 O O . THR C 1 82 ? -24.634 -75.886 -13.542 1.00 43.50 80 THR C O 1
ATOM 2688 N N . ASP C 1 83 ? -22.448 -76.283 -13.296 1.00 42.61 81 ASP C N 1
ATOM 2689 C CA . ASP C 1 83 ? -22.633 -77.489 -12.516 1.00 42.38 81 ASP C CA 1
ATOM 2690 C C . ASP C 1 83 ? -23.089 -77.267 -11.075 1.00 40.44 81 ASP C C 1
ATOM 2691 O O . ASP C 1 83 ? -23.534 -78.183 -10.443 1.00 40.60 81 ASP C O 1
ATOM 2696 N N . LEU C 1 84 ? -23.028 -76.041 -10.587 1.00 38.76 82 LEU C N 1
ATOM 2697 C CA . LEU C 1 84 ? -23.656 -75.695 -9.330 1.00 38.17 82 LEU C CA 1
ATOM 2698 C C . LEU C 1 84 ? -25.129 -75.336 -9.466 1.00 40.03 82 LEU C C 1
ATOM 2699 O O . LEU C 1 84 ? -25.717 -74.923 -8.466 1.00 41.45 82 LEU C O 1
ATOM 2704 N N . LEU C 1 85 ? -25.726 -75.462 -10.663 1.00 42.22 83 LEU C N 1
ATOM 2705 C CA . LEU C 1 85 ? -27.170 -75.210 -10.872 1.00 44.86 83 LEU C CA 1
ATOM 2706 C C . LEU C 1 85 ? -28.028 -76.464 -10.847 1.00 47.01 83 LEU C C 1
ATOM 2707 O O . LEU C 1 85 ? -29.186 -76.429 -11.210 1.00 51.31 83 LEU C O 1
ATOM 2712 N N . ASN C 1 86 ? -27.456 -77.571 -10.394 1.00 49.21 84 ASN C N 1
ATOM 2713 C CA . ASN C 1 86 ? -28.097 -78.897 -10.440 1.00 51.33 84 ASN C CA 1
ATOM 2714 C C . ASN C 1 86 ? -29.186 -79.043 -9.389 1.00 50.37 84 ASN C C 1
ATOM 2715 O O . ASN C 1 86 ? -29.033 -78.527 -8.299 1.00 49.90 84 ASN C O 1
ATOM 2720 N N . ASN C 1 87 ? -30.257 -79.781 -9.686 1.00 49.70 85 ASN C N 1
ATOM 2721 C CA . ASN C 1 87 ? -31.249 -80.088 -8.655 1.00 50.69 85 ASN C CA 1
ATOM 2722 C C . ASN C 1 87 ? -30.682 -80.826 -7.461 1.00 49.05 85 ASN C C 1
ATOM 2723 O O . ASN C 1 87 ? -31.152 -80.638 -6.353 1.00 50.51 85 ASN C O 1
ATOM 2728 N N . ASP C 1 88 ? -29.713 -81.705 -7.716 1.00 47.85 86 ASP C N 1
ATOM 2729 C CA . ASP C 1 88 ? -28.965 -82.391 -6.692 1.00 46.27 86 ASP C CA 1
ATOM 2730 C C . ASP C 1 88 ? -27.989 -81.360 -6.112 1.00 43.53 86 ASP C C 1
ATOM 2731 O O . ASP C 1 88 ? -27.152 -80.836 -6.836 1.00 46.17 86 ASP C O 1
ATOM 2736 N N . LEU C 1 89 ? -28.035 -81.177 -4.808 1.00 39.72 87 LEU C N 1
ATOM 2737 C CA . LEU C 1 89 ? -27.177 -80.248 -4.085 1.00 37.61 87 LEU C CA 1
ATOM 2738 C C . LEU C 1 89 ? -25.716 -80.615 -3.847 1.00 35.18 87 LEU C C 1
ATOM 2739 O O . LEU C 1 89 ? -24.989 -79.772 -3.381 1.00 33.24 87 LEU C O 1
ATOM 2744 N N . LYS C 1 90 ? -25.275 -81.827 -4.169 1.00 35.83 88 LYS C N 1
ATOM 2745 C CA . LYS C 1 90 ? -23.983 -82.299 -3.691 1.00 35.16 88 LYS C CA 1
ATOM 2746 C C . LYS C 1 90 ? -22.846 -81.361 -4.036 1.00 32.81 88 LYS C C 1
ATOM 2747 O O . LYS C 1 90 ? -22.016 -81.097 -3.198 1.00 31.34 88 LYS C O 1
ATOM 2753 N N . ASP C 1 91 ? -22.773 -80.866 -5.253 1.00 32.41 89 ASP C N 1
ATOM 2754 C CA . ASP C 1 91 ? -21.595 -80.062 -5.630 1.00 31.85 89 ASP C CA 1
ATOM 2755 C C . ASP C 1 91 ? -21.583 -78.654 -5.026 1.00 29.23 89 ASP C C 1
ATOM 2756 O O . ASP C 1 91 ? -20.538 -78.122 -4.731 1.00 29.77 89 ASP C O 1
ATOM 2761 N N . SER C 1 92 ? -22.740 -78.084 -4.826 1.00 28.91 90 SER C N 1
ATOM 2762 C CA . SER C 1 92 ? -22.903 -76.839 -4.091 1.00 27.58 90 SER C CA 1
ATOM 2763 C C . SER C 1 92 ? -22.568 -77.049 -2.622 1.00 27.43 90 SER C C 1
ATOM 2764 O O . SER C 1 92 ? -21.862 -76.250 -2.028 1.00 26.33 90 SER C O 1
ATOM 2767 N N . ILE C 1 93 ? -22.988 -78.179 -2.055 1.00 28.83 91 ILE C N 1
ATOM 2768 C CA . ILE C 1 93 ? -22.645 -78.490 -0.679 1.00 29.41 91 ILE C CA 1
ATOM 2769 C C . ILE C 1 93 ? -21.168 -78.632 -0.554 1.00 29.03 91 ILE C C 1
ATOM 2770 O O . ILE C 1 93 ? -20.574 -78.056 0.352 1.00 27.36 91 ILE C O 1
ATOM 2775 N N . VAL C 1 94 ? -20.538 -79.391 -1.440 1.00 28.63 92 VAL C N 1
ATOM 2776 C CA . VAL C 1 94 ? -19.091 -79.595 -1.335 1.00 29.85 92 VAL C CA 1
ATOM 2777 C C . VAL C 1 94 ? -18.362 -78.258 -1.418 1.00 28.98 92 VAL C C 1
ATOM 2778 O O . VAL C 1 94 ? -17.427 -78.014 -0.677 1.00 28.61 92 VAL C O 1
ATOM 2782 N N . CYS C 1 95 ? -18.783 -77.408 -2.332 1.00 28.72 93 CYS C N 1
ATOM 2783 C CA . CYS C 1 95 ? -18.098 -76.175 -2.546 1.00 29.32 93 CYS C CA 1
ATOM 2784 C C . CYS C 1 95 ? -18.301 -75.219 -1.395 1.00 28.90 93 CYS C C 1
ATOM 2785 O O . CYS C 1 95 ? -17.353 -74.587 -0.936 1.00 31.61 93 CYS C O 1
ATOM 2788 N N . ALA C 1 96 ? -19.528 -75.113 -0.908 1.00 27.96 94 ALA C N 1
ATOM 2789 C CA . ALA C 1 96 ? -19.804 -74.387 0.350 1.00 28.41 94 ALA C CA 1
ATOM 2790 C C . ALA C 1 96 ? -18.984 -74.841 1.560 1.00 29.94 94 ALA C C 1
ATOM 2791 O O . ALA C 1 96 ? -18.520 -74.028 2.327 1.00 28.85 94 ALA C O 1
ATOM 2793 N N . MET C 1 97 ? -18.783 -76.142 1.703 1.00 30.81 95 MET C N 1
ATOM 2794 C CA . MET C 1 97 ? -17.914 -76.691 2.733 1.00 31.44 95 MET C CA 1
ATOM 2795 C C . MET C 1 97 ? -16.486 -76.264 2.630 1.00 30.71 95 MET C C 1
ATOM 2796 O O . MET C 1 97 ? -15.846 -76.007 3.639 1.00 32.31 95 MET C O 1
ATOM 2801 N N . LYS C 1 98 ? -15.988 -76.118 1.427 1.00 29.74 96 LYS C N 1
ATOM 2802 C CA . LYS C 1 98 ? -14.643 -75.533 1.220 1.00 31.05 96 LYS C CA 1
ATOM 2803 C C . LYS C 1 98 ? -14.633 -74.065 1.551 1.00 28.82 96 LYS C C 1
ATOM 2804 O O . LYS C 1 98 ? -13.713 -73.582 2.213 1.00 29.22 96 LYS C O 1
ATOM 2810 N N . ILE C 1 99 ? -15.683 -73.348 1.158 1.00 27.14 97 ILE C N 1
ATOM 2811 C CA . ILE C 1 99 ? -15.744 -71.933 1.473 1.00 27.53 97 ILE C CA 1
ATOM 2812 C C . ILE C 1 99 ? -15.727 -71.694 2.987 1.00 28.52 97 ILE C C 1
ATOM 2813 O O . ILE C 1 99 ? -15.008 -70.847 3.452 1.00 27.05 97 ILE C O 1
ATOM 2818 N N . VAL C 1 100 ? -16.543 -72.420 3.729 1.00 30.94 98 VAL C N 1
ATOM 2819 C CA . VAL C 1 100 ? -16.656 -72.221 5.192 1.00 34.43 98 VAL C CA 1
ATOM 2820 C C . VAL C 1 100 ? -15.412 -72.610 5.961 1.00 36.58 98 VAL C C 1
ATOM 2821 O O . VAL C 1 100 ? -15.294 -72.241 7.116 1.00 37.09 98 VAL C O 1
ATOM 2825 N N . GLN C 1 101 ? -14.482 -73.317 5.316 1.00 38.39 99 GLN C N 1
ATOM 2826 C CA . GLN C 1 101 ? -13.168 -73.541 5.894 1.00 42.24 99 GLN C CA 1
ATOM 2827 C C . GLN C 1 101 ? -12.286 -72.322 5.872 1.00 39.51 99 GLN C C 1
ATOM 2828 O O . GLN C 1 101 ? -11.251 -72.311 6.507 1.00 41.47 99 GLN C O 1
ATOM 2834 N N . GLU C 1 102 ? -12.666 -71.288 5.154 1.00 37.81 100 GLU C N 1
ATOM 2835 C CA . GLU C 1 102 ? -11.909 -70.030 5.213 1.00 40.19 100 GLU C CA 1
ATOM 2836 C C . GLU C 1 102 ? -12.248 -69.364 6.553 1.00 38.25 100 GLU C C 1
ATOM 2837 O O . GLU C 1 102 ? -13.236 -69.712 7.200 1.00 35.31 100 GLU C O 1
ATOM 2843 N N . PRO C 1 103 ? -11.424 -68.402 6.965 1.00 39.76 101 PRO C N 1
ATOM 2844 C CA . PRO C 1 103 ? -11.559 -67.784 8.280 1.00 41.82 101 PRO C CA 1
ATOM 2845 C C . PRO C 1 103 ? -12.887 -67.150 8.642 1.00 41.16 101 PRO C C 1
ATOM 2846 O O . PRO C 1 103 ? -13.175 -67.005 9.826 1.00 43.55 101 PRO C O 1
ATOM 2850 N N . LEU C 1 104 ? -13.667 -66.718 7.671 1.00 38.47 102 LEU C N 1
ATOM 2851 C CA . LEU C 1 104 ? -14.958 -66.112 7.961 1.00 38.84 102 LEU C CA 1
ATOM 2852 C C . LEU C 1 104 ? -16.069 -67.075 8.150 1.00 38.23 102 LEU C C 1
ATOM 2853 O O . LEU C 1 104 ? -17.121 -66.698 8.661 1.00 40.57 102 LEU C O 1
ATOM 2858 N N . GLY C 1 105 ? -15.898 -68.312 7.730 1.00 36.13 103 GLY C N 1
ATOM 2859 C CA . GLY C 1 105 ? -16.976 -69.249 7.831 1.00 35.42 103 GLY C CA 1
ATOM 2860 C C . GLY C 1 105 ? -18.128 -68.762 7.006 1.00 35.11 103 GLY C C 1
ATOM 2861 O O . GLY C 1 105 ? -17.932 -68.269 5.905 1.00 34.33 103 GLY C O 1
ATOM 2862 N N . LEU C 1 106 ? -19.340 -68.886 7.541 1.00 36.00 104 LEU C N 1
ATOM 2863 C CA . LEU C 1 106 ? -20.532 -68.408 6.867 1.00 36.79 104 LEU C CA 1
ATOM 2864 C C . LEU C 1 106 ? -20.610 -66.900 6.794 1.00 37.88 104 LEU C C 1
ATOM 2865 O O . LEU C 1 106 ? -21.399 -66.406 6.036 1.00 40.18 104 LEU C O 1
ATOM 2870 N N . GLY C 1 107 ? -19.797 -66.177 7.547 1.00 37.89 105 GLY C N 1
ATOM 2871 C CA . GLY C 1 107 ? -19.711 -64.746 7.391 1.00 40.13 105 GLY C CA 1
ATOM 2872 C C . GLY C 1 107 ? -19.207 -64.262 6.035 1.00 38.24 105 GLY C C 1
ATOM 2873 O O . GLY C 1 107 ? -19.289 -63.085 5.756 1.00 41.20 105 GLY C O 1
ATOM 2874 N N . TYR C 1 108 ? -18.721 -65.175 5.218 1.00 35.08 106 TYR C N 1
ATOM 2875 C CA . TYR C 1 108 ? -18.378 -64.935 3.818 1.00 35.15 106 TYR C CA 1
ATOM 2876 C C . TYR C 1 108 ? -19.555 -64.494 2.966 1.00 34.25 106 TYR C C 1
ATOM 2877 O O . TYR C 1 108 ? -19.379 -63.731 2.043 1.00 34.73 106 TYR C O 1
ATOM 2886 N N . TRP C 1 109 ? -20.734 -64.949 3.298 1.00 33.97 107 TRP C N 1
ATOM 2887 C CA . TRP C 1 109 ? -21.960 -64.535 2.618 1.00 35.71 107 TRP C CA 1
ATOM 2888 C C . TRP C 1 109 ? -22.611 -63.294 3.244 1.00 39.77 107 TRP C C 1
ATOM 2889 O O . TRP C 1 109 ? -22.937 -63.321 4.418 1.00 41.96 107 TRP C O 1
ATOM 2900 N N . GLU C 1 110 ? -22.776 -62.211 2.473 1.00 44.09 108 GLU C N 1
ATOM 2901 C CA . GLU C 1 110 ? -23.481 -60.970 2.941 1.00 49.51 108 GLU C CA 1
ATOM 2902 C C . GLU C 1 110 ? -24.875 -61.306 3.446 1.00 53.01 108 GLU C C 1
ATOM 2903 O O . GLU C 1 110 ? -25.310 -60.827 4.502 1.00 57.07 108 GLU C O 1
ATOM 2905 N N . ALA C 1 111 ? -25.564 -62.169 2.712 1.00 51.62 109 ALA C N 1
ATOM 2906 C CA . ALA C 1 111 ? -26.925 -62.585 3.089 1.00 53.66 109 ALA C CA 1
ATOM 2907 C C . ALA C 1 111 ? -26.972 -63.205 4.474 1.00 54.62 109 ALA C C 1
ATOM 2908 O O . ALA C 1 111 ? -27.894 -62.936 5.248 1.00 58.41 109 ALA C O 1
ATOM 2910 N N . TRP C 1 112 ? -25.980 -64.019 4.802 1.00 50.99 110 TRP C N 1
ATOM 2911 C CA . TRP C 1 112 ? -25.918 -64.617 6.130 1.00 51.87 110 TRP C CA 1
ATOM 2912 C C . TRP C 1 112 ? -25.514 -63.600 7.217 1.00 54.82 110 TRP C C 1
ATOM 2913 O O . TRP C 1 112 ? -26.006 -63.644 8.346 1.00 56.56 110 TRP C O 1
ATOM 2924 N N . ARG C 1 113 ? -24.595 -62.708 6.881 1.00 53.48 111 ARG C N 1
ATOM 2925 C CA . ARG C 1 113 ? -24.222 -61.677 7.808 1.00 58.25 111 ARG C CA 1
ATOM 2926 C C . ARG C 1 113 ? -25.434 -60.804 8.096 1.00 63.71 111 ARG C C 1
ATOM 2927 O O . ARG C 1 113 ? -25.723 -60.564 9.243 1.00 66.25 111 ARG C O 1
ATOM 2935 N N . HIS C 1 114 ? -26.136 -60.367 7.048 1.00 65.68 112 HIS C N 1
ATOM 2936 C CA . HIS C 1 114 ? -27.214 -59.401 7.201 1.00 72.02 112 HIS C CA 1
ATOM 2937 C C . HIS C 1 114 ? -28.556 -59.957 7.623 1.00 74.16 112 HIS C C 1
ATOM 2938 O O . HIS C 1 114 ? -29.373 -59.177 8.025 1.00 79.46 112 HIS C O 1
ATOM 2945 N N . HIS C 1 115 ? -28.807 -61.259 7.519 1.00 72.05 113 HIS C N 1
ATOM 2946 C CA . HIS C 1 115 ? -30.130 -61.813 7.884 1.00 72.58 113 HIS C CA 1
ATOM 2947 C C . HIS C 1 115 ? -30.120 -63.012 8.835 1.00 71.67 113 HIS C C 1
ATOM 2948 O O . HIS C 1 115 ? -31.173 -63.438 9.229 1.00 75.14 113 HIS C O 1
ATOM 2955 N N . CYS C 1 116 ? -28.973 -63.593 9.168 1.00 69.09 114 CYS C N 1
ATOM 2956 C CA . CYS C 1 116 ? -28.939 -64.892 9.899 1.00 68.44 114 CYS C CA 1
ATOM 2957 C C . CYS C 1 116 ? -28.032 -64.875 11.112 1.00 70.79 114 CYS C C 1
ATOM 2958 O O . CYS C 1 116 ? -28.307 -65.508 12.121 1.00 72.97 114 CYS C O 1
ATOM 2961 N N . GLN C 1 117 ? -26.908 -64.194 10.976 1.00 71.26 115 GLN C N 1
ATOM 2962 C CA . GLN C 1 117 ? -26.014 -63.957 12.074 1.00 74.64 115 GLN C CA 1
ATOM 2963 C C . GLN C 1 117 ? -26.723 -63.124 13.111 1.00 77.86 115 GLN C C 1
ATOM 2964 O O . GLN C 1 117 ? -27.598 -62.308 12.774 1.00 78.88 115 GLN C O 1
ATOM 2970 N N . GLY C 1 118 ? -26.327 -63.295 14.364 1.00 79.96 116 GLY C N 1
ATOM 2971 C CA . GLY C 1 118 ? -26.810 -62.375 15.413 1.00 87.76 116 GLY C CA 1
ATOM 2972 C C . GLY C 1 118 ? -28.292 -62.522 15.765 1.00 91.27 116 GLY C C 1
ATOM 2973 O O . GLY C 1 118 ? -28.866 -61.629 16.422 1.00 97.96 116 GLY C O 1
ATOM 2974 N N . ARG C 1 119 ? -28.866 -63.677 15.395 1.00 88.85 117 ARG C N 1
ATOM 2975 C CA . ARG C 1 119 ? -30.298 -63.992 15.486 1.00 90.65 117 ARG C CA 1
ATOM 2976 C C . ARG C 1 119 ? -30.486 -65.433 15.984 1.00 91.65 117 ARG C C 1
ATOM 2977 O O . ARG C 1 119 ? -29.643 -66.283 15.714 1.00 87.65 117 ARG C O 1
ATOM 2981 N N . ASP C 1 120 ? -31.573 -65.698 16.724 1.00 99.58 118 ASP C N 1
ATOM 2982 C CA . ASP C 1 120 ? -32.003 -67.093 16.985 1.00 99.19 118 ASP C CA 1
ATOM 2983 C C . ASP C 1 120 ? -32.674 -67.611 15.719 1.00 94.47 118 ASP C C 1
ATOM 2984 O O . ASP C 1 120 ? -33.544 -66.947 15.153 1.00 93.98 118 ASP C O 1
ATOM 2989 N N . LEU C 1 121 ? -32.191 -68.752 15.238 1.00 89.13 119 LEU C N 1
ATOM 2990 C CA . LEU C 1 121 ? -32.590 -69.288 13.944 1.00 84.85 119 LEU C CA 1
ATOM 2991 C C . LEU C 1 121 ? -33.349 -70.613 14.052 1.00 85.24 119 LEU C C 1
ATOM 2992 O O . LEU C 1 121 ? -33.682 -71.192 13.027 1.00 81.40 119 LEU C O 1
ATOM 2997 N N . SER C 1 122 ? -33.665 -71.055 15.272 1.00 88.82 120 SER C N 1
ATOM 2998 C CA . SER C 1 122 ? -34.336 -72.354 15.490 1.00 89.30 120 SER C CA 1
ATOM 2999 C C . SER C 1 122 ? -35.696 -72.464 14.778 1.00 89.50 120 SER C C 1
ATOM 3000 O O . SER C 1 122 ? -36.068 -73.536 14.359 1.00 87.83 120 SER C O 1
ATOM 3003 N N . ASP C 1 123 ? -36.366 -71.329 14.584 1.00 90.08 121 ASP C N 1
ATOM 3004 C CA . ASP C 1 123 ? -37.513 -71.187 13.669 1.00 89.72 121 ASP C CA 1
ATOM 3005 C C . ASP C 1 123 ? -37.364 -71.856 12.287 1.00 84.23 121 ASP C C 1
ATOM 3006 O O . ASP C 1 123 ? -38.312 -72.456 11.745 1.00 82.11 121 ASP C O 1
ATOM 3011 N N . TRP C 1 124 ? -36.165 -71.741 11.710 1.00 77.94 122 TRP C N 1
ATOM 3012 C CA . TRP C 1 124 ? -35.912 -72.315 10.404 1.00 72.11 122 TRP C CA 1
ATOM 3013 C C . TRP C 1 124 ? -36.054 -73.832 10.329 1.00 71.56 122 TRP C C 1
ATOM 3014 O O . TRP C 1 124 ? -36.344 -74.361 9.252 1.00 69.18 122 TRP C O 1
ATOM 3025 N N . VAL C 1 125 ? -35.899 -74.533 11.457 1.00 73.56 123 VAL C N 1
ATOM 3026 C CA . VAL C 1 125 ? -36.078 -75.995 11.466 1.00 73.34 123 VAL C CA 1
ATOM 3027 C C . VAL C 1 125 ? -37.248 -76.488 12.315 1.00 78.49 123 VAL C C 1
ATOM 3028 O O . VAL C 1 125 ? -37.484 -77.695 12.384 1.00 78.83 123 VAL C O 1
ATOM 3032 N N . ASP C 1 126 ? -37.987 -75.562 12.931 1.00 83.04 124 ASP C N 1
ATOM 3033 C CA . ASP C 1 126 ? -39.163 -75.921 13.722 1.00 87.99 124 ASP C CA 1
ATOM 3034 C C . ASP C 1 126 ? -40.205 -76.611 12.817 1.00 88.46 124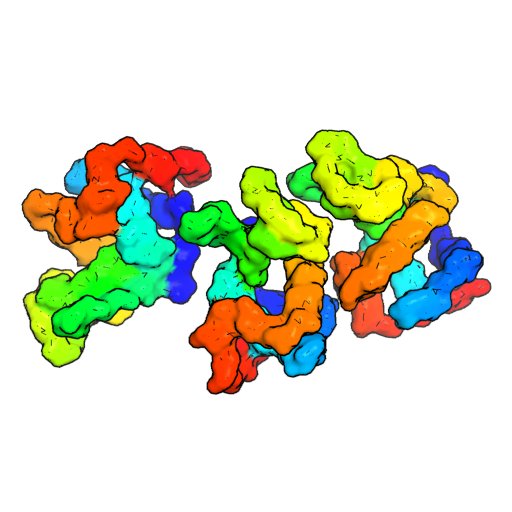 ASP C C 1
ATOM 3035 O O . ASP C 1 126 ? -40.429 -76.215 11.672 1.00 84.05 124 ASP C O 1
ATOM 3037 N N . GLY C 1 127 ? -40.809 -77.679 13.339 1.00 92.55 125 GLY C N 1
ATOM 3038 C CA . GLY C 1 127 ? -41.886 -78.388 12.636 1.00 93.84 125 GLY C CA 1
ATOM 3039 C C . GLY C 1 127 ? -41.524 -79.304 11.471 1.00 90.32 125 GLY C C 1
ATOM 3040 O O . GLY C 1 127 ? -42.400 -79.643 10.691 1.00 90.48 125 GLY C O 1
ATOM 3041 N N . CYS C 1 128 ? -40.266 -79.744 11.375 1.00 87.13 126 CYS C N 1
ATOM 3042 C CA . CYS C 1 128 ? -39.835 -80.685 10.331 1.00 85.11 126 CYS C CA 1
ATOM 3043 C C . CYS C 1 128 ? -39.568 -82.080 10.921 1.00 87.30 126 CYS C C 1
ATOM 3044 O O . CYS C 1 128 ? -40.367 -83.009 10.754 1.00 90.94 126 CYS C O 1
#

GO terms:
  GO:0005515 protein binding (F, IPI)
  GO:0001669 acrosomal vesicle (C, IDA)
  GO:0035036 sperm-egg recognition (P, IMP)
  GO:0007342 fusion of sperm to egg plasma membrane involved in single fertilization (P, IMP)

InterPro domains:
  IPR000974 Glycoside hydrolase, family 22, lysozyme [PR00137] (95-113)
  IPR000974 Glycoside hydrolase, family 22, lysozyme [PR00137] (126-138)
  IPR000974 Glycoside hydrolase, family 22, lysozyme [PR00137] (162-172)
  IPR000974 Glycoside hydrolase, family 22, lysozyme [PR00137] (173-188)
  IPR000974 Glycoside hydrolase, family 22, lysozyme [PR00137] (195-204)
  IPR000974 Glycoside hydrolase, family 22, lysozyme [PR00137] (205-218)
  IPR001916 Glycoside hydrolase, family 22 [PF00062] (94-219)
  IPR001916 Glycoside hydrolase, family 22 [PR00135] (96-106)
  IPR001916 Glycoside hydrolase, family 22 [PR00135] (116-125)
  IPR001916 Glycoside hydrolase, family 22 [PR00135] (143-159)
  IPR001916 Glycoside hydrolase, family 22 [PR00135] (166-175)
  IPR001916 Glycoside hydrolase, family 22 [PR00135] (176-191)
  IPR001916 Glycoside hydrolase, family 22 [PR00135] (196-207)
  IPR001916 Glycoside hydrolase, family 22 [PS51348] (94-221)
  IPR001916 Glycoside hydrolase, family 22 [PTHR11407] (77-221)
  IPR001916 Glycoside hydrolase, family 22 [SM00263] (94-220)
  IPR019799 Glycoside hydrolase family 22 domain [PS00128] (168-186)
  IPR023346 Lysozyme-like domain superfamily [SSF53955] (94-220)

Sequence (386 aa):
AKVFSRCELAKEMHDFGLDGYRGYNLADWVCLAYYTSGFNTNAVDHEADGSTNNGIFQISSRRWCRTLASNGPNLCRIYCTDLLNNDLKDSIVCAMKIVQEPLGLGYWEAWRHHCQGRDLSDWVDGCDFLAKVFSRCELAKEMHDFGLDGYRGYNLADWVCLAYYTSGFNTNAVDHEADGSTNNGIFQISSRRWCRTLASNGPNLCRIYCTDLLNNDLKDSIVCAMKIVQEPLGLGYWEAWRHHCQGRDLSDWVDGCDFAKVFSRCELAKEMHDFGLDGYRGYNLADWVCLAYYTSGFNTNAVDHEADGSTNNGIFQISSRRWCRTLASNGPNLCRIYCTDLLNNDLKDSIVCAMKIVQEPLGLGYWEAWRHHCQGRDLSDWVDGC

Foldseek 3Di:
DDADDLLRQLVLCVVVVPACQVHHGSLLLSQQLCQQPVRQQQDWDQDPVRWIQAGSNGHTCAEQAPDPPSDHPNVLVYHRNVSSDPRNVSVVVSLSVVLPPPCRSVVDPSSVVGPPPDDRVVSNPPRPVD/DDADDLLRQLVVCVVVVPACQVHHGSLLLSQQLCQQPVRQQADWDQDPVRWIQAGSNGHTCAEQAPDPPSDHPNVLVYHRNVSSDPDNVSVVVSLSVVLVPPCRSVVDPSCVVGPPPDDRVVSNPPSPD/DDADDLQRQLVLVVVVVPACQVHHGSLLLSQQLCQQPVRQQADWDQDPVRWIQAGSNGHTCAEQAPDPPSDHPNVLVYHRNVSSDPDNPSVVVSLSVVLVPPCRSVVDPSSVVGPPPDDRVVSNPPD

Solvent-accessible surface area: 18689 Å² total; per-residue (Å²): 86,72,102,7,66,80,33,74,0,0,91,60,0,84,84,68,50,0,77,46,52,124,73,35,78,4,4,20,0,0,0,0,0,96,83,28,14,36,15,46,2,62,20,59,72,131,70,118,96,53,4,19,17,5,0,2,0,28,3,21,1,131,90,8,1,109,39,133,116,39,142,36,79,30,78,11,193,32,109,3,95,65,4,37,81,63,71,3,108,50,5,4,72,1,0,49,74,2,0,96,62,134,112,3,0,5,86,17,67,18,20,94,122,85,1,92,86,93,99,22,68,101,42,28,73,83,10,140,53,128,100,71,101,7,67,78,38,75,0,0,93,34,0,89,15,8,45,0,83,47,50,123,74,38,79,10,4,20,0,0,0,0,0,82,82,27,14,35,13,46,2,63,19,58,72,132,70,118,94,52,4,19,16,5,0,2,0,27,3,22,1,132,91,6,1,107,39,132,115,38,144,36,81,31,76,3,105,9,46,3,94,20,4,36,44,64,53,4,28,8,5,0,4,2,0,6,44,2,0,88,62,133,111,4,0,5,82,18,66,18,18,90,110,82,2,85,84,125,116,19,54,102,45,46,72,82,13,119,112,100,69,100,8,66,78,37,74,0,4,129,62,0,111,84,68,51,0,84,47,52,124,74,37,79,21,5,20,0,0,0,0,0,95,84,29,15,36,14,46,1,63,21,60,73,131,65,119,87,53,4,20,16,6,0,2,0,28,2,10,1,34,8,7,1,110,39,135,116,39,109,28,48,31,40,11,192,30,109,2,96,61,3,36,80,64,71,3,108,52,6,3,72,1,0,50,71,2,0,95,16,47,16,4,0,5,12,18,41,19,19,12,98,85,2,64,86,93,134,16,68,103,34,50,61,83,94

B-factor: mean 45.06, std 16.1, range [19.61, 111.9]

Organism: Mus musculus (NCBI:txid10090)

CATH classification: 1.10.530.10